Protein 3I2K (pdb70)

Sequence (574 aa):
VDDGNYSVASNVMVPMRDGVRLLAVDLYRPDDAADDGGPVPVLLVRNPYDKFDVFAWSTQQSTNWLEEFVRRDGYAVVIQDTRGLFASEGEFVPHVDDEADAEDTLSWILEQAWCDGNVGMFGVSYLGVTQWQAAVSGVGGLKAIAPSMMASADLYRAPWYGPGGALSVEALLGWSALIGTTGGLLIITTSSRRSSDDAARPEDAADFFVQLAAILNDVAGAASVVTPLAEQPLLGRLIIPWVVIDQVVDHPDNDESWQSSISLFERLLGGLATPALITAGWYDGFVGESLRRTFVAVKDNADARLVVGPWSHSNLLTGRNADRKKFGIIAATYPIQQEATTMHKAFFDRHLRRGETDDALAGVPKVRLFVMGIDEWRDETDWPLPPDDTAYTPFYLLGGSGGAAANTSTGGGTLSTSISSGTTEESSADTYLYDPADPVPSLLGGTLLFHNGDNGPADQRPIIHHDDRRDDVLCYSSTEEVLTTDDPVEVTGTVSARLFVSSSAVDTDFTAKKLVDVFPDDGRAIALLCCDGIVRMRYREETLVNPTLIEAGEEIYEVAIDMLATSNVFLPGHRIMMVVQVSSSNFPKYDRRNSNTGGVIAREQLEEMCTAVNRRIHRGPEHPSHIVLPIIKRRKK

InterPro domains:
  IPR000383 Xaa-Pro dipeptidyl-peptidase-like domain [PF02129] (18-289)
  IPR005674 CocE/Serine esterase [TIGR00976] (14-573)
  IPR008979 Galactose-binding-like domain superfamily [SSF49785] (344-573)
  IPR013736 Xaa-Pro dipeptidyl-peptidase, C-terminal [PF08530] (333-567)
  IPR013736 Xaa-Pro dipeptidyl-peptidase, C-terminal [SM00939] (315-568)
  IPR029058 Alpha/Beta hydrolase fold [G3DSA:3.40.50.1820] (12-345)
  IPR029058 Alpha/Beta hydrolase fold [SSF53474] (6-351)

B-factor: mean 17.04, std 9.03, range [6.77, 80.16]

CATH classification: 3.40.50.1820 (+2 more: 1.10.3020.10, 2.60.120.260)

Foldseek 3Di:
DQQDWDKDWFDWAQFPVRWTWGKIKTFAPDDFAFEEEEFEDQQDQVPCVVFCLLAAPCSVVRSRGYMYMYIHPDCHFSTHHNDAPQPCLLRVLLSVVVVLCPDRRHPLAYEYEGEESSQCSRLSNQLNPRPNYFAYEYELYFLQVCCPDAHRPQLFGQQLVLLLVLLVSLLSCLVRDPDHDPCSVVLNVVSVVCLVCVLVLCPAPLLLDDPNSCVSHVCSNVPRLVPSFCEPSRVSSHSQVVLLVGQHEYEFEEEQQESCQQRSLSSQVSHVVRYQYAYEYANFAPPAQQQDADPGRLDRVRRSPRHVSNQQVSLVCCCGRVVPVCSCPPPARYWYQFAPVSDIDGANDPVGPPWDFAWWFWEFPDEQFAPPGTIATHSDAFADKDKHKDKAQLVDFQEAFAGHDHRVPRHHNFGFCVVGSGGRQKGKYKYDQAQAKWKFWHWKKWKFWKAKQFQKFKKKKWKWKQALVGGTTTGWMWMHTQQCQPHSHHGDTHDHPDIDTGMTGRRTGIYINGGSIMIMMIMGGGHPPSGRGDLRHPDSSSNDDSVSRDMMIMMTIGGDVTGITMTTGTDDDD

Nearest PDB structures (foldseek):
  3i2h-assembly1_A  TM=1.002E+00  e=0.000E+00  Rhodococcus sp. MB1 'Bresler 1999'
  3i2j-assembly1_A  TM=1.001E+00  e=0.000E+00  Rhodococcus sp. MB1 'Bresler 1999'
  3i2i-assembly1_A-2  TM=1.001E+00  e=0.000E+00  Rhodococcus sp. MB1 'Bresler 1999'
  3i2g-assembly1_A  TM=1.001E+00  e=0.000E+00  Rhodococcus sp. MB1 'Bresler 1999'
  3pui-assembly1_A  TM=1.001E+00  e=0.000E+00  Rhodococcus sp. MB1 'Bresler 1999'

Radius of gyration: 24.05 Å; Cα contacts (8 Å, |Δi|>4): 1596; chains: 1; bounding box: 70×60×46 Å

Solvent-accessible surface area: 20640 Å² total; per-residue (Å²): 125,135,28,74,76,60,74,29,65,64,43,50,0,74,7,155,89,51,34,105,0,0,0,3,5,23,73,19,64,61,159,40,76,13,10,0,0,0,0,0,0,3,60,28,0,110,64,25,169,56,9,15,90,52,4,1,65,8,59,37,0,0,120,57,17,0,0,0,0,0,0,1,2,27,14,2,53,39,12,71,33,141,27,62,0,5,82,45,7,50,34,2,0,58,22,0,0,45,43,0,51,145,48,98,33,12,58,31,35,0,0,0,0,2,8,20,11,2,0,3,0,0,3,1,0,8,25,26,74,27,58,11,14,73,0,0,1,2,7,1,3,0,0,15,1,1,50,4,13,9,8,3,32,5,1,0,4,2,0,0,0,0,1,0,16,0,0,76,4,0,48,13,30,9,86,27,66,112,113,101,118,134,74,12,72,54,2,74,106,80,1,48,58,23,64,132,80,3,25,31,17,3,46,67,33,17,14,5,103,21,117,16,1,21,127,21,6,69,16,0,19,88,29,0,6,64,51,47,42,17,28,134,33,3,85,85,11,14,0,31,153,99,0,42,74,32,74,22,16,0,2,1,6,0,0,1,1,0,12,10,0,14,6,2,3,70,1,0,62,28,4,46,128,82,23,30,0,25,1,20,0,0,3,1,4,39,79,14,20,67,2,150,12,74,61,18,93,5,42,167,60,0,63,18,32,44,86,113,15,0,76,28,9,47,17,0,0,18,76,36,4,78,50,84,99,115,28,16,81,85,38,34,65,0,72,0,0,0,2,14,61,37,100,42,51,72,15,110,45,1,41,5,63,136,23,54,109,33,45,18,31,2,5,26,104,59,63,0,16,27,51,130,33,30,10,60,9,48,82,74,96,22,73,103,83,36,46,2,47,5,96,1,49,4,60,78,19,5,56,7,50,9,6,6,2,14,62,32,97,8,83,36,2,1,4,20,0,110,96,4,16,120,49,88,10,1,0,7,0,25,12,149,79,28,120,100,80,33,15,0,0,0,63,3,39,1,100,2,26,0,9,3,64,8,57,0,0,1,0,11,0,22,0,0,2,25,28,100,97,26,60,1,2,2,5,4,10,2,4,6,8,0,30,11,46,147,46,22,62,105,41,78,82,4,112,61,57,85,66,32,84,3,50,0,54,0,21,1,0,0,2,9,0,55,70,28,12,88,0,10,2,6,0,6,0,5,17,15,2,12,13,9,20,0,0,5,43,20,26,96,18,11,115,20,82,64,162,103,23,63,68,0,71,0,99,0,21,6,1,59,132,44,36,1,26,1,27,0,0,24,8,165,125,226

Secondary structure (DSSP, 8-state):
-TT-EEEEEEEEEE-TTSPEEEEEEEEE--SS-EEEEEEEESS-TT-HHHHHTTT--THHHHHTT-EEEEEEPTTSTT--S---TTTTHHHHHHHHHHHHHHSTTEEEEEEE-EETHHHHHHHHHHTT--TTEEEB-EES--S-TIIIIIS-TT----HHHHHHHHHHHHHHHHHHSSS--TTHHHHHHHHHHHHT-HHHHHT-SSTT--HHHHHH-THIIIIIIT--S--HHHHTT--HHHHTT----EEEEEEEE-TTHHHHHHHHHHHTTTS-EEEEEEEEETTB-SSEETTEE--GGGS--HHHHHHHHHHHHHHHHS--TTTTTT--SEEEEEBTTTEEEEESSSSPTT-EEEEEEEE-SS--BBTTS--EEESSPPSS-EEEEEEE-TTSPPBP-STT-SSSSTT-SS-B-GGGTT-TT-EEEEPPPPSS-EEEEEEEEEEEEEEESSSS-EEEEEEEEE-TTS-EEEEEEEEEEGGGSS-SSS-----TT--EEEEEEEEEEEEEE-TT-EEEEEEES--BTTSPPP-SSSS-GGG--GGG---EEEEEEESSSS--EEEEEEE---

Organism: Rhodococcus sp. (strain MB1 Bresler) (NCBI:txid104109)

Structure (mmCIF, N/CA/C/O backbone):
data_3I2K
#
_entry.id   3I2K
#
_cell.length_a   105.513
_cell.length_b   105.513
_cell.length_c   222.377
_cell.angle_alpha   90.00
_cell.angle_beta   90.00
_cell.angle_gamma   120.00
#
_symmetry.space_group_name_H-M   'P 65 2 2'
#
loop_
_entity.id
_entity.type
_entity.pdbx_description
1 polymer 'Cocaine esterase'
2 non-polymer 'CHLORIDE ION'
3 non-polymer (4S,5S)-4,5-BIS(MERCAPTOMETHYL)-1,3-DIOXOLAN-2-OL
4 non-polymer GLYCEROL
5 non-polymer 'SULFATE ION'
6 water water
#
loop_
_atom_site.group_PDB
_atom_site.id
_atom_site.type_symbol
_atom_site.label_atom_id
_atom_site.label_alt_id
_atom_site.label_comp_id
_atom_site.label_asym_id
_atom_site.label_entity_id
_atom_site.label_seq_id
_atom_site.pdbx_PDB_ins_code
_atom_site.Cartn_x
_atom_site.Cartn_y
_atom_site.Cartn_z
_atom_site.occupancy
_atom_site.B_iso_or_equiv
_atom_site.auth_seq_id
_atom_site.auth_comp_id
_atom_site.auth_asym_id
_atom_site.auth_atom_id
_atom_site.pdbx_PDB_model_num
ATOM 1 N N . VAL A 1 2 ? -13.213 42.153 -20.592 1.00 30.51 2 VAL A N 1
ATOM 2 C CA . VAL A 1 2 ? -12.154 42.146 -21.640 1.00 29.91 2 VAL A CA 1
ATOM 3 C C . VAL A 1 2 ? -10.801 42.530 -21.030 1.00 29.26 2 VAL A C 1
ATOM 4 O O . VAL A 1 2 ? -10.633 43.632 -20.497 1.00 28.67 2 VAL A O 1
ATOM 8 N N A ASP A 1 3 ? -9.844 41.609 -21.116 0.50 28.80 3 ASP A N 1
ATOM 9 N N B ASP A 1 3 ? -9.837 41.617 -21.093 0.50 28.74 3 ASP A N 1
ATOM 10 C CA A ASP A 1 3 ? -8.477 41.845 -20.662 0.50 28.24 3 ASP A CA 1
ATOM 11 C CA B ASP A 1 3 ? -8.517 41.883 -20.537 0.50 28.13 3 ASP A CA 1
ATOM 12 C C A ASP A 1 3 ? -7.899 43.086 -21.340 0.50 27.05 3 ASP A C 1
ATOM 13 C C B ASP A 1 3 ? -7.835 43.021 -21.305 0.50 27.00 3 ASP A C 1
ATOM 14 O O A ASP A 1 3 ? -8.044 43.249 -22.553 0.50 27.21 3 ASP A O 1
ATOM 15 O O B ASP A 1 3 ? -7.825 43.035 -22.536 0.50 27.31 3 ASP A O 1
ATOM 24 N N . GLY A 1 4 ? -7.288 43.976 -20.557 1.00 25.70 4 GLY A N 1
ATOM 25 C CA . GLY A 1 4 ? -6.650 45.162 -21.114 1.00 23.27 4 GLY A CA 1
ATOM 26 C C . GLY A 1 4 ? -7.548 46.392 -21.161 1.00 20.84 4 GLY A C 1
ATOM 27 O O . GLY A 1 4 ? -7.068 47.487 -21.430 1.00 20.13 4 GLY A O 1
ATOM 28 N N . ASN A 1 5 ? -8.845 46.212 -20.914 1.00 17.90 5 ASN A N 1
ATOM 29 C CA . ASN A 1 5 ? -9.809 47.319 -20.889 1.00 16.37 5 ASN A CA 1
ATOM 30 C C . ASN A 1 5 ? -10.111 47.766 -19.466 1.00 15.02 5 ASN A C 1
ATOM 31 O O . ASN A 1 5 ? -9.951 47.000 -18.518 1.00 14.58 5 ASN A O 1
ATOM 36 N N . TYR A 1 6 ? -10.554 49.005 -19.311 1.00 12.85 6 TYR A N 1
ATOM 37 C CA . TYR A 1 6 ? -10.829 49.536 -17.982 1.00 12.52 6 TYR A CA 1
ATOM 38 C C . TYR A 1 6 ? -11.785 50.710 -18.029 1.00 12.44 6 TYR A C 1
ATOM 39 O O . TYR A 1 6 ? -12.100 51.215 -19.102 1.00 13.00 6 TYR A O 1
ATOM 48 N N . SER A 1 7 ? -12.273 51.107 -16.861 1.00 12.48 7 SER A N 1
ATOM 49 C CA . SER A 1 7 ? -13.131 52.272 -16.716 1.00 13.08 7 SER A CA 1
ATOM 50 C C . SER A 1 7 ? -12.564 53.231 -15.689 1.00 12.48 7 SER A C 1
ATOM 51 O O . SER A 1 7 ? -11.758 52.843 -14.820 1.00 12.64 7 SER A O 1
ATOM 54 N N . VAL A 1 8 ? -12.994 54.483 -15.784 1.00 12.16 8 VAL A N 1
ATOM 55 C CA . VAL A 1 8 ? -12.571 55.528 -14.869 1.00 12.03 8 VAL A CA 1
ATOM 56 C C . VAL A 1 8 ? -13.779 56.254 -14.317 1.00 12.66 8 VAL A C 1
ATOM 57 O O . VAL A 1 8 ? -14.600 56.761 -15.078 1.00 13.52 8 VAL A O 1
ATOM 61 N N . ALA A 1 9 ? -13.893 56.244 -12.993 1.00 12.72 9 ALA A N 1
ATOM 62 C CA . ALA A 1 9 ? -14.947 56.924 -12.273 1.00 13.04 9 ALA A CA 1
ATOM 63 C C . ALA A 1 9 ? -14.315 58.060 -11.508 1.00 13.38 9 ALA A C 1
ATOM 64 O O . ALA A 1 9 ? -13.377 57.843 -10.737 1.00 14.15 9 ALA A O 1
ATOM 66 N N . SER A 1 10 ? -14.832 59.262 -11.718 1.00 13.20 10 SER A N 1
ATOM 67 C CA . SER A 1 10 ? -14.253 60.481 -11.177 1.00 13.79 10 SER A CA 1
ATOM 68 C C . SER A 1 10 ? -15.012 60.985 -9.967 1.00 13.91 10 SER A C 1
ATOM 69 O O . SER A 1 10 ? -16.249 60.925 -9.922 1.00 14.46 10 SER A O 1
ATOM 72 N N . ASN A 1 11 ? -14.274 61.523 -9.005 1.00 13.71 11 ASN A N 1
ATOM 73 C CA . ASN A 1 11 ? -14.847 62.183 -7.841 1.00 14.46 11 ASN A CA 1
ATOM 74 C C . ASN A 1 11 ? -15.790 61.305 -7.038 1.00 14.93 11 ASN A C 1
ATOM 75 O O . ASN A 1 11 ? -16.883 61.726 -6.649 1.00 16.02 11 ASN A O 1
ATOM 80 N N . VAL A 1 12 ? -15.344 60.084 -6.779 1.00 14.81 12 VAL A N 1
ATOM 81 C CA . VAL A 1 12 ? -15.991 59.222 -5.793 1.00 14.99 12 VAL A CA 1
ATOM 82 C C . VAL A 1 12 ? -15.577 59.742 -4.422 1.00 15.47 12 VAL A C 1
ATOM 83 O O . VAL A 1 12 ? -14.389 59.920 -4.147 1.00 14.55 12 VAL A O 1
ATOM 87 N N . MET A 1 13 ? -16.550 60.026 -3.565 1.00 15.91 13 MET A N 1
ATOM 88 C CA . MET A 1 13 ? -16.273 60.704 -2.307 1.00 16.55 13 MET A CA 1
ATOM 89 C C . MET A 1 13 ? -16.183 59.710 -1.157 1.00 17.36 13 MET A C 1
ATOM 90 O O . MET A 1 13 ? -17.132 58.966 -0.883 1.00 18.79 13 MET A O 1
ATOM 95 N N . VAL A 1 14 ? -15.028 59.696 -0.496 1.00 16.83 14 VAL A N 1
ATOM 96 C CA . VAL A 1 14 ? -14.696 58.688 0.508 1.00 16.63 14 VAL A CA 1
ATOM 97 C C . VAL A 1 14 ? -14.715 59.355 1.884 1.00 16.67 14 VAL A C 1
ATOM 98 O O . VAL A 1 14 ? -13.933 60.268 2.138 1.00 15.32 14 VAL A O 1
ATOM 102 N N . PRO A 1 15 ? -15.616 58.911 2.787 1.00 17.00 15 PRO A N 1
ATOM 103 C CA . PRO A 1 15 ? -15.690 59.562 4.094 1.00 16.93 15 PRO A CA 1
ATOM 104 C C . PRO A 1 15 ? -14.577 59.146 5.056 1.00 16.36 15 PRO A C 1
ATOM 105 O O . PRO A 1 15 ? -14.296 57.959 5.217 1.00 16.83 15 PRO A O 1
ATOM 109 N N . MET A 1 16 ? -13.943 60.137 5.670 1.00 15.78 16 MET A N 1
ATOM 110 C CA . MET A 1 16 ? -12.954 59.914 6.705 1.00 15.65 16 MET A CA 1
ATOM 111 C C . MET A 1 16 ? -13.668 59.766 8.040 1.00 16.10 16 MET A C 1
ATOM 112 O O . MET A 1 16 ? -14.886 59.966 8.123 1.00 16.21 16 MET A O 1
ATOM 117 N N . ARG A 1 17 ? -12.913 59.414 9.075 1.00 16.07 17 ARG A N 1
ATOM 118 C CA . ARG A 1 17 ? -13.496 59.134 10.390 1.00 16.70 17 ARG A CA 1
ATOM 119 C C . ARG A 1 17 ? -14.248 60.322 10.970 1.00 17.38 17 ARG A C 1
ATOM 120 O O . ARG A 1 17 ? -15.183 60.136 11.760 1.00 18.57 17 ARG A O 1
ATOM 128 N N . ASP A 1 18 ? -13.844 61.534 10.594 1.00 17.06 18 ASP A N 1
ATOM 129 C CA . ASP A 1 18 ? -14.502 62.755 11.066 1.00 17.70 18 ASP A CA 1
ATOM 130 C C . ASP A 1 18 ? -15.645 63.259 10.170 1.00 17.97 18 ASP A C 1
ATOM 131 O O . ASP A 1 18 ? -16.180 64.342 10.412 1.00 19.41 18 ASP A O 1
ATOM 136 N N . GLY A 1 19 ? -16.017 62.487 9.148 1.00 17.66 19 GLY A N 1
ATOM 137 C CA . GLY A 1 19 ? -17.093 62.862 8.240 1.00 17.59 19 GLY A CA 1
ATOM 138 C C . GLY A 1 19 ? -16.672 63.666 7.020 1.00 17.29 19 GLY A C 1
ATOM 139 O O . GLY A 1 19 ? -17.452 63.823 6.088 1.00 18.05 19 GLY A O 1
ATOM 140 N N . VAL A 1 20 ? -15.448 64.187 7.032 1.00 16.20 20 VAL A N 1
ATOM 141 C CA . VAL A 1 20 ? -14.916 64.926 5.888 1.00 15.90 20 VAL A CA 1
ATOM 142 C C . VAL A 1 20 ? -14.665 63.931 4.761 1.00 15.43 20 VAL A C 1
ATOM 143 O O . VAL A 1 20 ? -14.108 62.865 4.994 1.00 15.79 20 VAL A O 1
ATOM 147 N N . ARG A 1 21 ? -15.119 64.264 3.559 1.00 14.91 21 ARG A N 1
ATOM 148 C CA . ARG A 1 21 ? -14.986 63.360 2.421 1.00 14.95 21 ARG A CA 1
ATOM 149 C C . ARG A 1 21 ? -13.834 63.780 1.513 1.00 13.91 21 ARG A C 1
ATOM 150 O O . ARG A 1 21 ? -13.736 64.950 1.130 1.00 14.15 21 ARG A O 1
ATOM 158 N N A LEU A 1 22 ? -12.968 62.821 1.190 0.50 12.97 22 LEU A N 1
ATOM 159 N N B LEU A 1 22 ? -12.980 62.819 1.172 0.50 13.26 22 LEU A N 1
ATOM 160 C CA A LEU A 1 22 ? -11.898 63.019 0.216 0.50 12.26 22 LEU A CA 1
ATOM 161 C CA B LEU A 1 22 ? -11.894 63.033 0.218 0.50 12.78 22 LEU A CA 1
ATOM 162 C C A LEU A 1 22 ? -12.342 62.470 -1.132 0.50 12.30 22 LEU A C 1
ATOM 163 C C B LEU A 1 22 ? -12.249 62.421 -1.134 0.50 12.58 22 LEU A C 1
ATOM 164 O O A LEU A 1 22 ? -13.031 61.451 -1.201 0.50 12.25 22 LEU A O 1
ATOM 165 O O B LEU A 1 22 ? -12.762 61.303 -1.207 0.50 12.42 22 LEU A O 1
ATOM 174 N N . ALA A 1 23 ? -11.952 63.158 -2.200 1.00 11.97 23 ALA A N 1
ATOM 175 C CA . ALA A 1 23 ? -12.309 62.760 -3.556 1.00 11.58 23 ALA A CA 1
ATOM 176 C C . ALA A 1 23 ? -11.262 61.812 -4.121 1.00 11.43 23 ALA A C 1
ATOM 177 O O . ALA A 1 23 ? -10.061 62.064 -4.008 1.00 12.20 23 ALA A O 1
ATOM 179 N N . VAL A 1 24 ? -11.714 60.720 -4.726 1.00 11.38 24 VAL A N 1
ATOM 180 C CA . VAL A 1 24 ? -10.829 59.820 -5.443 1.00 11.38 24 VAL A CA 1
ATOM 181 C C . VAL A 1 24 ? -11.327 59.573 -6.863 1.00 11.44 24 VAL A C 1
ATOM 182 O O . VAL A 1 24 ? -12.527 59.709 -7.156 1.00 11.87 24 VAL A O 1
ATOM 186 N N . ASP A 1 25 ? -10.396 59.208 -7.739 1.00 11.06 25 ASP A N 1
ATOM 187 C CA . ASP A 1 25 ? -10.719 58.660 -9.046 1.00 11.30 25 ASP A CA 1
ATOM 188 C C . ASP A 1 25 ? -10.368 57.178 -9.047 1.00 11.34 25 ASP A C 1
ATOM 189 O O . ASP A 1 25 ? -9.308 56.779 -8.540 1.00 11.44 25 ASP A O 1
ATOM 194 N N . LEU A 1 26 ? -11.256 56.358 -9.603 1.00 11.82 26 LEU A N 1
ATOM 195 C CA . LEU A 1 26 ? -11.066 54.912 -9.651 1.00 11.58 26 LEU A CA 1
ATOM 196 C C . LEU A 1 26 ? -10.809 54.447 -11.071 1.00 11.83 26 LEU A C 1
ATOM 197 O O . LEU A 1 26 ? -11.655 54.623 -11.937 1.00 12.17 26 LEU A O 1
ATOM 202 N N . TYR A 1 27 ? -9.641 53.855 -11.291 1.00 11.93 27 TYR A N 1
ATOM 203 C CA . TYR A 1 27 ? -9.267 53.242 -12.551 1.00 12.02 27 TYR A CA 1
ATOM 204 C C . TYR A 1 27 ? -9.405 51.746 -12.336 1.00 12.43 27 TYR A C 1
ATOM 205 O O . TYR A 1 27 ? -8.582 51.141 -11.657 1.00 12.51 27 TYR A O 1
ATOM 214 N N . ARG A 1 28 ? -10.469 51.157 -12.869 1.00 12.56 28 ARG A N 1
ATOM 215 C CA . ARG A 1 28 ? -10.795 49.765 -12.555 1.00 13.15 28 ARG A CA 1
ATOM 216 C C . ARG A 1 28 ? -10.812 48.894 -13.800 1.00 13.48 28 ARG A C 1
ATOM 217 O O . ARG A 1 28 ? -11.482 49.220 -14.777 1.00 13.41 28 ARG A O 1
ATOM 225 N N . PRO A 1 29 ? -10.078 47.776 -13.767 1.00 14.23 29 PRO A N 1
ATOM 226 C CA . PRO A 1 29 ? -10.047 46.895 -14.924 1.00 15.68 29 PRO A CA 1
ATOM 227 C C . PRO A 1 29 ? -11.387 46.225 -15.155 1.00 17.52 29 PRO A C 1
ATOM 228 O O . PRO A 1 29 ? -12.134 45.987 -14.207 1.00 17.28 29 PRO A O 1
ATOM 232 N N A ASP A 1 30 ? -11.633 45.938 -16.434 0.60 18.33 30 ASP A N 1
ATOM 233 N N B ASP A 1 30 ? -11.768 45.970 -16.398 0.40 18.31 30 ASP A N 1
ATOM 234 C CA A ASP A 1 30 ? -12.561 44.903 -16.850 0.60 19.75 30 ASP A CA 1
ATOM 235 C CA B ASP A 1 30 ? -13.065 45.333 -16.636 0.40 19.54 30 ASP A CA 1
ATOM 236 C C A ASP A 1 30 ? -12.051 43.590 -16.272 0.60 19.98 30 ASP A C 1
ATOM 237 C C B ASP A 1 30 ? -13.007 43.899 -16.096 0.40 20.20 30 ASP A C 1
ATOM 238 O O A ASP A 1 30 ? -10.973 43.111 -16.613 0.60 21.42 30 ASP A O 1
ATOM 239 O O B ASP A 1 30 ? -12.524 43.000 -16.783 0.40 20.84 30 ASP A O 1
ATOM 248 N N A ALA A 1 31 ? -12.832 43.032 -15.356 0.50 20.21 31 ALA A N 1
ATOM 249 N N B ALA A 1 31 ? -13.486 43.699 -14.863 0.50 21.17 31 ALA A N 1
ATOM 250 C CA A ALA A 1 31 ? -12.485 41.783 -14.690 0.50 20.38 31 ALA A CA 1
ATOM 251 C CA B ALA A 1 31 ? -13.206 42.471 -14.135 0.50 21.57 31 ALA A CA 1
ATOM 252 C C A ALA A 1 31 ? -13.771 41.110 -14.244 0.50 20.50 31 ALA A C 1
ATOM 253 C C B ALA A 1 31 ? -14.448 41.829 -13.594 0.50 22.03 31 ALA A C 1
ATOM 254 O O A ALA A 1 31 ? -14.834 41.736 -14.247 0.50 21.31 31 ALA A O 1
ATOM 255 O O B ALA A 1 31 ? -15.254 42.459 -12.906 0.50 22.54 31 ALA A O 1
ATOM 258 N N A ASP A 1 32 ? -13.679 39.838 -13.865 0.50 20.73 32 ASP A N 1
ATOM 259 N N B ASP A 1 32 ? -14.606 40.562 -13.938 0.50 22.26 32 ASP A N 1
ATOM 260 C CA A ASP A 1 32 ? -14.861 39.074 -13.467 0.50 20.72 32 ASP A CA 1
ATOM 261 C CA B ASP A 1 32 ? -15.395 39.689 -13.128 0.50 22.12 32 ASP A CA 1
ATOM 262 C C A ASP A 1 32 ? -15.019 38.953 -11.948 0.50 20.14 32 ASP A C 1
ATOM 263 C C B ASP A 1 32 ? -14.472 39.417 -11.961 0.50 21.52 32 ASP A C 1
ATOM 264 O O A ASP A 1 32 ? -16.019 38.426 -11.462 0.50 20.35 32 ASP A O 1
ATOM 265 O O B ASP A 1 32 ? -13.308 39.045 -12.145 0.50 22.18 32 ASP A O 1
ATOM 274 N N A GLY A 1 33 ? -14.040 39.455 -11.204 0.50 18.65 33 GLY A N 1
ATOM 275 N N B GLY A 1 33 ? -14.969 39.652 -10.761 0.50 19.99 33 GLY A N 1
ATOM 276 C CA A GLY A 1 33 ? -14.105 39.429 -9.754 0.50 17.72 33 GLY A CA 1
ATOM 277 C CA B GLY A 1 33 ? -14.221 39.305 -9.580 0.50 18.63 33 GLY A CA 1
ATOM 278 C C A GLY A 1 33 ? -13.357 40.601 -9.150 0.50 16.80 33 GLY A C 1
ATOM 279 C C B GLY A 1 33 ? -13.231 40.377 -9.171 0.50 17.41 33 GLY A C 1
ATOM 280 O O A GLY A 1 33 ? -13.093 41.590 -9.834 0.50 16.20 33 GLY A O 1
ATOM 281 O O B GLY A 1 33 ? -12.643 41.058 -10.018 0.50 16.74 33 GLY A O 1
ATOM 282 N N . PRO A 1 34 ? -13.017 40.504 -7.858 1.00 16.01 34 PRO A N 1
ATOM 283 C CA . PRO A 1 34 ? -12.212 41.551 -7.261 1.00 15.06 34 PRO A CA 1
ATOM 284 C C . PRO A 1 34 ? -10.749 41.468 -7.704 1.00 13.69 34 PRO A C 1
ATOM 285 O O . PRO A 1 34 ? -10.266 40.409 -8.120 1.00 13.45 34 PRO A O 1
ATOM 289 N N . VAL A 1 35 ? -10.056 42.602 -7.589 1.00 13.11 35 VAL A N 1
ATOM 290 C CA . VAL A 1 35 ? -8.683 42.728 -8.059 1.00 12.79 35 VAL A CA 1
ATOM 291 C C . VAL A 1 35 ? -7.794 43.377 -6.999 1.00 12.21 35 VAL A C 1
ATOM 292 O O . VAL A 1 35 ? -8.300 44.010 -6.064 1.00 11.66 35 VAL A O 1
ATOM 296 N N . PRO A 1 36 ? -6.467 43.227 -7.150 1.00 11.89 36 PRO A N 1
ATOM 297 C CA . PRO A 1 36 ? -5.545 43.967 -6.298 1.00 11.67 36 PRO A CA 1
ATOM 298 C C . PRO A 1 36 ? -5.606 45.455 -6.653 1.00 11.50 36 PRO A C 1
ATOM 299 O O . PRO A 1 36 ? -5.945 45.798 -7.782 1.00 11.27 36 PRO A O 1
ATOM 303 N N . VAL A 1 37 ? -5.303 46.314 -5.682 1.00 11.10 37 VAL A N 1
ATOM 304 C CA . VAL A 1 37 ? -5.535 47.754 -5.797 1.00 11.22 37 VAL A CA 1
ATOM 305 C C . VAL A 1 37 ? -4.294 48.523 -5.391 1.00 11.01 37 VAL A C 1
ATOM 306 O O . VAL A 1 37 ? -3.622 48.164 -4.428 1.00 11.36 37 VAL A O 1
ATOM 310 N N . LEU A 1 38 ? -3.991 49.571 -6.147 1.00 10.40 38 LEU A N 1
ATOM 311 C CA . LEU A 1 38 ? -2.889 50.482 -5.837 1.00 10.61 38 LEU A CA 1
ATOM 312 C C . LEU A 1 38 ? -3.457 51.867 -5.548 1.00 10.69 38 LEU A C 1
ATOM 313 O O . LEU A 1 38 ? -4.327 52.359 -6.271 1.00 11.59 38 LEU A O 1
ATOM 318 N N . LEU A 1 39 ? -2.989 52.476 -4.469 1.00 10.54 39 LEU A N 1
ATOM 319 C CA . LEU A 1 39 ? -3.440 53.801 -4.029 1.00 10.47 39 LEU A CA 1
ATOM 320 C C . LEU A 1 39 ? -2.311 54.837 -4.134 1.00 10.36 39 LEU A C 1
ATOM 321 O O . LEU A 1 39 ? -1.172 54.568 -3.755 1.00 10.32 39 LEU A O 1
ATOM 326 N N . VAL A 1 40 ? -2.663 56.026 -4.626 1.00 9.65 40 VAL A N 1
ATOM 327 C CA . VAL A 1 40 ? -1.766 57.183 -4.734 1.00 9.97 40 VAL A CA 1
ATOM 328 C C . VAL A 1 40 ? -2.465 58.360 -4.076 1.00 9.99 40 VAL A C 1
ATOM 329 O O . VAL A 1 40 ? -3.626 58.640 -4.385 1.00 10.59 40 VAL A O 1
ATOM 333 N N . ARG A 1 41 ? -1.786 59.022 -3.139 1.00 9.90 41 ARG A N 1
ATOM 334 C CA . ARG A 1 41 ? -2.353 60.180 -2.438 1.00 9.90 41 ARG A CA 1
ATOM 335 C C . ARG A 1 41 ? -1.596 61.440 -2.855 1.00 10.32 41 ARG A C 1
ATOM 336 O O . ARG A 1 41 ? -0.393 61.540 -2.654 1.00 11.13 41 ARG A O 1
ATOM 344 N N . ASN A 1 42 ? -2.326 62.385 -3.435 1.00 10.51 42 ASN A N 1
ATOM 345 C CA . ASN A 1 42 ? -1.748 63.460 -4.257 1.00 10.66 42 ASN A CA 1
ATOM 346 C C . ASN A 1 42 ? -2.295 64.819 -3.831 1.00 10.82 42 ASN A C 1
ATOM 347 O O . ASN A 1 42 ? -3.510 65.005 -3.838 1.00 11.05 42 ASN A O 1
ATOM 352 N N . PRO A 1 43 ? -1.411 65.781 -3.471 1.00 10.22 43 PRO A N 1
ATOM 353 C CA . PRO A 1 43 ? -1.857 67.154 -3.171 1.00 10.89 43 PRO A CA 1
ATOM 354 C C . PRO A 1 43 ? -1.811 68.100 -4.376 1.00 10.83 43 PRO A C 1
ATOM 355 O O . PRO A 1 43 ? -2.007 69.312 -4.219 1.00 11.51 43 PRO A O 1
ATOM 359 N N . TYR A 1 44 ? -1.549 67.555 -5.562 1.00 10.50 44 TYR A N 1
ATOM 360 C CA . TYR A 1 44 ? -1.349 68.350 -6.783 1.00 10.58 44 TYR A CA 1
ATOM 361 C C . TYR A 1 44 ? -2.405 68.071 -7.855 1.00 10.78 44 TYR A C 1
ATOM 362 O O . TYR A 1 44 ? -2.116 68.200 -9.051 1.00 11.33 44 TYR A O 1
ATOM 371 N N . ASP A 1 45 ? -3.615 67.714 -7.413 1.00 10.64 45 ASP A N 1
ATOM 372 C CA . ASP A 1 45 ? -4.786 67.437 -8.265 1.00 11.04 45 ASP A CA 1
ATOM 373 C C . ASP A 1 45 ? -4.723 66.046 -8.867 1.00 11.27 45 ASP A C 1
ATOM 374 O O . ASP A 1 45 ? -3.962 65.776 -9.796 1.00 11.73 45 ASP A O 1
ATOM 379 N N . LYS A 1 46 ? -5.551 65.152 -8.343 1.00 10.86 46 LYS A N 1
ATOM 380 C CA . LYS A 1 46 ? -5.627 63.795 -8.856 1.00 10.89 46 LYS A CA 1
ATOM 381 C C . LYS A 1 46 ? -5.924 63.728 -10.354 1.00 10.99 46 LYS A C 1
ATOM 382 O O . LYS A 1 46 ? -5.531 62.773 -11.020 1.00 11.46 46 LYS A O 1
ATOM 388 N N . PHE A 1 47 ? -6.644 64.715 -10.888 1.00 11.10 47 PHE A N 1
ATOM 389 C CA . PHE A 1 47 ? -6.935 64.746 -12.326 1.00 11.48 47 PHE A CA 1
ATOM 390 C C . PHE A 1 47 ? -5.667 64.916 -13.162 1.00 11.84 47 PHE A C 1
ATOM 391 O O . PHE A 1 47 ? -5.613 64.455 -14.306 1.00 12.74 47 PHE A O 1
ATOM 399 N N . ASP A 1 48 ? -4.665 65.587 -12.598 1.00 11.96 48 ASP A N 1
ATOM 400 C CA . ASP A 1 48 ? -3.463 65.974 -13.340 1.00 12.25 48 ASP A CA 1
ATOM 401 C C . ASP A 1 48 ? -2.422 64.874 -13.239 1.00 12.64 48 ASP A C 1
ATOM 402 O O . ASP A 1 48 ? -1.408 65.003 -12.550 1.00 13.63 48 ASP A O 1
ATOM 407 N N . VAL A 1 49 ? -2.687 63.783 -13.943 1.00 12.49 49 VAL A N 1
ATOM 408 C CA . VAL A 1 49 ? -1.841 62.611 -13.870 1.00 12.61 49 VAL A CA 1
ATOM 409 C C . VAL A 1 49 ? -0.534 62.802 -14.613 1.00 12.91 49 VAL A C 1
ATOM 410 O O . VAL A 1 49 ? 0.483 62.229 -14.228 1.00 12.01 49 VAL A O 1
ATOM 414 N N . PHE A 1 50 ? -0.530 63.628 -15.652 1.00 13.00 50 PHE A N 1
ATOM 415 C CA . PHE A 1 50 ? 0.696 63.797 -16.428 1.00 13.13 50 PHE A CA 1
ATOM 416 C C . PHE A 1 50 ? 1.774 64.571 -15.673 1.00 14.00 50 PHE A C 1
ATOM 417 O O . PHE A 1 50 ? 2.948 64.441 -16.007 1.00 15.55 50 PHE A O 1
ATOM 425 N N . ALA A 1 51 ? 1.394 65.359 -14.672 1.00 13.83 51 ALA A N 1
ATOM 426 C CA . ALA A 1 51 ? 2.353 66.223 -13.961 1.00 14.44 51 ALA A CA 1
ATOM 427 C C . ALA A 1 51 ? 3.390 65.427 -13.179 1.00 14.65 51 ALA A C 1
ATOM 428 O O . ALA A 1 51 ? 4.551 65.825 -13.143 1.00 16.18 51 ALA A O 1
ATOM 430 N N . TRP A 1 52 ? 2.978 64.323 -12.554 1.00 12.99 52 TRP A N 1
ATOM 431 C CA . TRP A 1 52 ? 3.878 63.528 -11.701 1.00 12.33 52 TRP A CA 1
ATOM 432 C C . TRP A 1 52 ? 4.261 62.197 -12.305 1.00 11.97 52 TRP A C 1
ATOM 433 O O . TRP A 1 52 ? 5.291 61.640 -11.954 1.00 11.22 52 TRP A O 1
ATOM 444 N N . SER A 1 53 ? 3.440 61.669 -13.203 1.00 11.46 53 SER A N 1
ATOM 445 C CA . SER A 1 53 ? 3.579 60.274 -13.596 1.00 11.25 53 SER A CA 1
ATOM 446 C C . SER A 1 53 ? 4.863 60.031 -14.366 1.00 11.44 53 SER A C 1
ATOM 447 O O . SER A 1 53 ? 5.421 58.945 -14.313 1.00 10.84 53 SER A O 1
ATOM 450 N N . THR A 1 54 ? 5.344 61.050 -15.075 1.00 11.81 54 THR A N 1
ATOM 451 C CA . THR A 1 54 ? 6.595 60.930 -15.814 1.00 12.07 54 THR A CA 1
ATOM 452 C C . THR A 1 54 ? 7.815 60.788 -14.904 1.00 11.89 54 THR A C 1
ATOM 453 O O . THR A 1 54 ? 8.880 60.416 -15.375 1.00 12.46 54 THR A O 1
ATOM 457 N N A GLN A 1 55 ? 7.638 61.102 -13.616 0.60 11.50 55 GLN A N 1
ATOM 458 N N B GLN A 1 55 ? 7.670 61.074 -13.615 0.40 11.60 55 GLN A N 1
ATOM 459 C CA A GLN A 1 55 ? 8.673 60.893 -12.598 0.60 11.36 55 GLN A CA 1
ATOM 460 C CA B GLN A 1 55 ? 8.760 60.832 -12.675 0.40 11.46 55 GLN A CA 1
ATOM 461 C C A GLN A 1 55 ? 8.459 59.603 -11.818 0.60 11.28 55 GLN A C 1
ATOM 462 C C B GLN A 1 55 ? 8.602 59.503 -11.939 0.40 11.22 55 GLN A C 1
ATOM 463 O O A GLN A 1 55 ? 9.052 59.429 -10.751 0.60 11.01 55 GLN A O 1
ATOM 464 O O B GLN A 1 55 ? 9.419 59.167 -11.086 0.40 10.80 55 GLN A O 1
ATOM 475 N N . SER A 1 56 ? 7.589 58.726 -12.323 1.00 10.73 56 SER A N 1
ATOM 476 C CA . SER A 1 56 ? 7.209 57.500 -11.604 1.00 10.84 56 SER A CA 1
ATOM 477 C C . SER A 1 56 ? 7.161 56.254 -12.498 1.00 10.91 56 SER A C 1
ATOM 478 O O . SER A 1 56 ? 8.126 55.495 -12.575 1.00 10.67 56 SER A O 1
ATOM 481 N N . THR A 1 57 ? 6.038 56.034 -13.166 1.00 10.56 57 THR A N 1
ATOM 482 C CA . THR A 1 57 ? 5.767 54.773 -13.827 1.00 10.82 57 THR A CA 1
ATOM 483 C C . THR A 1 57 ? 4.722 55.012 -14.895 1.00 10.75 57 THR A C 1
ATOM 484 O O . THR A 1 57 ? 3.922 55.949 -14.795 1.00 10.85 57 THR A O 1
ATOM 488 N N . ASN A 1 58 ? 4.699 54.131 -15.889 1.00 10.56 58 ASN A N 1
ATOM 489 C CA . ASN A 1 58 ? 3.616 54.092 -16.874 1.00 10.77 58 ASN A CA 1
ATOM 490 C C . ASN A 1 58 ? 2.507 53.212 -16.294 1.00 10.73 58 ASN A C 1
ATOM 491 O O . ASN A 1 58 ? 2.230 52.107 -16.775 1.00 10.78 58 ASN A O 1
ATOM 496 N N . TRP A 1 59 ? 1.886 53.717 -15.243 1.00 10.64 59 TRP A N 1
ATOM 497 C CA . TRP A 1 59 ? 1.030 52.911 -14.380 1.00 10.66 59 TRP A CA 1
ATOM 498 C C . TRP A 1 59 ? -0.291 52.490 -15.003 1.00 10.95 59 TRP A C 1
ATOM 499 O O . TRP A 1 59 ? -0.952 51.596 -14.478 1.00 11.34 59 TRP A O 1
ATOM 510 N N . LEU A 1 60 ? -0.671 53.061 -16.139 1.00 11.26 60 LEU A N 1
ATOM 511 C CA . LEU A 1 60 ? -1.815 52.512 -16.856 1.00 11.64 60 LEU A CA 1
ATOM 512 C C . LEU A 1 60 ? -1.540 51.065 -17.282 1.00 12.02 60 LEU A C 1
ATOM 513 O O . LEU A 1 60 ? -2.490 50.292 -17.468 1.00 12.73 60 LEU A O 1
ATOM 518 N N A GLU A 1 61 ? -0.265 50.697 -17.426 0.70 11.93 61 GLU A N 1
ATOM 519 N N B GLU A 1 61 ? -0.266 50.696 -17.425 0.30 11.91 61 GLU A N 1
ATOM 520 C CA A GLU A 1 61 ? 0.098 49.303 -17.669 0.70 12.95 61 GLU A CA 1
ATOM 521 C CA B GLU A 1 61 ? 0.116 49.305 -17.667 0.30 12.26 61 GLU A CA 1
ATOM 522 C C A GLU A 1 61 ? -0.442 48.423 -16.549 0.70 12.57 61 GLU A C 1
ATOM 523 C C B GLU A 1 61 ? -0.314 48.378 -16.537 0.30 12.22 61 GLU A C 1
ATOM 524 O O A GLU A 1 61 ? -0.938 47.325 -16.800 0.70 13.00 61 GLU A O 1
ATOM 525 O O B GLU A 1 61 ? -0.556 47.190 -16.768 0.30 12.37 61 GLU A O 1
ATOM 536 N N . PHE A 1 62 ? -0.361 48.902 -15.314 1.00 12.30 62 PHE A N 1
ATOM 537 C CA . PHE A 1 62 ? -0.860 48.122 -14.174 1.00 11.95 62 PHE A CA 1
ATOM 538 C C . PHE A 1 62 ? -2.353 47.855 -14.344 1.00 11.72 62 PHE A C 1
ATOM 539 O O . PHE A 1 62 ? -2.831 46.731 -14.097 1.00 11.61 62 PHE A O 1
ATOM 547 N N . VAL A 1 63 ? -3.092 48.884 -14.756 1.00 11.40 63 VAL A N 1
ATOM 548 C CA . VAL A 1 63 ? -4.539 48.790 -14.941 1.00 11.70 63 VAL A CA 1
ATOM 549 C C . VAL A 1 63 ? -4.884 47.847 -16.094 1.00 12.31 63 VAL A C 1
ATOM 550 O O . VAL A 1 63 ? -5.797 47.019 -15.976 1.00 11.92 63 VAL A O 1
ATOM 554 N N A ARG A 1 64 ? -4.154 47.960 -17.200 0.50 12.18 64 ARG A N 1
ATOM 555 N N B ARG A 1 64 ? -4.147 47.940 -17.196 0.50 12.57 64 ARG A N 1
ATOM 556 C CA A ARG A 1 64 ? -4.330 47.041 -18.323 0.50 12.44 64 ARG A CA 1
ATOM 557 C CA B ARG A 1 64 ? -4.350 47.027 -18.325 0.50 13.16 64 ARG A CA 1
ATOM 558 C C A ARG A 1 64 ? -4.068 45.593 -17.895 0.50 13.01 64 ARG A C 1
ATOM 559 C C B ARG A 1 64 ? -3.942 45.585 -17.994 0.50 13.46 64 ARG A C 1
ATOM 560 O O A ARG A 1 64 ? -4.691 44.670 -18.420 0.50 13.34 64 ARG A O 1
ATOM 561 O O B ARG A 1 64 ? -4.285 44.654 -18.729 0.50 13.80 64 ARG A O 1
ATOM 576 N N . ASP A 1 65 ? -3.179 45.409 -16.916 1.00 13.55 65 ASP A N 1
ATOM 577 C CA . ASP A 1 65 ? -2.779 44.075 -16.453 1.00 14.64 65 ASP A CA 1
ATOM 578 C C . ASP A 1 65 ? -3.631 43.573 -15.293 1.00 14.33 65 ASP A C 1
ATOM 579 O O . ASP A 1 65 ? -3.351 42.502 -14.746 1.00 15.61 65 ASP A O 1
ATOM 584 N N . GLY A 1 66 ? -4.647 44.338 -14.909 1.00 13.53 66 GLY A N 1
ATOM 585 C CA . GLY A 1 66 ? -5.651 43.874 -13.947 1.00 13.23 66 GLY A CA 1
ATOM 586 C C . GLY A 1 66 ? -5.577 44.405 -12.532 1.00 13.17 66 GLY A C 1
ATOM 587 O O . GLY A 1 66 ? -6.242 43.864 -11.651 1.00 14.04 66 GLY A O 1
ATOM 588 N N . TYR A 1 67 ? -4.788 45.455 -12.299 1.00 12.26 67 TYR A N 1
ATOM 589 C CA . TYR A 1 67 ? -4.817 46.172 -11.036 1.00 11.82 67 TYR A CA 1
ATOM 590 C C . TYR A 1 67 ? -5.807 47.319 -11.125 1.00 11.95 67 TYR A C 1
ATOM 591 O O . TYR A 1 67 ? -5.915 47.968 -12.171 1.00 13.25 67 TYR A O 1
ATOM 600 N N . ALA A 1 68 ? -6.510 47.600 -10.039 1.00 11.45 68 ALA A N 1
ATOM 601 C CA . ALA A 1 68 ? -7.204 48.867 -9.935 1.00 11.31 68 ALA A CA 1
ATOM 602 C C . ALA A 1 68 ? -6.229 49.895 -9.365 1.00 11.67 68 ALA A C 1
ATOM 603 O O . ALA A 1 68 ? -5.328 49.556 -8.590 1.00 11.80 68 ALA A O 1
ATOM 605 N N . VAL A 1 69 ? -6.399 51.147 -9.780 1.00 10.86 69 VAL A N 1
ATOM 606 C CA . VAL A 1 69 ? -5.625 52.257 -9.245 1.00 10.88 69 VAL A CA 1
ATOM 607 C C . VAL A 1 69 ? -6.595 53.316 -8.753 1.00 10.67 69 VAL A C 1
ATOM 608 O O . VAL A 1 69 ? -7.554 53.673 -9.449 1.00 11.51 69 VAL A O 1
ATOM 612 N N . VAL A 1 70 ? -6.356 53.773 -7.524 1.00 10.43 70 VAL A N 1
ATOM 613 C CA . VAL A 1 70 ? -7.125 54.830 -6.882 1.00 10.65 70 VAL A CA 1
ATOM 614 C C . VAL A 1 70 ? -6.199 56.020 -6.688 1.00 10.92 70 VAL A C 1
ATOM 615 O O . VAL A 1 70 ? -5.143 55.873 -6.086 1.00 11.02 70 VAL A O 1
ATOM 619 N N . ILE A 1 71 ? -6.574 57.182 -7.217 1.00 10.69 71 ILE A N 1
ATOM 620 C CA . ILE A 1 71 ? -5.797 58.408 -7.002 1.00 10.82 71 ILE A CA 1
ATOM 621 C C . ILE A 1 71 ? -6.670 59.366 -6.224 1.00 10.70 71 ILE A C 1
ATOM 622 O O . ILE A 1 71 ? -7.806 59.640 -6.621 1.00 11.22 71 ILE A O 1
ATOM 627 N N . GLN A 1 72 ? -6.153 59.853 -5.100 1.00 10.50 72 GLN A N 1
ATOM 628 C CA . GLN A 1 72 ? -6.918 60.653 -4.160 1.00 10.64 72 GLN A CA 1
ATOM 629 C C . GLN A 1 72 ? -6.379 62.076 -4.038 1.00 10.56 72 GLN A C 1
ATOM 630 O O . GLN A 1 72 ? -5.163 62.274 -3.966 1.00 10.94 72 GLN A O 1
ATOM 636 N N . ASP A 1 73 ? -7.279 63.056 -3.996 1.00 10.67 73 ASP A N 1
ATOM 637 C CA . ASP A 1 73 ? -6.935 64.411 -3.591 1.00 10.78 73 ASP A CA 1
ATOM 638 C C . ASP A 1 73 ? -6.795 64.416 -2.075 1.00 11.29 73 ASP A C 1
ATOM 639 O O . ASP A 1 73 ? -7.731 64.023 -1.367 1.00 11.44 73 ASP A O 1
ATOM 644 N N . THR A 1 74 ? -5.650 64.856 -1.559 1.00 11.59 74 THR A N 1
ATOM 645 C CA . THR A 1 74 ? -5.502 64.944 -0.115 1.00 12.14 74 THR A CA 1
ATOM 646 C C . THR A 1 74 ? -6.489 65.967 0.461 1.00 11.86 74 THR A C 1
ATOM 647 O O . THR A 1 74 ? -7.051 66.810 -0.255 1.00 11.42 74 THR A O 1
ATOM 651 N N . ARG A 1 75 ? -6.711 65.862 1.764 1.00 11.50 75 ARG A N 1
ATOM 652 C CA . ARG A 1 75 ? -7.691 66.695 2.462 1.00 11.94 75 ARG A CA 1
ATOM 653 C C . ARG A 1 75 ? -7.455 68.172 2.176 1.00 11.96 75 ARG A C 1
ATOM 654 O O . ARG A 1 75 ? -6.318 68.648 2.263 1.00 11.63 75 ARG A O 1
ATOM 662 N N . GLY A 1 76 ? -8.533 68.870 1.824 1.00 12.52 76 GLY A N 1
ATOM 663 C CA . GLY A 1 76 ? -8.525 70.310 1.681 1.00 12.95 76 GLY A CA 1
ATOM 664 C C . GLY A 1 76 ? -8.027 70.830 0.354 1.00 13.73 76 GLY A C 1
ATOM 665 O O . GLY A 1 76 ? -7.874 72.043 0.193 1.00 14.97 76 GLY A O 1
ATOM 666 N N . LEU A 1 77 ? -7.766 69.936 -0.600 1.00 13.54 77 LEU A N 1
ATOM 667 C CA . LEU A 1 77 ? -7.272 70.351 -1.911 1.00 13.67 77 LEU A CA 1
ATOM 668 C C . LEU A 1 77 ? -8.143 69.817 -3.025 1.00 13.64 77 LEU A C 1
ATOM 669 O O . LEU A 1 77 ? -8.678 68.706 -2.953 1.00 12.97 77 LEU A O 1
ATOM 674 N N . PHE A 1 78 ? -8.268 70.634 -4.064 1.00 13.22 78 PHE A N 1
ATOM 675 C CA . PHE A 1 78 ? -9.029 70.315 -5.254 1.00 13.58 78 PHE A CA 1
ATOM 676 C C . PHE A 1 78 ? -10.428 69.794 -4.930 1.00 13.80 78 PHE A C 1
ATOM 677 O O . PHE A 1 78 ? -11.197 70.527 -4.314 1.00 14.75 78 PHE A O 1
ATOM 685 N N . ALA A 1 79 ? -10.764 68.556 -5.284 1.00 13.74 79 ALA A N 1
ATOM 686 C CA . ALA A 1 79 ? -12.143 68.070 -5.115 1.00 13.70 79 ALA A CA 1
ATOM 687 C C . ALA A 1 79 ? -12.443 67.577 -3.702 1.00 13.97 79 ALA A C 1
ATOM 688 O O . ALA A 1 79 ? -13.594 67.279 -3.384 1.00 14.39 79 ALA A O 1
ATOM 690 N N . SER A 1 80 ? -11.433 67.499 -2.843 1.00 14.05 80 SER A N 1
ATOM 691 C CA . SER A 1 80 ? -11.644 67.043 -1.477 1.00 13.81 80 SER A CA 1
ATOM 692 C C . SER A 1 80 ? -12.181 68.121 -0.552 1.00 14.57 80 SER A C 1
ATOM 693 O O . SER A 1 80 ? -11.879 69.307 -0.702 1.00 15.46 80 SER A O 1
ATOM 696 N N . GLU A 1 81 ? -12.951 67.682 0.437 1.00 14.85 81 GLU A N 1
ATOM 697 C CA . GLU A 1 81 ? -13.432 68.556 1.491 1.00 15.46 81 GLU A CA 1
ATOM 698 C C . GLU A 1 81 ? -12.352 68.747 2.548 1.00 15.42 81 GLU A C 1
ATOM 699 O O . GLU A 1 81 ? -11.275 68.145 2.481 1.00 15.08 81 GLU A O 1
ATOM 705 N N . GLY A 1 82 ? -12.644 69.574 3.542 1.00 15.81 82 GLY A N 1
ATOM 706 C CA . GLY A 1 82 ? -11.724 69.796 4.642 1.00 15.61 82 GLY A CA 1
ATOM 707 C C . GLY A 1 82 ? -10.738 70.931 4.427 1.00 15.76 82 GLY A C 1
ATOM 708 O O . GLY A 1 82 ? -10.860 71.721 3.487 1.00 15.93 82 GLY A O 1
ATOM 709 N N . GLU A 1 83 ? -9.771 70.995 5.331 1.00 15.86 83 GLU A N 1
ATOM 710 C CA . GLU A 1 83 ? -8.757 72.040 5.352 1.00 16.28 83 GLU A CA 1
ATOM 711 C C . GLU A 1 83 ? -7.397 71.389 5.189 1.00 15.35 83 GLU A C 1
ATOM 712 O O . GLU A 1 83 ? -7.090 70.413 5.868 1.00 14.89 83 GLU A O 1
ATOM 718 N N . PHE A 1 84 ? -6.585 71.930 4.290 1.00 14.58 84 PHE A N 1
ATOM 719 C CA . PHE A 1 84 ? -5.241 71.402 4.052 1.00 14.14 84 PHE A CA 1
ATOM 720 C C . PHE A 1 84 ? -4.216 71.978 5.012 1.00 13.96 84 PHE A C 1
ATOM 721 O O . PHE A 1 84 ? -4.081 73.203 5.137 1.00 14.65 84 PHE A O 1
ATOM 729 N N . VAL A 1 85 ? -3.488 71.082 5.669 1.00 13.36 85 VAL A N 1
ATOM 730 C CA . VAL A 1 85 ? -2.266 71.401 6.392 1.00 12.66 85 VAL A CA 1
ATOM 731 C C . VAL A 1 85 ? -1.287 70.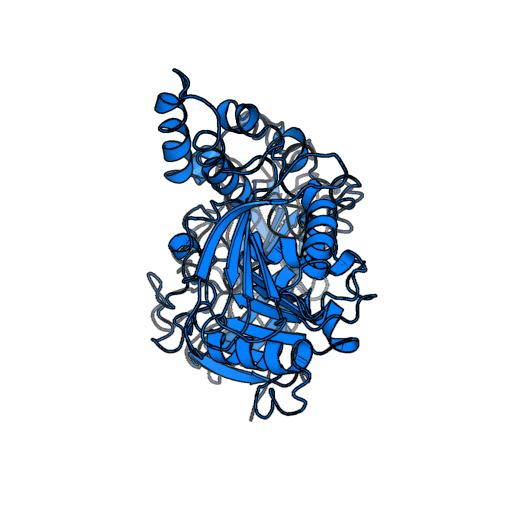277 6.053 1.00 12.16 85 VAL A C 1
ATOM 732 O O . VAL A 1 85 ? -1.636 69.102 6.188 1.00 12.54 85 VAL A O 1
ATOM 736 N N . PRO A 1 86 ? -0.064 70.610 5.612 1.00 11.72 86 PRO A N 1
ATOM 737 C CA . PRO A 1 86 ? 0.847 69.528 5.245 1.00 11.29 86 PRO A CA 1
ATOM 738 C C . PRO A 1 86 ? 1.054 68.478 6.343 1.00 11.47 86 PRO A C 1
ATOM 739 O O . PRO A 1 86 ? 1.178 68.809 7.528 1.00 11.02 86 PRO A O 1
ATOM 743 N N . HIS A 1 87 ? 1.073 67.214 5.928 1.00 11.27 87 HIS A N 1
ATOM 744 C CA . HIS A 1 87 ? 1.508 66.068 6.751 1.00 11.51 87 HIS A CA 1
ATOM 745 C C . HIS A 1 87 ? 0.592 65.602 7.890 1.00 12.05 87 HIS A C 1
ATOM 746 O O . HIS A 1 87 ? 0.520 64.404 8.162 1.00 11.85 87 HIS A O 1
ATOM 753 N N . VAL A 1 88 ? -0.053 66.534 8.577 1.00 12.27 88 VAL A N 1
ATOM 754 C CA . VAL A 1 88 ? -0.659 66.219 9.875 1.00 12.54 88 VAL A CA 1
ATOM 755 C C . VAL A 1 88 ? -1.892 65.329 9.826 1.00 12.68 88 VAL A C 1
ATOM 756 O O . VAL A 1 88 ? -2.227 64.714 10.838 1.00 13.40 88 VAL A O 1
ATOM 760 N N . ASP A 1 89 ? -2.553 65.253 8.680 1.00 12.37 89 ASP A N 1
ATOM 761 C CA . ASP A 1 89 ? -3.765 64.443 8.545 1.00 13.04 89 ASP A CA 1
ATOM 762 C C . ASP A 1 89 ? -3.551 63.173 7.743 1.00 12.50 89 ASP A C 1
ATOM 763 O O . ASP A 1 89 ? -4.468 62.359 7.597 1.00 12.44 89 ASP A O 1
ATOM 768 N N . ASP A 1 90 ? -2.351 62.979 7.213 1.00 11.76 90 ASP A N 1
ATOM 769 C CA . ASP A 1 90 ? -2.156 61.934 6.216 1.00 11.81 90 ASP A CA 1
ATOM 770 C C . ASP A 1 90 ? -2.081 60.521 6.779 1.00 11.69 90 ASP A C 1
ATOM 771 O O . ASP A 1 90 ? -2.431 59.579 6.076 1.00 11.93 90 ASP A O 1
ATOM 776 N N . GLU A 1 91 ? -1.622 60.349 8.013 1.00 11.28 91 GLU A N 1
ATOM 777 C CA . GLU A 1 91 ? -1.681 59.017 8.633 1.00 11.96 91 GLU A CA 1
ATOM 778 C C . GLU A 1 91 ? -3.133 58.546 8.762 1.00 11.93 91 GLU A C 1
ATOM 779 O O . GLU A 1 91 ? -3.478 57.445 8.302 1.00 12.56 91 GLU A O 1
ATOM 785 N N . ALA A 1 92 ? -3.976 59.377 9.368 1.00 11.98 92 ALA A N 1
ATOM 786 C CA . ALA A 1 92 ? -5.372 59.005 9.598 1.00 12.10 92 ALA A CA 1
ATOM 787 C C . ALA A 1 92 ? -6.149 58.894 8.295 1.00 11.90 92 ALA A C 1
ATOM 788 O O . ALA A 1 92 ? -6.921 57.957 8.099 1.00 12.08 92 ALA A O 1
ATOM 790 N N . ASP A 1 93 ? -5.944 59.834 7.381 1.00 12.14 93 ASP A N 1
ATOM 791 C CA . ASP A 1 93 ? -6.669 59.810 6.119 1.00 12.24 93 ASP A CA 1
ATOM 792 C C . ASP A 1 93 ? -6.259 58.612 5.258 1.00 12.16 93 ASP A C 1
ATOM 793 O O . ASP A 1 93 ? -7.108 58.030 4.575 1.00 12.09 93 ASP A O 1
ATOM 798 N N . ALA A 1 94 ? -4.983 58.231 5.292 1.00 12.33 94 ALA A N 1
ATOM 799 C CA . ALA A 1 94 ? -4.541 57.018 4.593 1.00 12.08 94 ALA A CA 1
ATOM 800 C C . ALA A 1 94 ? -5.169 55.787 5.216 1.00 12.30 94 ALA A C 1
ATOM 801 O O . ALA A 1 94 ? -5.623 54.902 4.505 1.00 12.41 94 ALA A O 1
ATOM 803 N N . GLU A 1 95 ? -5.175 55.718 6.540 1.00 12.50 95 GLU A N 1
ATOM 804 C CA . GLU A 1 95 ? -5.760 54.560 7.220 1.00 13.00 95 GLU A CA 1
ATOM 805 C C . GLU A 1 95 ? -7.223 54.414 6.819 1.00 13.07 95 GLU A C 1
ATOM 806 O O . GLU A 1 95 ? -7.668 53.324 6.460 1.00 13.28 95 GLU A O 1
ATOM 812 N N . ASP A 1 96 ? -7.967 55.509 6.863 1.00 12.84 96 ASP A N 1
ATOM 813 C CA . ASP A 1 96 ? -9.397 55.485 6.513 1.00 13.16 96 ASP A CA 1
ATOM 814 C C . ASP A 1 96 ? -9.623 55.163 5.033 1.00 13.09 96 ASP A C 1
ATOM 815 O O . ASP A 1 96 ? -10.559 54.445 4.680 1.00 13.55 96 ASP A O 1
ATOM 820 N N . THR A 1 97 ? -8.751 55.668 4.160 1.00 12.64 97 THR A N 1
ATOM 821 C CA . THR A 1 97 ? -8.872 55.397 2.738 1.00 12.31 97 THR A CA 1
ATOM 822 C C . THR A 1 97 ? -8.578 53.930 2.438 1.00 12.44 97 THR A C 1
ATOM 823 O O . THR A 1 97 ? -9.306 53.299 1.676 1.00 12.52 97 THR A O 1
ATOM 827 N N . LEU A 1 98 ? -7.526 53.385 3.036 1.00 12.72 98 LEU A N 1
ATOM 828 C CA . LEU A 1 98 ? -7.198 51.967 2.849 1.00 13.17 98 LEU A CA 1
ATOM 829 C C . LEU A 1 98 ? -8.340 51.082 3.326 1.00 13.73 98 LEU A C 1
ATOM 830 O O . LEU A 1 98 ? -8.697 50.118 2.652 1.00 13.48 98 LEU A O 1
ATOM 835 N N . SER A 1 99 ? -8.917 51.433 4.470 1.00 14.59 99 SER A N 1
ATOM 836 C CA . SER A 1 99 ? -10.048 50.686 5.019 1.00 15.00 99 SER A CA 1
ATOM 837 C C . SER A 1 99 ? -11.219 50.698 4.049 1.00 14.82 99 SER A C 1
ATOM 838 O O . SER A 1 99 ? -11.834 49.663 3.794 1.00 14.77 99 SER A O 1
ATOM 841 N N . TRP A 1 100 ? -11.527 51.865 3.494 1.00 14.01 100 TRP A N 1
ATOM 842 C CA . TRP A 1 100 ? -12.608 51.987 2.515 1.00 13.49 100 TRP A CA 1
ATOM 843 C C . TRP A 1 100 ? -12.328 51.126 1.287 1.00 13.23 100 TRP A C 1
ATOM 844 O O . TRP A 1 100 ? -13.213 50.408 0.809 1.00 12.92 100 TRP A O 1
ATOM 855 N N . ILE A 1 101 ? -11.103 51.180 0.765 1.00 12.78 101 ILE A N 1
ATOM 856 C CA . ILE A 1 101 ? -10.757 50.396 -0.422 1.00 12.72 101 ILE A CA 1
ATOM 857 C C . ILE A 1 101 ? -10.997 48.916 -0.136 1.00 12.73 101 ILE A C 1
ATOM 858 O O . ILE A 1 101 ? -11.613 48.215 -0.935 1.00 12.28 101 ILE A O 1
ATOM 863 N N . LEU A 1 102 ? -10.522 48.459 1.021 1.00 12.87 102 LEU A N 1
ATOM 864 C CA . LEU A 1 102 ? -10.613 47.047 1.388 1.00 13.50 102 LEU A CA 1
ATOM 865 C C . LEU A 1 102 ? -12.055 46.561 1.509 1.00 13.63 102 LEU A C 1
ATOM 866 O O . LEU A 1 102 ? -12.321 45.375 1.312 1.00 14.33 102 LEU A O 1
ATOM 871 N N . GLU A 1 103 ? -12.975 47.470 1.796 1.00 14.33 103 GLU A N 1
ATOM 872 C CA . GLU A 1 103 ? -14.402 47.131 1.880 1.00 15.22 103 GLU A CA 1
ATOM 873 C C . GLU A 1 103 ? -15.076 46.981 0.507 1.00 15.72 103 GLU A C 1
ATOM 874 O O . GLU A 1 103 ? -16.147 46.363 0.392 1.00 16.36 103 GLU A O 1
ATOM 880 N N . GLN A 1 104 ? -14.480 47.532 -0.545 1.00 14.93 104 GLN A N 1
ATOM 881 C CA . GLN A 1 104 ? -15.176 47.593 -1.826 1.00 14.57 104 GLN A CA 1
ATOM 882 C C . GLN A 1 104 ? -15.285 46.240 -2.532 1.00 14.06 104 GLN A C 1
ATOM 883 O O . GLN A 1 104 ? -14.408 45.380 -2.425 1.00 14.08 104 GLN A O 1
ATOM 889 N N . ALA A 1 105 ? -16.358 46.092 -3.312 1.00 14.31 105 ALA A N 1
ATOM 890 C CA . ALA A 1 105 ? -16.639 44.869 -4.063 1.00 14.22 105 ALA A CA 1
ATOM 891 C C . ALA A 1 105 ? -15.527 44.469 -5.019 1.00 14.44 105 ALA A C 1
ATOM 892 O O . ALA A 1 105 ? -15.328 43.291 -5.305 1.00 15.05 105 ALA A O 1
ATOM 894 N N . TRP A 1 106 ? -14.801 45.472 -5.515 1.00 14.04 106 TRP A N 1
ATOM 895 C CA . TRP A 1 106 ? -13.782 45.278 -6.526 1.00 13.87 106 TRP A CA 1
ATOM 896 C C . TRP A 1 106 ? -12.369 45.110 -5.964 1.00 13.54 106 TRP A C 1
ATOM 897 O O . TRP A 1 106 ? -11.427 44.889 -6.731 1.00 14.09 106 TRP A O 1
ATOM 908 N N . CYS A 1 107 ? -12.224 45.166 -4.639 1.00 13.12 107 CYS A N 1
ATOM 909 C CA . CYS A 1 107 ? -10.917 44.967 -3.993 1.00 13.37 107 CYS A CA 1
ATOM 910 C C . CYS A 1 107 ? -10.796 43.543 -3.458 1.00 13.45 107 CYS A C 1
ATOM 911 O O . CYS A 1 107 ? -11.657 43.095 -2.692 1.00 14.17 107 CYS A O 1
ATOM 914 N N . ASP A 1 108 ? -9.718 42.851 -3.827 1.00 13.20 108 ASP A N 1
ATOM 915 C CA . ASP A 1 108 ? -9.514 41.448 -3.420 1.00 13.60 108 ASP A CA 1
ATOM 916 C C . ASP A 1 108 ? -8.766 41.260 -2.084 1.00 13.46 108 ASP A C 1
ATOM 917 O O . ASP A 1 108 ? -8.399 40.140 -1.731 1.00 13.93 108 ASP A O 1
ATOM 922 N N . GLY A 1 109 ? -8.571 42.350 -1.344 1.00 13.62 109 GLY A N 1
ATOM 923 C CA . GLY A 1 109 ? -7.909 42.317 -0.045 1.00 13.62 109 GLY A CA 1
ATOM 924 C C . GLY A 1 109 ? -6.429 42.631 -0.068 1.00 13.88 109 GLY A C 1
ATOM 925 O O . GLY A 1 109 ? -5.788 42.626 0.984 1.00 15.09 109 GLY A O 1
ATOM 926 N N . ASN A 1 110 ? -5.885 42.907 -1.256 1.00 13.32 110 ASN A N 1
ATOM 927 C CA . ASN A 1 110 ? -4.472 43.229 -1.425 1.00 13.69 110 ASN A CA 1
ATOM 928 C C . ASN A 1 110 ? -4.350 44.638 -1.975 1.00 13.76 110 ASN A C 1
ATOM 929 O O . ASN A 1 110 ? -4.829 44.920 -3.075 1.00 14.11 110 ASN A O 1
ATOM 934 N N . VAL A 1 111 ? -3.704 45.504 -1.207 1.00 12.82 111 VAL A N 1
ATOM 935 C CA . VAL A 1 111 ? -3.509 46.894 -1.605 1.00 12.81 111 VAL A CA 1
ATOM 936 C C . VAL A 1 111 ? -2.026 47.245 -1.548 1.00 12.42 111 VAL A C 1
ATOM 937 O O . VAL A 1 111 ? -1.274 46.758 -0.693 1.00 12.39 111 VAL A O 1
ATOM 941 N N . GLY A 1 112 ? -1.602 48.069 -2.498 1.00 11.53 112 GLY A N 1
ATOM 942 C CA . GLY A 1 112 ? -0.257 48.611 -2.504 1.00 11.11 112 GLY A CA 1
ATOM 943 C C . GLY A 1 112 ? -0.323 50.096 -2.786 1.00 10.66 112 GLY A C 1
ATOM 944 O O . GLY A 1 112 ? -1.404 50.646 -2.974 1.00 11.00 112 GLY A O 1
ATOM 945 N N . MET A 1 113 ? 0.832 50.749 -2.758 1.00 10.29 113 MET A N 1
ATOM 946 C CA . MET A 1 113 ? 0.941 52.166 -3.104 1.00 10.23 113 MET A CA 1
ATOM 947 C C . MET A 1 113 ? 2.190 52.413 -3.934 1.00 10.15 113 MET A C 1
ATOM 948 O O . MET A 1 113 ? 3.140 51.633 -3.904 1.00 10.26 113 MET A O 1
ATOM 953 N N . PHE A 1 114 ? 2.177 53.516 -4.679 1.00 9.95 114 PHE A N 1
ATOM 954 C CA . PHE A 1 114 ? 3.353 53.966 -5.397 1.00 9.60 114 PHE A CA 1
ATOM 955 C C . PHE A 1 114 ? 3.254 55.469 -5.599 1.00 9.36 114 PHE A C 1
ATOM 956 O O . PHE A 1 114 ? 2.205 56.071 -5.359 1.00 9.61 114 PHE A O 1
ATOM 964 N N . GLY A 1 115 ? 4.361 56.057 -6.037 1.00 9.64 115 GLY A N 1
ATOM 965 C CA . GLY A 1 115 ? 4.399 57.501 -6.248 1.00 9.85 115 GLY A CA 1
ATOM 966 C C . GLY A 1 115 ? 5.633 58.168 -5.688 1.00 10.09 115 GLY A C 1
ATOM 967 O O . GLY A 1 115 ? 6.419 57.570 -4.939 1.00 10.36 115 GLY A O 1
ATOM 968 N N . VAL A 1 116 ? 5.778 59.437 -6.058 1.00 9.82 116 VAL A N 1
ATOM 969 C CA . VAL A 1 116 ? 7.002 60.198 -5.856 1.00 10.05 116 VAL A CA 1
ATOM 970 C C . VAL A 1 116 ? 6.783 61.432 -4.964 1.00 9.52 116 VAL A C 1
ATOM 971 O O . VAL A 1 116 ? 5.723 62.054 -4.999 1.00 9.92 116 VAL A O 1
ATOM 975 N N . SER A 1 117 ? 7.801 61.778 -4.179 1.00 8.87 117 SER A N 1
ATOM 976 C CA . SER A 1 117 ? 7.819 63.031 -3.423 1.00 9.41 117 SER A CA 1
ATOM 977 C C . SER A 1 117 ? 6.686 63.000 -2.379 1.00 9.87 117 SER A C 1
ATOM 978 O O . SER A 1 117 ? 6.680 62.122 -1.537 1.00 10.16 117 SER A O 1
ATOM 981 N N . TYR A 1 118 ? 5.722 63.916 -2.406 1.00 9.65 118 TYR A N 1
ATOM 982 C CA . TYR A 1 118 ? 4.666 63.906 -1.379 1.00 9.44 118 TYR A CA 1
ATOM 983 C C . TYR A 1 118 ? 3.831 62.618 -1.540 1.00 9.85 118 TYR A C 1
ATOM 984 O O . TYR A 1 118 ? 3.296 62.094 -0.566 1.00 9.78 118 TYR A O 1
ATOM 993 N N . LEU A 1 119 ? 3.749 62.130 -2.776 1.00 9.49 119 LEU A N 1
ATOM 994 C CA . LEU A 1 119 ? 3.061 60.869 -3.089 1.00 9.41 119 LEU A CA 1
ATOM 995 C C . LEU A 1 119 ? 3.870 59.664 -2.592 1.00 10.08 119 LEU A C 1
ATOM 996 O O . LEU A 1 119 ? 3.368 58.537 -2.617 1.00 10.31 119 LEU A O 1
ATOM 1001 N N . GLY A 1 120 ? 5.118 59.902 -2.185 1.00 9.91 120 GLY A N 1
ATOM 1002 C CA . GLY A 1 120 ? 5.976 58.925 -1.503 1.00 9.76 120 GLY A CA 1
ATOM 1003 C C . GLY A 1 120 ? 5.932 59.026 0.016 1.00 10.13 120 GLY A C 1
ATOM 1004 O O . GLY A 1 120 ? 5.829 58.010 0.718 1.00 10.68 120 GLY A O 1
ATOM 1005 N N . VAL A 1 121 ? 6.025 60.243 0.549 1.00 9.63 121 VAL A N 1
ATOM 1006 C CA . VAL A 1 121 ? 5.942 60.469 1.992 1.00 9.93 121 VAL A CA 1
ATOM 1007 C C . VAL A 1 121 ? 4.639 59.882 2.539 1.00 9.95 121 VAL A C 1
ATOM 1008 O O . VAL A 1 121 ? 4.629 59.231 3.590 1.00 10.06 121 VAL A O 1
ATOM 1012 N N . THR A 1 122 ? 3.547 60.092 1.814 1.00 9.60 122 THR A N 1
ATOM 1013 C CA . THR A 1 122 ? 2.227 59.602 2.238 1.00 9.70 122 THR A CA 1
ATOM 1014 C C . THR A 1 122 ? 2.138 58.084 2.303 1.00 9.98 122 THR A C 1
ATOM 1015 O O . THR A 1 122 ? 1.251 57.548 2.982 1.00 10.81 122 THR A O 1
ATOM 1019 N N . GLN A 1 123 ? 3.045 57.395 1.617 1.00 9.67 123 GLN A N 1
ATOM 1020 C CA . GLN A 1 123 ? 3.107 55.932 1.690 1.00 9.54 123 GLN A CA 1
ATOM 1021 C C . GLN A 1 123 ? 3.686 55.469 3.021 1.00 9.88 123 GLN A C 1
ATOM 1022 O O . GLN A 1 123 ? 3.213 54.493 3.588 1.00 10.55 123 GLN A O 1
ATOM 1028 N N . TRP A 1 124 ? 4.716 56.145 3.518 1.00 9.83 124 TRP A N 1
ATOM 1029 C CA . TRP A 1 124 ? 5.235 55.822 4.845 1.00 9.98 124 TRP A CA 1
ATOM 1030 C C . TRP A 1 124 ? 4.176 56.120 5.900 1.00 10.40 124 TRP A C 1
ATOM 1031 O O . TRP A 1 124 ? 4.019 55.370 6.865 1.00 10.61 124 TRP A O 1
ATOM 1042 N N . GLN A 1 125 ? 3.435 57.205 5.717 1.00 10.56 125 GLN A N 1
ATOM 1043 C CA . GLN A 1 125 ? 2.360 57.552 6.641 1.00 10.88 125 GLN A CA 1
ATOM 1044 C C . GLN A 1 125 ? 1.240 56.500 6.618 1.00 11.56 125 GLN A C 1
ATOM 1045 O O . GLN A 1 125 ? 0.640 56.209 7.653 1.00 12.47 125 GLN A O 1
ATOM 1051 N N . ALA A 1 126 ? 0.989 55.906 5.454 1.00 11.38 126 ALA A N 1
ATOM 1052 C CA . ALA A 1 126 ? 0.037 54.800 5.335 1.00 11.65 126 ALA A CA 1
ATOM 1053 C C . ALA A 1 126 ? 0.589 53.528 5.960 1.00 12.52 126 ALA A C 1
ATOM 1054 O O . ALA A 1 126 ? -0.156 52.781 6.586 1.00 13.58 126 ALA A O 1
ATOM 1056 N N . ALA A 1 127 ? 1.885 53.282 5.789 1.00 12.51 127 ALA A N 1
ATOM 1057 C CA . ALA A 1 127 ? 2.499 52.006 6.190 1.00 13.04 127 ALA A CA 1
ATOM 1058 C C . ALA A 1 127 ? 2.475 51.795 7.701 1.00 13.85 127 ALA A C 1
ATOM 1059 O O . ALA A 1 127 ? 2.479 50.649 8.163 1.00 14.25 127 ALA A O 1
ATOM 1061 N N . VAL A 1 128 ? 2.437 52.882 8.465 1.00 14.08 128 VAL A N 1
ATOM 1062 C CA . VAL A 1 128 ? 2.419 52.789 9.929 1.00 15.17 128 VAL A CA 1
ATOM 1063 C C . VAL A 1 128 ? 1.000 52.623 10.492 1.00 16.54 128 VAL A C 1
ATOM 1064 O O . VAL A 1 128 ? 0.829 52.587 11.717 1.00 17.90 128 VAL A O 1
ATOM 1068 N N . SER A 1 129 ? 0.008 52.494 9.607 1.00 17.64 129 SER A N 1
ATOM 1069 C CA . SER A 1 129 ? -1.421 52.395 9.964 1.00 19.05 129 SER A CA 1
ATOM 1070 C C . SER A 1 129 ? -1.829 51.102 10.644 1.00 19.81 129 SER A C 1
ATOM 1071 O O . SER A 1 129 ? -2.878 51.059 11.289 1.00 21.54 129 SER A O 1
ATOM 1074 N N . GLY A 1 130 ? -1.061 50.037 10.441 1.00 19.85 130 GLY A N 1
ATOM 1075 C CA . GLY A 1 130 ? -1.452 48.712 10.933 1.00 20.24 130 GLY A CA 1
ATOM 1076 C C . GLY A 1 130 ? -2.541 48.038 10.115 1.00 20.14 130 GLY A C 1
ATOM 1077 O O . GLY A 1 130 ? -3.131 47.050 10.560 1.00 21.27 130 GLY A O 1
ATOM 1078 N N . VAL A 1 131 ? -2.821 48.554 8.919 1.00 19.28 131 VAL A N 1
ATOM 1079 C CA . VAL A 1 131 ? -3.826 47.950 8.056 1.00 18.35 131 VAL A CA 1
ATOM 1080 C C . VAL A 1 131 ? -3.196 46.756 7.341 1.00 17.88 131 VAL A C 1
ATOM 1081 O O . VAL A 1 131 ? -2.310 46.906 6.495 1.00 16.88 131 VAL A O 1
ATOM 1085 N N . GLY A 1 132 ? -3.641 45.556 7.700 1.00 17.28 132 GLY A N 1
ATOM 1086 C CA . GLY A 1 132 ? -3.032 44.341 7.192 1.00 16.65 132 GLY A CA 1
ATOM 1087 C C . GLY A 1 132 ? -3.136 44.178 5.686 1.00 16.21 132 GLY A C 1
ATOM 1088 O O . GLY A 1 132 ? -2.281 43.566 5.065 1.00 16.66 132 GLY A O 1
ATOM 1089 N N . GLY A 1 133 ? -4.190 44.741 5.110 1.00 15.34 133 GLY A N 1
ATOM 1090 C CA . GLY A 1 133 ? -4.415 44.662 3.672 1.00 14.60 133 GLY A CA 1
ATOM 1091 C C . GLY A 1 133 ? -3.404 45.431 2.833 1.00 14.05 133 GLY A C 1
ATOM 1092 O O . GLY A 1 133 ? -3.294 45.194 1.632 1.00 13.63 133 GLY A O 1
ATOM 1093 N N . LEU A 1 134 ? -2.657 46.349 3.446 1.00 13.66 134 LEU A N 1
ATOM 1094 C CA . LEU A 1 134 ? -1.559 47.023 2.741 1.00 13.21 134 LEU A CA 1
ATOM 1095 C C . LEU A 1 134 ? -0.338 46.099 2.701 1.00 13.31 134 LEU A C 1
ATOM 1096 O O . LEU A 1 134 ? 0.294 45.859 3.736 1.00 14.31 134 LEU A O 1
ATOM 1101 N N . LYS A 1 135 ? -0.039 45.568 1.514 1.00 13.28 135 LYS A N 1
ATOM 1102 C CA . LYS A 1 135 ? 0.948 44.502 1.328 1.00 13.40 135 LYS A CA 1
ATOM 1103 C C . LYS A 1 135 ? 2.302 44.977 0.814 1.00 12.98 135 LYS A C 1
ATOM 1104 O O . LYS A 1 135 ? 3.264 44.243 0.885 1.00 13.62 135 LYS A O 1
ATOM 1110 N N . ALA A 1 136 ? 2.372 46.184 0.259 1.00 12.02 136 ALA A N 1
ATOM 1111 C CA . ALA A 1 136 ? 3.615 46.662 -0.325 1.00 11.60 136 ALA A CA 1
ATOM 1112 C C . ALA A 1 136 ? 3.485 48.140 -0.623 1.00 11.29 136 ALA A C 1
ATOM 1113 O O . ALA A 1 136 ? 2.392 48.614 -0.950 1.00 11.43 136 ALA A O 1
ATOM 1115 N N . ILE A 1 137 ? 4.601 48.852 -0.505 1.00 10.80 137 ILE A N 1
ATOM 1116 C CA . ILE A 1 137 ? 4.655 50.252 -0.922 1.00 10.33 137 ILE A CA 1
ATOM 1117 C C . ILE A 1 137 ? 5.850 50.477 -1.832 1.00 10.06 137 ILE A C 1
ATOM 1118 O O . ILE A 1 137 ? 6.757 49.652 -1.914 1.00 10.14 137 ILE A O 1
ATOM 1123 N N . ALA A 1 138 ? 5.841 51.611 -2.528 1.00 9.32 138 ALA A N 1
ATOM 1124 C CA . ALA A 1 138 ? 6.918 51.976 -3.437 1.00 9.01 138 ALA A CA 1
ATOM 1125 C C . ALA A 1 138 ? 7.150 53.483 -3.399 1.00 9.15 138 ALA A C 1
ATOM 1126 O O . ALA A 1 138 ? 6.739 54.211 -4.307 1.00 9.35 138 ALA A O 1
ATOM 1128 N N . PRO A 1 139 ? 7.805 53.957 -2.333 1.00 9.62 139 PRO A N 1
ATOM 1129 C CA . PRO A 1 139 ? 8.030 55.400 -2.174 1.00 9.50 139 PRO A CA 1
ATOM 1130 C C . PRO A 1 139 ? 9.277 55.872 -2.904 1.00 9.57 139 PRO A C 1
ATOM 1131 O O . PRO A 1 139 ? 10.382 55.404 -2.630 1.00 9.46 139 PRO A O 1
ATOM 1135 N N . SER A 1 140 ? 9.091 56.802 -3.835 1.00 9.52 140 SER A N 1
ATOM 1136 C CA . SER A 1 140 ? 10.186 57.345 -4.604 1.00 9.30 140 SER A CA 1
ATOM 1137 C C . SER A 1 140 ? 10.475 58.773 -4.170 1.00 9.19 140 SER A C 1
ATOM 1138 O O . SER A 1 140 ? 9.544 59.556 -3.967 1.00 9.50 140 SER A O 1
ATOM 1141 N N A MET A 1 141 ? 11.766 59.091 -4.066 0.50 9.72 141 MET A N 1
ATOM 1142 N N B MET A 1 141 ? 11.755 59.075 -3.972 0.50 9.48 141 MET A N 1
ATOM 1143 C CA A MET A 1 141 ? 12.257 60.436 -3.741 0.50 9.99 141 MET A CA 1
ATOM 1144 C CA B MET A 1 141 ? 12.219 60.424 -3.615 0.50 9.61 141 MET A CA 1
ATOM 1145 C C A MET A 1 141 ? 11.474 60.987 -2.517 0.50 10.15 141 MET A C 1
ATOM 1146 C C B MET A 1 141 ? 11.459 60.983 -2.464 0.50 9.92 141 MET A C 1
ATOM 1147 O O A MET A 1 141 ? 10.897 62.079 -2.587 0.50 10.58 141 MET A O 1
ATOM 1148 O O B MET A 1 141 ? 10.880 62.075 -2.530 0.50 10.43 141 MET A O 1
ATOM 1157 N N . ALA A 1 142 ? 11.471 60.209 -1.411 1.00 10.23 142 ALA A N 1
ATOM 1158 C CA . ALA A 1 142 ? 10.661 60.473 -0.238 1.00 10.63 142 ALA A CA 1
ATOM 1159 C C . ALA A 1 142 ? 11.473 60.346 1.037 1.00 10.88 142 ALA A C 1
ATOM 1160 O O . ALA A 1 142 ? 12.673 60.052 1.022 1.00 10.61 142 ALA A O 1
ATOM 1162 N N . SER A 1 143 ? 10.790 60.596 2.145 1.00 10.23 143 SER A N 1
ATOM 1163 C CA . SER A 1 143 ? 11.381 60.611 3.470 1.00 10.46 143 SER A CA 1
ATOM 1164 C C . SER A 1 143 ? 10.358 60.094 4.451 1.00 10.30 143 SER A C 1
ATOM 1165 O O . SER A 1 143 ? 9.155 60.249 4.218 1.00 10.56 143 SER A O 1
ATOM 1168 N N . ALA A 1 144 ? 10.839 59.515 5.553 1.00 10.57 144 ALA A N 1
ATOM 1169 C CA . ALA A 1 144 ? 9.998 59.148 6.689 1.00 10.60 144 ALA A CA 1
ATOM 1170 C C . ALA A 1 144 ? 10.271 60.040 7.897 1.00 11.40 144 ALA A C 1
ATOM 1171 O O . ALA A 1 144 ? 9.800 59.762 8.989 1.00 11.79 144 ALA A O 1
ATOM 1173 N N . ASP A 1 145 ? 11.025 61.120 7.706 1.00 11.24 145 ASP A N 1
ATOM 1174 C CA . ASP A 1 145 ? 11.327 62.053 8.783 1.00 11.38 145 ASP A CA 1
ATOM 1175 C C . ASP A 1 145 ? 11.363 63.432 8.148 1.00 10.89 145 ASP A C 1
ATOM 1176 O O . ASP A 1 145 ? 12.331 63.769 7.468 1.00 10.79 145 ASP A O 1
ATOM 1181 N N . LEU A 1 146 ? 10.296 64.203 8.338 1.00 10.66 146 LEU A N 1
ATOM 1182 C CA . LEU A 1 146 ? 10.110 65.444 7.574 1.00 10.62 146 LEU A CA 1
ATOM 1183 C C . LEU A 1 146 ? 11.056 66.560 8.019 1.00 10.33 146 LEU A C 1
ATOM 1184 O O . LEU A 1 146 ? 11.374 67.461 7.227 1.00 10.64 146 LEU A O 1
ATOM 1189 N N . TYR A 1 147 ? 11.501 66.515 9.267 1.00 9.74 147 TYR A N 1
ATOM 1190 C CA . TYR A 1 147 ? 12.564 67.412 9.710 1.00 9.28 147 TYR A CA 1
ATOM 1191 C C . TYR A 1 147 ? 13.847 67.126 8.932 1.00 9.51 147 TYR A C 1
ATOM 1192 O O . TYR A 1 147 ? 14.472 68.034 8.379 1.00 9.79 147 TYR A O 1
ATOM 1201 N N . ARG A 1 148 ? 14.254 65.864 8.893 1.00 9.41 148 ARG A N 1
ATOM 1202 C CA . ARG A 1 148 ? 15.528 65.523 8.262 1.00 9.44 148 ARG A CA 1
ATOM 1203 C C . ARG A 1 148 ? 15.498 65.691 6.738 1.00 9.05 148 ARG A C 1
ATOM 1204 O O . ARG A 1 148 ? 16.525 65.990 6.139 1.00 10.00 148 ARG A O 1
ATOM 1212 N N . ALA A 1 149 ? 14.332 65.510 6.128 1.00 9.43 149 ALA A N 1
ATOM 1213 C CA . ALA A 1 149 ? 14.116 65.891 4.735 1.00 9.01 149 ALA A CA 1
ATOM 1214 C C . ALA A 1 149 ? 12.620 66.000 4.484 1.00 9.26 149 ALA A C 1
ATOM 1215 O O . ALA A 1 149 ? 11.879 65.077 4.801 1.00 9.51 149 ALA A O 1
ATOM 1217 N N . PRO A 1 150 ? 12.155 67.086 3.854 1.00 8.92 150 PRO A N 1
ATOM 1218 C CA . PRO A 1 150 ? 12.940 68.101 3.166 1.00 9.60 150 PRO A CA 1
ATOM 1219 C C . PRO A 1 150 ? 13.112 69.416 3.907 1.00 9.66 150 PRO A C 1
ATOM 1220 O O . PRO A 1 150 ? 13.735 70.316 3.356 1.00 10.59 150 PRO A O 1
ATOM 1224 N N . TRP A 1 151 ? 12.564 69.568 5.115 1.00 9.39 151 TRP A N 1
ATOM 1225 C CA . TRP A 1 151 ? 12.426 70.921 5.655 1.00 9.24 151 TRP A CA 1
ATOM 1226 C C . TRP A 1 151 ? 13.636 71.442 6.415 1.00 9.75 151 TRP A C 1
ATOM 1227 O O . TRP A 1 151 ? 13.949 72.627 6.299 1.00 9.41 151 TRP A O 1
ATOM 1238 N N . TYR A 1 152 ? 14.291 70.596 7.206 1.00 9.21 152 TYR A N 1
ATOM 1239 C CA . TYR A 1 152 ? 15.552 70.960 7.847 1.00 9.63 152 TYR A CA 1
ATOM 1240 C C . TYR A 1 152 ? 16.611 70.024 7.297 1.00 10.24 152 TYR A C 1
ATOM 1241 O O . TYR A 1 152 ? 16.791 69.968 6.079 1.00 11.47 152 TYR A O 1
ATOM 1250 N N . GLY A 1 153 ? 17.286 69.277 8.152 1.00 9.98 153 GLY A N 1
ATOM 1251 C CA . GLY A 1 153 ? 18.281 68.314 7.720 1.00 10.02 153 GLY A CA 1
ATOM 1252 C C . GLY A 1 153 ? 19.001 67.758 8.918 1.00 10.13 153 GLY A C 1
ATOM 1253 O O . GLY A 1 153 ? 18.796 68.218 10.048 1.00 10.08 153 GLY A O 1
ATOM 1254 N N . PRO A 1 154 ? 19.870 66.770 8.689 1.00 10.19 154 PRO A N 1
ATOM 1255 C CA . PRO A 1 154 ? 20.626 66.170 9.774 1.00 11.10 154 PRO A CA 1
ATOM 1256 C C . PRO A 1 154 ? 21.584 67.121 10.483 1.00 11.30 154 PRO A C 1
ATOM 1257 O O . PRO A 1 154 ? 22.029 66.821 11.585 1.00 12.90 154 PRO A O 1
ATOM 1261 N N . GLY A 1 155 ? 21.869 68.265 9.867 1.00 10.90 155 GLY A N 1
ATOM 1262 C CA . GLY A 1 155 ? 22.747 69.271 10.453 1.00 10.79 155 GLY A CA 1
ATOM 1263 C C . GLY A 1 155 ? 22.038 70.369 11.222 1.00 10.32 155 GLY A C 1
ATOM 1264 O O . GLY A 1 155 ? 22.693 71.202 11.833 1.00 10.96 155 GLY A O 1
ATOM 1265 N N . GLY A 1 156 ? 20.712 70.400 11.153 1.00 9.81 156 GLY A N 1
ATOM 1266 C CA . GLY A 1 156 ? 19.921 71.387 11.905 1.00 10.10 156 GLY A CA 1
ATOM 1267 C C . GLY A 1 156 ? 19.860 72.764 11.289 1.00 10.49 156 GLY A C 1
ATOM 1268 O O . GLY A 1 156 ? 19.659 73.750 11.997 1.00 10.99 156 GLY A O 1
ATOM 1269 N N . ALA A 1 157 ? 20.029 72.853 9.972 1.00 10.04 157 ALA A N 1
ATOM 1270 C CA . ALA A 1 157 ? 19.782 74.112 9.251 1.00 10.05 157 ALA A CA 1
ATOM 1271 C C . ALA A 1 157 ? 18.479 74.010 8.464 1.00 9.78 157 ALA A C 1
ATOM 1272 O O . ALA A 1 157 ? 18.130 72.936 7.960 1.00 10.85 157 ALA A O 1
ATOM 1274 N N . LEU A 1 158 ? 17.755 75.122 8.363 1.00 9.46 158 LEU A N 1
ATOM 1275 C CA . LEU A 1 158 ? 16.515 75.183 7.589 1.00 8.98 158 LEU A CA 1
ATOM 1276 C C . LEU A 1 158 ? 16.812 75.106 6.102 1.00 9.09 158 LEU A C 1
ATOM 1277 O O . LEU A 1 158 ? 17.661 75.833 5.590 1.00 9.38 158 LEU A O 1
ATOM 1282 N N . SER A 1 159 ? 16.094 74.236 5.410 1.00 8.84 159 SER A N 1
ATOM 1283 C CA . SER A 1 159 ? 16.212 74.124 3.962 1.00 9.58 159 SER A CA 1
ATOM 1284 C C . SER A 1 159 ? 15.302 75.187 3.365 1.00 9.30 159 SER A C 1
ATOM 1285 O O . SER A 1 159 ? 14.207 74.911 2.872 1.00 9.84 159 SER A O 1
ATOM 1288 N N . VAL A 1 160 ? 15.756 76.441 3.419 1.00 9.38 160 VAL A N 1
ATOM 1289 C CA . VAL A 1 160 ? 14.852 77.565 3.195 1.00 9.32 160 VAL A CA 1
ATOM 1290 C C . VAL A 1 160 ? 14.334 77.651 1.755 1.00 8.86 160 VAL A C 1
ATOM 1291 O O . VAL A 1 160 ? 13.158 77.926 1.524 1.00 9.02 160 VAL A O 1
ATOM 1295 N N . GLU A 1 161 ? 15.173 77.362 0.774 1.00 9.11 161 GLU A N 1
ATOM 1296 C CA . GLU A 1 161 ? 14.685 77.405 -0.603 1.00 9.08 161 GLU A CA 1
ATOM 1297 C C . GLU A 1 161 ? 13.631 76.333 -0.865 1.00 9.26 161 GLU A C 1
ATOM 1298 O O . GLU A 1 161 ? 12.675 76.566 -1.592 1.00 9.91 161 GLU A O 1
ATOM 1304 N N . ALA A 1 162 ? 13.789 75.164 -0.245 1.00 9.76 162 ALA A N 1
ATOM 1305 C CA . ALA A 1 162 ? 12.779 74.120 -0.387 1.00 9.41 162 ALA A CA 1
ATOM 1306 C C . ALA A 1 162 ? 11.441 74.571 0.202 1.00 9.35 162 ALA A C 1
ATOM 1307 O O . ALA A 1 162 ? 10.390 74.409 -0.415 1.00 9.43 162 ALA A O 1
ATOM 1309 N N . LEU A 1 163 ? 11.488 75.125 1.408 1.00 9.36 163 LEU A N 1
ATOM 1310 C CA . LEU A 1 163 ? 10.280 75.584 2.079 1.00 9.69 163 LEU A CA 1
ATOM 1311 C C . LEU A 1 163 ? 9.544 76.667 1.303 1.00 9.82 163 LEU A C 1
ATOM 1312 O O . LEU A 1 163 ? 8.330 76.580 1.089 1.00 10.50 163 LEU A O 1
ATOM 1317 N N . LEU A 1 164 ? 10.262 77.710 0.907 1.00 10.14 164 LEU A N 1
ATOM 1318 C CA . LEU A 1 164 ? 9.610 78.842 0.257 1.00 10.31 164 LEU A CA 1
ATOM 1319 C C . LEU A 1 164 ? 9.137 78.471 -1.137 1.00 10.33 164 LEU A C 1
ATOM 1320 O O . LEU A 1 164 ? 8.050 78.866 -1.544 1.00 11.00 164 LEU A O 1
ATOM 1325 N N . GLY A 1 165 ? 9.933 77.706 -1.875 1.00 10.00 165 GLY A N 1
ATOM 1326 C CA . GLY A 1 165 ? 9.516 77.255 -3.191 1.00 9.82 165 GLY A CA 1
ATOM 1327 C C . GLY A 1 165 ? 8.275 76.379 -3.145 1.00 9.93 165 GLY A C 1
ATOM 1328 O O . GLY A 1 165 ? 7.309 76.588 -3.888 1.00 10.55 165 GLY A O 1
ATOM 1329 N N . TRP A 1 166 ? 8.283 75.396 -2.253 1.00 9.63 166 TRP A N 1
ATOM 1330 C CA . TRP A 1 166 ? 7.153 74.480 -2.194 1.00 9.71 166 TRP A CA 1
ATOM 1331 C C . TRP A 1 166 ? 5.903 75.188 -1.710 1.00 10.43 166 TRP A C 1
ATOM 1332 O O . TRP A 1 166 ? 4.825 74.974 -2.243 1.00 11.36 166 TRP A O 1
ATOM 1343 N N . SER A 1 167 ? 6.054 76.038 -0.704 1.00 11.17 167 SER A N 1
ATOM 1344 C CA . SER A 1 167 ? 4.903 76.783 -0.183 1.00 11.96 167 SER A CA 1
ATOM 1345 C C . SER A 1 167 ? 4.296 77.665 -1.268 1.00 11.93 167 SER A C 1
ATOM 1346 O O . SER A 1 167 ? 3.072 77.810 -1.344 1.00 12.51 167 SER A O 1
ATOM 1349 N N . ALA A 1 168 ? 5.124 78.242 -2.131 1.00 11.85 168 ALA A N 1
ATOM 1350 C CA . ALA A 1 168 ? 4.605 79.057 -3.234 1.00 12.38 168 ALA A CA 1
ATOM 1351 C C . ALA A 1 168 ? 3.862 78.183 -4.237 1.00 13.43 168 ALA A C 1
ATOM 1352 O O . ALA A 1 168 ? 2.820 78.565 -4.758 1.00 14.15 168 ALA A O 1
ATOM 1354 N N . LEU A 1 169 ? 4.388 76.990 -4.489 1.00 13.63 169 LEU A N 1
ATOM 1355 C CA . LEU A 1 169 ? 3.740 76.045 -5.400 1.00 14.55 169 LEU A CA 1
ATOM 1356 C C . LEU A 1 169 ? 2.382 75.604 -4.852 1.00 14.96 169 LEU A C 1
ATOM 1357 O O . LEU A 1 169 ? 1.382 75.610 -5.571 1.00 14.49 169 LEU A O 1
ATOM 1362 N N . ILE A 1 170 ? 2.344 75.249 -3.575 1.00 15.24 170 ILE A N 1
ATOM 1363 C CA . ILE A 1 170 ? 1.089 74.873 -2.921 1.00 16.20 170 ILE A CA 1
ATOM 1364 C C . ILE A 1 170 ? 0.124 76.065 -2.911 1.00 17.38 170 ILE A C 1
ATOM 1365 O O . ILE A 1 170 ? -1.060 75.911 -3.200 1.00 18.10 170 ILE A O 1
ATOM 1370 N N . GLY A 1 171 ? 0.638 77.254 -2.626 1.00 17.84 171 GLY A N 1
ATOM 1371 C CA . GLY A 1 171 ? -0.173 78.467 -2.673 1.00 18.47 171 GLY A CA 1
ATOM 1372 C C . GLY A 1 171 ? -0.870 78.659 -4.004 1.00 19.24 171 GLY A C 1
ATOM 1373 O O . GLY A 1 171 ? -2.042 79.047 -4.044 1.00 20.09 171 GLY A O 1
ATOM 1374 N N A THR A 1 172 ? -0.203 78.332 -5.099 0.60 19.56 172 THR A N 1
ATOM 1375 N N B THR A 1 172 ? -0.122 78.425 -5.090 0.40 18.89 172 THR A N 1
ATOM 1376 C CA A THR A 1 172 ? -0.882 78.316 -6.386 0.60 19.99 172 THR A CA 1
ATOM 1377 C CA B THR A 1 172 ? -0.540 78.740 -6.468 0.40 18.62 172 THR A CA 1
ATOM 1378 C C A THR A 1 172 ? -2.057 77.312 -6.329 0.60 19.82 172 THR A C 1
ATOM 1379 C C B THR A 1 172 ? -1.639 77.811 -6.968 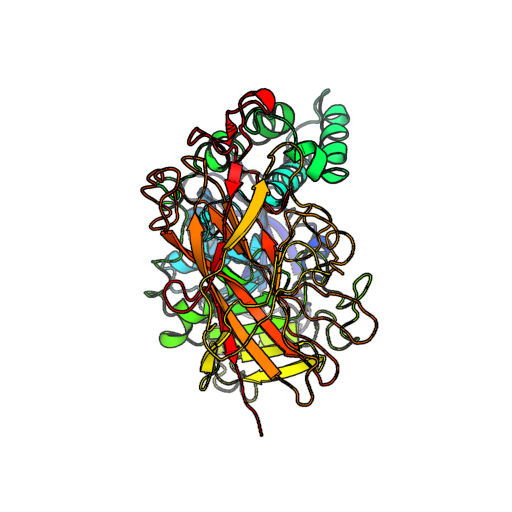0.40 18.71 172 THR A C 1
ATOM 1380 O O A THR A 1 172 ? -3.169 77.633 -6.747 0.60 19.36 172 THR A O 1
ATOM 1381 O O B THR A 1 172 ? -2.533 78.228 -7.710 0.40 18.20 172 THR A O 1
ATOM 1388 N N A GLY A 1 173 ? -1.823 76.127 -5.761 0.60 19.58 173 GLY A N 1
ATOM 1389 N N B GLY A 1 173 ? -1.563 76.545 -6.577 0.40 18.69 173 GLY A N 1
ATOM 1390 C CA A GLY A 1 173 ? -2.861 75.089 -5.646 0.60 19.45 173 GLY A CA 1
ATOM 1391 C CA B GLY A 1 173 ? -2.632 75.605 -6.872 0.40 18.81 173 GLY A CA 1
ATOM 1392 C C A GLY A 1 173 ? -4.020 75.406 -4.714 0.60 19.45 173 GLY A C 1
ATOM 1393 C C B GLY A 1 173 ? -3.926 76.022 -6.190 0.40 19.23 173 GLY A C 1
ATOM 1394 O O A GLY A 1 173 ? -5.174 75.071 -5.007 0.60 19.50 173 GLY A O 1
ATOM 1395 O O B GLY A 1 173 ? -5.011 75.810 -6.725 0.40 18.93 173 GLY A O 1
ATOM 1396 N N A LEU A 1 174 ? -3.725 76.041 -3.586 0.60 19.65 174 LEU A N 1
ATOM 1397 N N B LEU A 1 174 ? -3.815 76.612 -5.003 0.40 19.58 174 LEU A N 1
ATOM 1398 C CA A LEU A 1 174 ? -4.762 76.415 -2.620 0.60 19.93 174 LEU A CA 1
ATOM 1399 C CA B LEU A 1 174 ? -5.000 77.046 -4.271 0.40 19.96 174 LEU A CA 1
ATOM 1400 C C A LEU A 1 174 ? -5.728 77.441 -3.207 0.60 20.46 174 LEU A C 1
ATOM 1401 C C B LEU A 1 174 ? -5.723 78.143 -5.038 0.40 20.43 174 LEU A C 1
ATOM 1402 O O A LEU A 1 174 ? -6.939 77.345 -3.015 0.60 20.68 174 LEU A O 1
ATOM 1403 O O B LEU A 1 174 ? -6.952 78.207 -5.032 0.40 20.21 174 LEU A O 1
ATOM 1412 N N A ILE A 1 175 ? -5.192 78.423 -3.920 0.60 21.01 175 ILE A N 1
ATOM 1413 N N B ILE A 1 175 ? -4.955 79.003 -5.700 0.40 20.87 175 ILE A N 1
ATOM 1414 C CA A ILE A 1 175 ? -6.025 79.439 -4.562 0.60 21.53 175 ILE A CA 1
ATOM 1415 C CA B ILE A 1 175 ? -5.531 80.107 -6.458 0.40 21.45 175 ILE A CA 1
ATOM 1416 C C A ILE A 1 175 ? -6.885 78.808 -5.666 0.60 22.40 175 ILE A C 1
ATOM 1417 C C B ILE A 1 175 ? -6.163 79.629 -7.762 0.40 22.15 175 ILE A C 1
ATOM 1418 O O A ILE A 1 175 ? -8.079 79.085 -5.771 0.60 22.66 175 ILE A O 1
ATOM 1419 O O B ILE A 1 175 ? -7.319 79.934 -8.048 0.40 22.21 175 ILE A O 1
ATOM 1428 N N A THR A 1 176 ? -6.278 77.946 -6.474 0.60 23.41 176 THR A N 1
ATOM 1429 N N B THR A 1 176 ? -5.402 78.879 -8.551 0.40 22.99 176 THR A N 1
ATOM 1430 C CA A THR A 1 176 ? -7.010 77.229 -7.520 0.60 24.31 176 THR A CA 1
ATOM 1431 C CA B THR A 1 176 ? -5.882 78.409 -9.843 0.40 23.65 176 THR A CA 1
ATOM 1432 C C A THR A 1 176 ? -8.103 76.325 -6.934 0.60 25.16 176 THR A C 1
ATOM 1433 C C B THR A 1 176 ? -7.044 77.432 -9.691 0.40 24.25 176 THR A C 1
ATOM 1434 O O A THR A 1 176 ? -9.144 76.124 -7.565 0.60 25.34 176 THR A O 1
ATOM 1435 O O B THR A 1 176 ? -7.742 77.135 -10.661 0.40 24.44 176 THR A O 1
ATOM 1442 N N A SER A 1 177 ? -7.869 75.806 -5.725 0.60 26.15 177 SER A N 1
ATOM 1443 N N B SER A 1 177 ? -7.258 76.939 -8.475 0.40 24.97 177 SER A N 1
ATOM 1444 C CA A SER A 1 177 ? -8.786 74.866 -5.071 0.60 26.92 177 SER A CA 1
ATOM 1445 C CA B SER A 1 177 ? -8.268 75.910 -8.248 0.40 25.50 177 SER A CA 1
ATOM 1446 C C A SER A 1 177 ? -10.039 75.479 -4.448 0.60 28.25 177 SER A C 1
ATOM 1447 C C B SER A 1 177 ? -9.519 76.449 -7.550 0.40 26.30 177 SER A C 1
ATOM 1448 O O A SER A 1 177 ? -11.048 74.791 -4.324 0.60 28.53 177 SER A O 1
ATOM 1449 O O B SER A 1 177 ? -10.479 75.710 -7.333 0.40 26.59 177 SER A O 1
ATOM 1454 N N A ARG A 1 178 ? -9.978 76.742 -4.024 0.60 29.80 178 ARG A N 1
ATOM 1455 N N B ARG A 1 178 ? -9.515 77.730 -7.202 0.40 27.10 178 ARG A N 1
ATOM 1456 C CA A ARG A 1 178 ? -11.077 77.318 -3.229 0.60 30.86 178 ARG A CA 1
ATOM 1457 C CA B ARG A 1 178 ? -10.653 78.320 -6.504 0.40 27.90 178 ARG A CA 1
ATOM 1458 C C A ARG A 1 178 ? -12.382 77.503 -4.015 0.60 31.77 178 ARG A C 1
ATOM 1459 C C B ARG A 1 178 ? -11.924 78.219 -7.342 0.40 28.37 178 ARG A C 1
ATOM 1460 O O A ARG A 1 178 ? -12.420 77.364 -5.243 0.60 31.75 178 ARG A O 1
ATOM 1461 O O B ARG A 1 178 ? -11.916 78.504 -8.541 0.40 28.27 178 ARG A O 1
ATOM 1476 N N A SER A 1 179 ? -13.447 77.803 -3.274 0.60 32.75 179 SER A N 1
ATOM 1477 N N B SER A 1 179 ? -13.015 77.811 -6.701 0.40 29.18 179 SER A N 1
ATOM 1478 C CA A SER A 1 179 ? -14.800 77.938 -3.816 0.60 33.56 179 SER A CA 1
ATOM 1479 C CA B SER A 1 179 ? -14.310 77.737 -7.367 0.40 29.79 179 SER A CA 1
ATOM 1480 C C A SER A 1 179 ? -14.902 78.885 -5.016 0.60 33.79 179 SER A C 1
ATOM 1481 C C B SER A 1 179 ? -14.625 79.078 -8.022 0.40 30.17 179 SER A C 1
ATOM 1482 O O A SER A 1 179 ? -15.151 78.447 -6.142 0.60 34.26 179 SER A O 1
ATOM 1483 O O B SER A 1 179 ? -14.563 79.216 -9.244 0.40 30.25 179 SER A O 1
ATOM 1488 N N A ASP A 1 180 ? -14.706 80.176 -4.772 0.60 34.03 180 ASP A N 1
ATOM 1489 N N B ASP A 1 180 ? -14.962 80.067 -7.202 0.40 30.69 180 ASP A N 1
ATOM 1490 C CA A ASP A 1 180 ? -14.934 81.200 -5.789 0.60 34.02 180 ASP A CA 1
ATOM 1491 C CA B ASP A 1 180 ? -15.134 81.428 -7.689 0.40 31.05 180 ASP A CA 1
ATOM 1492 C C A ASP A 1 180 ? -13.713 82.105 -5.922 0.60 33.77 180 ASP A C 1
ATOM 1493 C C B ASP A 1 180 ? -13.992 82.293 -7.171 0.40 31.30 180 ASP A C 1
ATOM 1494 O O A ASP A 1 180 ? -12.949 82.266 -4.971 0.60 33.87 180 ASP A O 1
ATOM 1495 O O B ASP A 1 180 ? -13.690 82.293 -5.977 0.40 31.26 180 ASP A O 1
ATOM 1504 N N A ALA A 1 181 ? -13.536 82.682 -7.110 0.60 33.49 181 ALA A N 1
ATOM 1505 N N B ALA A 1 181 ? -13.355 83.021 -8.080 0.40 31.49 181 ALA A N 1
ATOM 1506 C CA A ALA A 1 181 ? -12.375 83.518 -7.416 0.60 33.22 181 ALA A CA 1
ATOM 1507 C CA B ALA A 1 181 ? -12.181 83.810 -7.739 0.40 31.74 181 ALA A CA 1
ATOM 1508 C C A ALA A 1 181 ? -12.424 84.834 -6.647 0.60 32.86 181 ALA A C 1
ATOM 1509 C C B ALA A 1 181 ? -12.449 84.754 -6.572 0.40 31.91 181 ALA A C 1
ATOM 1510 O O A ALA A 1 181 ? -13.384 85.591 -6.777 0.60 33.01 181 ALA A O 1
ATOM 1511 O O B ALA A 1 181 ? -13.595 85.104 -6.289 0.40 31.98 181 ALA A O 1
ATOM 1514 N N . ARG A 1 182 ? -11.377 85.112 -5.872 1.00 32.12 182 ARG A N 1
ATOM 1515 C CA . ARG A 1 182 ? -11.360 86.268 -4.971 1.00 31.66 182 ARG A CA 1
ATOM 1516 C C . ARG A 1 182 ? -10.657 87.422 -5.683 1.00 30.81 182 ARG A C 1
ATOM 1517 O O . ARG A 1 182 ? -9.822 87.191 -6.560 1.00 30.73 182 ARG A O 1
ATOM 1525 N N . PRO A 1 183 ? -10.996 88.676 -5.324 1.00 30.08 183 PRO A N 1
ATOM 1526 C CA . PRO A 1 183 ? -10.372 89.825 -5.982 1.00 29.38 183 PRO A CA 1
ATOM 1527 C C . PRO A 1 183 ? -8.844 89.848 -5.878 1.00 28.23 183 PRO A C 1
ATOM 1528 O O . PRO A 1 183 ? -8.182 90.301 -6.806 1.00 28.09 183 PRO A O 1
ATOM 1532 N N . GLU A 1 184 ? -8.314 89.361 -4.759 1.00 27.33 184 GLU A N 1
ATOM 1533 C CA . GLU A 1 184 ? -6.864 89.352 -4.511 1.00 26.61 184 GLU A CA 1
ATOM 1534 C C . GLU A 1 184 ? -6.117 88.199 -5.190 1.00 25.93 184 GLU A C 1
ATOM 1535 O O . GLU A 1 184 ? -4.888 88.170 -5.165 1.00 25.48 184 GLU A O 1
ATOM 1541 N N . ASP A 1 185 ? -6.840 87.255 -5.793 1.00 24.99 185 ASP A N 1
ATOM 1542 C CA . ASP A 1 185 ? -6.190 86.073 -6.382 1.00 24.38 185 ASP A CA 1
ATOM 1543 C C . ASP A 1 185 ? -5.182 86.416 -7.470 1.00 24.03 185 ASP A C 1
ATOM 1544 O O . ASP A 1 185 ? -4.085 85.860 -7.499 1.00 23.16 185 ASP A O 1
ATOM 1549 N N . ALA A 1 186 ? -5.550 87.324 -8.369 1.00 23.54 186 ALA A N 1
ATOM 1550 C CA . ALA A 1 186 ? -4.691 87.685 -9.493 1.00 23.19 186 ALA A CA 1
ATOM 1551 C C . ALA A 1 186 ? -3.342 88.213 -9.004 1.00 23.05 186 ALA A C 1
ATOM 1552 O O . ALA A 1 186 ? -2.288 87.792 -9.487 1.00 23.24 186 ALA A O 1
ATOM 1554 N N . ALA A 1 187 ? -3.391 89.126 -8.040 1.00 22.34 187 ALA A N 1
ATOM 1555 C CA . ALA A 1 187 ? -2.185 89.713 -7.472 1.00 21.86 187 ALA A CA 1
ATOM 1556 C C . ALA A 1 187 ? -1.375 88.670 -6.706 1.00 21.21 187 ALA A C 1
ATOM 1557 O O . ALA A 1 187 ? -0.148 88.664 -6.784 1.00 21.57 187 ALA A O 1
ATOM 1559 N N . ASP A 1 188 ? -2.062 87.805 -5.968 1.00 20.63 188 ASP A N 1
ATOM 1560 C CA . ASP A 1 188 ? -1.391 86.724 -5.234 1.00 20.25 188 ASP A CA 1
ATOM 1561 C C . ASP A 1 188 ? -0.635 85.807 -6.192 1.00 20.20 188 ASP A C 1
ATOM 1562 O O . ASP A 1 188 ? 0.489 85.419 -5.909 1.00 19.66 188 ASP A O 1
ATOM 1567 N N A PHE A 1 189 ? -1.282 85.467 -7.327 0.50 20.20 189 PHE A N 1
ATOM 1568 N N B PHE A 1 189 ? -1.222 85.471 -7.315 0.50 20.05 189 PHE A N 1
ATOM 1569 C CA A PHE A 1 189 ? -0.692 84.606 -8.395 0.50 20.36 189 PHE A CA 1
ATOM 1570 C CA B PHE A 1 189 ? -0.531 84.590 -8.237 0.50 20.06 189 PHE A CA 1
ATOM 1571 C C A PHE A 1 189 ? 0.618 85.222 -8.921 0.50 20.12 189 PHE A C 1
ATOM 1572 C C B PHE A 1 189 ? 0.712 85.249 -8.820 0.50 19.96 189 PHE A C 1
ATOM 1573 O O A PHE A 1 189 ? 1.614 84.518 -9.114 0.50 20.09 189 PHE A O 1
ATOM 1574 O O B PHE A 1 189 ? 1.749 84.599 -8.984 0.50 19.79 189 PHE A O 1
ATOM 1589 N N . VAL A 1 190 ? 0.611 86.537 -9.129 1.00 19.73 190 VAL A N 1
ATOM 1590 C CA . VAL A 1 190 ? 1.776 87.278 -9.596 1.00 19.43 190 VAL A CA 1
ATOM 1591 C C . VAL A 1 190 ? 2.907 87.242 -8.559 1.00 18.93 190 VAL A C 1
ATOM 1592 O O . VAL A 1 190 ? 4.080 87.053 -8.911 1.00 18.73 190 VAL A O 1
ATOM 1596 N N . GLN A 1 191 ? 2.552 87.413 -7.290 1.00 18.13 191 GLN A N 1
ATOM 1597 C CA . GLN A 1 191 ? 3.540 87.417 -6.210 1.00 17.69 191 GLN A CA 1
ATOM 1598 C C . GLN A 1 191 ? 4.147 86.026 -5.994 1.00 16.71 191 GLN A C 1
ATOM 1599 O O . GLN A 1 191 ? 5.332 85.904 -5.692 1.00 16.17 191 GLN A O 1
ATOM 1605 N N . LEU A 1 192 ? 3.331 84.991 -6.154 1.00 16.18 192 LEU A N 1
ATOM 1606 C CA . LEU A 1 192 ? 3.816 83.611 -6.015 1.00 15.72 192 LEU A CA 1
ATOM 1607 C C . LEU A 1 192 ? 4.795 83.288 -7.147 1.00 15.86 192 LEU A C 1
ATOM 1608 O O . LEU A 1 192 ? 5.833 82.647 -6.927 1.00 15.27 192 LEU A O 1
ATOM 1613 N N . ALA A 1 193 ? 4.485 83.746 -8.355 1.00 15.74 193 ALA A N 1
ATOM 1614 C CA . ALA A 1 193 ? 5.400 83.585 -9.488 1.00 15.50 193 ALA A CA 1
ATOM 1615 C C . ALA A 1 193 ? 6.730 84.294 -9.246 1.00 15.75 193 ALA A C 1
ATOM 1616 O O . ALA A 1 193 ? 7.800 83.790 -9.618 1.00 16.09 193 ALA A O 1
ATOM 1618 N N . ALA A 1 194 ? 6.673 85.454 -8.600 1.00 15.40 194 ALA A N 1
ATOM 1619 C CA . ALA A 1 194 ? 7.881 86.209 -8.297 1.00 14.96 194 ALA A CA 1
ATOM 1620 C C . ALA A 1 194 ? 8.779 85.443 -7.318 1.00 14.49 194 ALA A C 1
ATOM 1621 O O . ALA A 1 194 ? 10.011 85.512 -7.417 1.00 15.21 194 ALA A O 1
ATOM 1623 N N . ILE A 1 195 ? 8.171 84.716 -6.384 1.00 14.11 195 ILE A N 1
ATOM 1624 C CA . ILE A 1 195 ? 8.947 83.871 -5.467 1.00 13.60 195 ILE A CA 1
ATOM 1625 C C . ILE A 1 195 ? 9.610 82.737 -6.247 1.00 13.15 195 ILE A C 1
ATOM 1626 O O . ILE A 1 195 ? 10.817 82.502 -6.112 1.00 12.69 195 ILE A O 1
ATOM 1631 N N . LEU A 1 196 ? 8.824 82.056 -7.072 1.00 13.21 196 LEU A N 1
ATOM 1632 C CA . LEU A 1 196 ? 9.337 80.908 -7.825 1.00 13.15 196 LEU A CA 1
ATOM 1633 C C . LEU A 1 196 ? 10.412 81.290 -8.842 1.00 13.32 196 LEU A C 1
ATOM 1634 O O . LEU A 1 196 ? 11.290 80.486 -9.138 1.00 13.97 196 LEU A O 1
ATOM 1639 N N . ASN A 1 197 ? 10.356 82.520 -9.351 1.00 13.09 197 ASN A N 1
ATOM 1640 C CA . ASN A 1 197 ? 11.386 83.046 -10.252 1.00 13.44 197 ASN A CA 1
ATOM 1641 C C . ASN A 1 197 ? 12.645 83.531 -9.556 1.00 13.18 197 ASN A C 1
ATOM 1642 O O . ASN A 1 197 ? 13.641 83.799 -10.213 1.00 13.98 197 ASN A O 1
ATOM 1647 N N . ASP A 1 198 ? 12.598 83.666 -8.229 1.00 12.78 198 ASP A N 1
ATOM 1648 C CA . ASP A 1 198 ? 13.692 84.257 -7.489 1.00 13.03 198 ASP A CA 1
ATOM 1649 C C . ASP A 1 198 ? 13.656 83.750 -6.059 1.00 12.71 198 ASP A C 1
ATOM 1650 O O . ASP A 1 198 ? 13.361 84.480 -5.120 1.00 12.14 198 ASP A O 1
ATOM 1655 N N . VAL A 1 199 ? 13.936 82.464 -5.896 1.00 11.61 199 VAL A N 1
ATOM 1656 C CA . VAL A 1 199 ? 13.776 81.845 -4.592 1.00 11.59 199 VAL A CA 1
ATOM 1657 C C . VAL A 1 199 ? 14.863 82.342 -3.641 1.00 11.50 199 VAL A C 1
ATOM 1658 O O . VAL A 1 199 ? 14.591 82.565 -2.455 1.00 11.34 199 VAL A O 1
ATOM 1662 N N . ALA A 1 200 ? 16.076 82.561 -4.139 1.00 11.30 200 ALA A N 1
ATOM 1663 C CA . ALA A 1 200 ? 17.133 83.117 -3.290 1.00 11.76 200 ALA A CA 1
ATOM 1664 C C . ALA A 1 200 ? 16.760 84.512 -2.813 1.00 11.97 200 ALA A C 1
ATOM 1665 O O . ALA A 1 200 ? 17.019 84.852 -1.668 1.00 12.06 200 ALA A O 1
ATOM 1667 N N . GLY A 1 201 ? 16.133 85.302 -3.677 1.00 12.40 201 GLY A N 1
ATOM 1668 C CA . GLY A 1 201 ? 15.654 86.631 -3.277 1.00 12.26 201 GLY A CA 1
ATOM 1669 C C . GLY A 1 201 ? 14.606 86.557 -2.181 1.00 12.09 201 GLY A C 1
ATOM 1670 O O . GLY A 1 201 ? 14.648 87.309 -1.202 1.00 12.57 201 GLY A O 1
ATOM 1671 N N . ALA A 1 202 ? 13.660 85.637 -2.336 1.00 11.88 202 ALA A N 1
ATOM 1672 C CA . ALA A 1 202 ? 12.625 85.432 -1.338 1.00 11.89 202 ALA A CA 1
ATOM 1673 C C . ALA A 1 202 ? 13.231 85.004 -0.001 1.00 12.01 202 ALA A C 1
ATOM 1674 O O . ALA A 1 202 ? 12.796 85.437 1.067 1.00 12.45 202 ALA A O 1
ATOM 1676 N N . ALA A 1 203 ? 14.245 84.149 -0.065 1.00 11.46 203 ALA A N 1
ATOM 1677 C CA . ALA A 1 203 ? 14.896 83.630 1.134 1.00 11.15 203 ALA A CA 1
ATOM 1678 C C . ALA A 1 203 ? 15.824 84.644 1.800 1.00 11.11 203 ALA A C 1
ATOM 1679 O O . ALA A 1 203 ? 16.258 84.422 2.923 1.00 11.42 203 ALA A O 1
ATOM 1681 N N . SER A 1 204 ? 16.146 85.728 1.098 1.00 11.51 204 SER A N 1
ATOM 1682 C CA . SER A 1 204 ? 17.078 86.744 1.590 1.00 12.33 204 SER A CA 1
ATOM 1683 C C . SER A 1 204 ? 16.425 87.797 2.473 1.00 12.63 204 SER A C 1
ATOM 1684 O O . SER A 1 204 ? 17.128 88.555 3.150 1.00 13.13 204 SER A O 1
ATOM 1687 N N A VAL A 1 205 ? 15.091 87.834 2.474 0.40 12.81 205 VAL A N 1
ATOM 1688 N N B VAL A 1 205 ? 15.098 87.868 2.468 0.60 13.29 205 VAL A N 1
ATOM 1689 C CA A VAL A 1 205 ? 14.359 88.766 3.324 0.40 13.14 205 VAL A CA 1
ATOM 1690 C CA B VAL A 1 205 ? 14.403 88.903 3.239 0.60 14.12 205 VAL A CA 1
ATOM 1691 C C A VAL A 1 205 ? 14.702 88.496 4.776 0.40 13.49 205 VAL A C 1
ATOM 1692 C C B VAL A 1 205 ? 14.475 88.556 4.728 0.60 14.23 205 VAL A C 1
ATOM 1693 O O A VAL A 1 205 ? 14.954 87.356 5.180 0.40 13.19 205 VAL A O 1
ATOM 1694 O O B VAL A 1 205 ? 14.277 87.398 5.105 0.60 15.24 205 VAL A O 1
ATOM 1701 N N . THR A 1 206 ? 14.778 89.555 5.561 1.00 13.81 206 THR A N 1
ATOM 1702 C CA . THR A 1 206 ? 14.925 89.385 6.998 1.00 14.45 206 THR A CA 1
ATOM 1703 C C . THR A 1 206 ? 13.967 90.332 7.708 1.00 14.90 206 THR A C 1
ATOM 1704 O O . THR A 1 206 ? 13.752 91.450 7.253 1.00 15.72 206 THR A O 1
ATOM 1708 N N . PRO A 1 207 ? 13.376 89.882 8.818 1.00 15.32 207 PRO A N 1
ATOM 1709 C CA . PRO A 1 207 ? 13.483 88.540 9.383 1.00 15.52 207 PRO A CA 1
ATOM 1710 C C . PRO A 1 207 ? 12.835 87.506 8.477 1.00 15.97 207 PRO A C 1
ATOM 1711 O O . PRO A 1 207 ? 11.823 87.775 7.835 1.00 16.17 207 PRO A O 1
ATOM 1715 N N . LEU A 1 208 ? 13.425 86.325 8.430 1.00 16.75 208 LEU A N 1
ATOM 1716 C CA . LEU A 1 208 ? 12.946 85.279 7.545 1.00 17.91 208 LEU A CA 1
ATOM 1717 C C . LEU A 1 208 ? 11.508 84.895 7.869 1.00 18.58 208 LEU A C 1
ATOM 1718 O O . LEU A 1 208 ? 10.731 84.609 6.960 1.00 19.39 208 LEU A O 1
ATOM 1723 N N . ALA A 1 209 ? 11.149 84.960 9.154 1.00 18.63 209 ALA A N 1
ATOM 1724 C CA . ALA A 1 209 ? 9.849 84.535 9.660 1.00 19.68 209 ALA A CA 1
ATOM 1725 C C . ALA A 1 209 ? 8.687 85.444 9.264 1.00 20.20 209 ALA A C 1
ATOM 1726 O O . ALA A 1 209 ? 7.521 85.072 9.438 1.00 21.34 209 ALA A O 1
ATOM 1728 N N . GLU A 1 210 ? 8.990 86.634 8.764 1.00 20.02 210 GLU A N 1
ATOM 1729 C CA . GLU A 1 210 ? 7.947 87.533 8.285 1.00 20.35 210 GLU A CA 1
ATOM 1730 C C . GLU A 1 210 ? 7.721 87.261 6.795 1.00 19.88 210 GLU A C 1
ATOM 1731 O O . GLU A 1 210 ? 8.505 87.653 5.937 1.00 20.80 210 GLU A O 1
ATOM 1737 N N . GLN A 1 211 ? 6.630 86.550 6.522 1.00 19.37 211 GLN A N 1
ATOM 1738 C CA . GLN A 1 211 ? 6.267 86.092 5.185 1.00 18.83 211 GLN A CA 1
ATOM 1739 C C . GLN A 1 211 ? 4.811 86.474 4.968 1.00 18.57 211 GLN A C 1
ATOM 1740 O O . GLN A 1 211 ? 3.916 85.672 5.187 1.00 18.47 211 GLN A O 1
ATOM 1746 N N . PRO A 1 212 ? 4.561 87.731 4.571 1.00 18.03 212 PRO A N 1
ATOM 1747 C CA . PRO A 1 212 ? 3.172 88.193 4.491 1.00 17.69 212 PRO A CA 1
ATOM 1748 C C . PRO A 1 212 ? 2.290 87.359 3.572 1.00 17.41 212 PRO A C 1
ATOM 1749 O O . PRO A 1 212 ? 1.175 87.006 3.947 1.00 18.87 212 PRO A O 1
ATOM 1753 N N . LEU A 1 213 ? 2.790 87.038 2.386 1.00 16.27 213 LEU A N 1
ATOM 1754 C CA . LEU A 1 213 ? 2.018 86.285 1.405 1.00 15.93 213 LEU A CA 1
ATOM 1755 C C . LEU A 1 213 ? 1.910 84.825 1.813 1.00 15.50 213 LEU A C 1
ATOM 1756 O O . LEU A 1 213 ? 0.814 84.308 1.973 1.00 15.55 213 LEU A O 1
ATOM 1761 N N . LEU A 1 214 ? 3.048 84.156 1.968 1.00 15.14 214 LEU A N 1
ATOM 1762 C CA . LEU A 1 214 ? 3.023 82.716 2.248 1.00 14.73 214 LEU A CA 1
ATOM 1763 C C . LEU A 1 214 ? 2.393 82.405 3.601 1.00 15.29 214 LEU A C 1
ATOM 1764 O O . LEU A 1 214 ? 1.663 81.426 3.733 1.00 14.78 214 LEU A O 1
ATOM 1769 N N . GLY A 1 215 ? 2.656 83.242 4.601 1.00 15.51 215 GLY A N 1
ATOM 1770 C CA . GLY A 1 215 ? 2.069 83.072 5.932 1.00 16.26 215 GLY A CA 1
ATOM 1771 C C . GLY A 1 215 ? 0.563 83.243 5.949 1.00 16.78 215 GLY A C 1
ATOM 1772 O O . GLY A 1 215 ? -0.107 82.684 6.818 1.00 17.98 215 GLY A O 1
ATOM 1773 N N . ARG A 1 216 ? 0.034 84.025 5.009 1.00 16.72 216 ARG A N 1
ATOM 1774 C CA . ARG A 1 216 ? -1.416 84.177 4.861 1.00 17.05 216 ARG A CA 1
ATOM 1775 C C . ARG A 1 216 ? -2.023 82.976 4.136 1.00 16.94 216 ARG A C 1
ATOM 1776 O O . ARG A 1 216 ? -3.033 82.418 4.579 1.00 17.43 216 ARG A O 1
ATOM 1784 N N . LEU A 1 217 ? -1.428 82.579 3.017 1.00 16.36 217 LEU A N 1
ATOM 1785 C CA . LEU A 1 217 ? -1.977 81.479 2.222 1.00 15.92 217 LEU A CA 1
ATOM 1786 C C . LEU A 1 217 ? -1.798 80.126 2.901 1.00 15.90 217 LEU A C 1
ATOM 1787 O O . LEU A 1 217 ? -2.683 79.268 2.809 1.00 16.20 217 LEU A O 1
ATOM 1792 N N A ILE A 1 218 ? -0.665 79.940 3.571 0.60 15.00 218 ILE A N 1
ATOM 1793 N N B ILE A 1 218 ? -0.652 79.936 3.554 0.40 15.28 218 ILE A N 1
ATOM 1794 C CA A ILE A 1 218 ? -0.339 78.664 4.212 0.60 14.61 218 ILE A CA 1
ATOM 1795 C CA B ILE A 1 218 ? -0.311 78.677 4.224 0.40 14.99 218 ILE A CA 1
ATOM 1796 C C A ILE A 1 218 ? 0.374 78.953 5.543 0.60 14.64 218 ILE A C 1
ATOM 1797 C C B ILE A 1 218 ? 0.379 78.989 5.545 0.40 14.90 218 ILE A C 1
ATOM 1798 O O A ILE A 1 218 ? 1.602 78.900 5.632 0.60 14.26 218 ILE A O 1
ATOM 1799 O O B ILE A 1 218 ? 1.609 78.962 5.626 0.40 14.60 218 ILE A O 1
ATOM 1808 N N . PRO A 1 219 ? -0.404 79.294 6.591 1.00 14.86 219 PRO A N 1
ATOM 1809 C CA . PRO A 1 219 ? 0.156 79.646 7.901 1.00 14.74 219 PRO A CA 1
ATOM 1810 C C . PRO A 1 219 ? 1.211 78.681 8.454 1.00 14.20 219 PRO A C 1
ATOM 1811 O O . PRO A 1 219 ? 2.153 79.105 9.105 1.00 14.43 219 PRO A O 1
ATOM 1815 N N . TRP A 1 220 ? 1.042 77.394 8.158 1.00 13.21 220 TRP A N 1
ATOM 1816 C CA . TRP A 1 220 ? 2.000 76.333 8.483 1.00 12.66 220 TRP A CA 1
ATOM 1817 C C . TRP A 1 220 ? 3.463 76.674 8.172 1.00 12.20 220 TRP A C 1
ATOM 1818 O O . TRP A 1 220 ? 4.365 76.258 8.898 1.00 11.88 220 TRP A O 1
ATOM 1829 N N A VAL A 1 221 ? 3.696 77.420 7.098 0.60 12.13 221 VAL A N 1
ATOM 1830 N N B VAL A 1 221 ? 3.687 77.408 7.086 0.40 12.37 221 VAL A N 1
ATOM 1831 C CA A VAL A 1 221 ? 5.066 77.752 6.713 0.60 12.07 221 VAL A CA 1
ATOM 1832 C CA B VAL A 1 221 ? 5.035 77.814 6.704 0.40 12.50 221 VAL A CA 1
ATOM 1833 C C A VAL A 1 221 ? 5.812 78.411 7.879 0.60 12.33 221 VAL A C 1
ATOM 1834 C C B VAL A 1 221 ? 5.793 78.394 7.889 0.40 12.60 221 VAL A C 1
ATOM 1835 O O A VAL A 1 221 ? 6.992 78.143 8.099 0.60 11.80 221 VAL A O 1
ATOM 1836 O O B VAL A 1 221 ? 6.956 78.070 8.120 0.40 12.27 221 VAL A O 1
ATOM 1843 N N . ILE A 1 222 ? 5.120 79.255 8.647 1.00 12.81 222 ILE A N 1
ATOM 1844 C CA . ILE A 1 222 ? 5.724 79.864 9.831 1.00 13.58 222 ILE A CA 1
ATOM 1845 C C . ILE A 1 222 ? 5.383 79.066 11.082 1.00 13.39 222 ILE A C 1
ATOM 1846 O O . ILE A 1 222 ? 6.264 78.745 11.872 1.00 13.09 222 ILE A O 1
ATOM 1851 N N . ASP A 1 223 ? 4.099 78.766 11.262 1.00 14.33 223 ASP A N 1
ATOM 1852 C CA . ASP A 1 223 ? 3.610 78.198 12.512 1.00 14.74 223 ASP A CA 1
ATOM 1853 C C . ASP A 1 223 ? 4.246 76.855 12.830 1.00 14.25 223 ASP A C 1
ATOM 1854 O O . ASP A 1 223 ? 4.549 76.567 13.992 1.00 14.56 223 ASP A O 1
ATOM 1859 N N . GLN A 1 224 ? 4.440 76.026 11.805 1.00 13.86 224 GLN A N 1
ATOM 1860 C CA . GLN A 1 224 ? 5.187 74.797 11.977 1.00 13.36 224 GLN A CA 1
ATOM 1861 C C . GLN A 1 224 ? 6.660 74.952 11.601 1.00 12.55 224 GLN A C 1
ATOM 1862 O O . GLN A 1 224 ? 7.535 74.752 12.423 1.00 13.18 224 GLN A O 1
ATOM 1868 N N . VAL A 1 225 ? 6.943 75.292 10.350 1.00 11.93 225 VAL A N 1
ATOM 1869 C CA . VAL A 1 225 ? 8.308 75.084 9.881 1.00 11.67 225 VAL A CA 1
ATOM 1870 C C . VAL A 1 225 ? 9.291 76.118 10.427 1.00 11.36 225 VAL A C 1
ATOM 1871 O O . VAL A 1 225 ? 10.211 75.763 11.147 1.00 11.96 225 VAL A O 1
ATOM 1875 N N . VAL A 1 226 ? 9.095 77.393 10.115 1.00 11.72 226 VAL A N 1
ATOM 1876 C CA . VAL A 1 226 ? 10.065 78.405 10.545 1.00 11.88 226 VAL A CA 1
ATOM 1877 C C . VAL A 1 226 ? 10.136 78.525 12.063 1.00 12.18 226 VAL A C 1
ATOM 1878 O O . VAL A 1 226 ? 11.220 78.676 12.616 1.00 12.11 226 VAL A O 1
ATOM 1882 N N . ASP A 1 227 ? 8.993 78.418 12.739 1.00 12.44 227 ASP A N 1
ATOM 1883 C CA . ASP A 1 227 ? 8.962 78.580 14.199 1.00 12.79 227 ASP A CA 1
ATOM 1884 C C . ASP A 1 227 ? 9.518 77.400 15.000 1.00 12.43 227 ASP A C 1
ATOM 1885 O O . ASP A 1 227 ? 9.714 77.523 16.214 1.00 13.23 227 ASP A O 1
ATOM 1890 N N . HIS A 1 228 ? 9.766 76.252 14.359 1.00 12.04 228 HIS A N 1
ATOM 1891 C CA . HIS A 1 228 ? 10.291 75.086 15.069 1.00 12.17 228 HIS A CA 1
ATOM 1892 C C . HIS A 1 228 ? 11.637 74.617 14.497 1.00 11.85 228 HIS A C 1
ATOM 1893 O O . HIS A 1 228 ? 11.709 73.600 13.796 1.00 11.79 228 HIS A O 1
ATOM 1900 N N . PRO A 1 229 ? 12.711 75.351 14.802 1.00 10.97 229 PRO A N 1
ATOM 1901 C CA . PRO A 1 229 ? 14.030 75.002 14.314 1.00 10.71 229 PRO A CA 1
ATOM 1902 C C . PRO A 1 229 ? 14.655 73.780 14.975 1.00 10.87 229 PRO A C 1
ATOM 1903 O O . PRO A 1 229 ? 15.550 73.177 14.388 1.00 11.18 229 PRO A O 1
ATOM 1907 N N . ASP A 1 230 ? 14.228 73.441 16.191 1.00 10.83 230 ASP A N 1
ATOM 1908 C CA . ASP A 1 230 ? 14.700 72.245 16.870 1.00 11.57 230 ASP A CA 1
ATOM 1909 C C . ASP A 1 230 ? 13.824 71.078 16.431 1.00 11.20 230 ASP A C 1
ATOM 1910 O O . ASP A 1 230 ? 12.643 71.257 16.135 1.00 11.29 230 ASP A O 1
ATOM 1915 N N . ASN A 1 231 ? 14.399 69.884 16.407 1.00 11.68 231 ASN A N 1
ATOM 1916 C CA . ASN A 1 231 ? 13.663 68.662 16.063 1.00 12.10 231 ASN A CA 1
ATOM 1917 C C . ASN A 1 231 ? 12.822 68.220 17.268 1.00 13.04 231 ASN A C 1
ATOM 1918 O O . ASN A 1 231 ? 13.113 67.217 17.929 1.00 14.16 231 ASN A O 1
ATOM 1923 N N . ASP A 1 232 ? 11.778 69.000 17.522 1.00 13.48 232 ASP A N 1
ATOM 1924 C CA . ASP A 1 232 ? 11.010 68.933 18.760 1.00 14.64 232 ASP A CA 1
ATOM 1925 C C . ASP A 1 232 ? 9.758 68.074 18.607 1.00 15.53 232 ASP A C 1
ATOM 1926 O O . ASP A 1 232 ? 9.607 67.335 17.638 1.00 15.66 232 ASP A O 1
ATOM 1931 N N . GLU A 1 233 ? 8.851 68.157 19.572 1.00 16.67 233 GLU A N 1
ATOM 1932 C CA . GLU A 1 233 ? 7.721 67.265 19.606 1.00 17.72 233 GLU A CA 1
ATOM 1933 C C . GLU A 1 233 ? 6.788 67.477 18.400 1.00 17.00 233 GLU A C 1
ATOM 1934 O O . GLU A 1 233 ? 6.163 66.526 17.923 1.00 17.78 233 GLU A O 1
ATOM 1940 N N . SER A 1 234 ? 6.734 68.697 17.855 1.00 16.48 234 SER A N 1
ATOM 1941 C CA . SER A 1 234 ? 5.904 68.957 16.674 1.00 15.89 234 SER A CA 1
ATOM 1942 C C . SER A 1 234 ? 6.383 68.155 15.463 1.00 15.76 234 SER A C 1
ATOM 1943 O O . SER A 1 234 ? 5.574 67.690 14.660 1.00 16.55 234 SER A O 1
ATOM 1946 N N . TRP A 1 235 ? 7.695 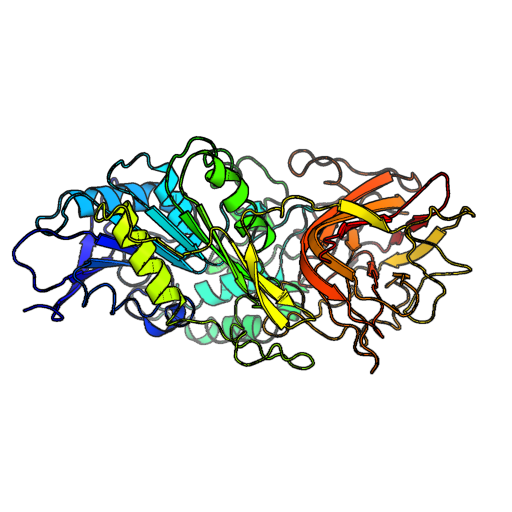68.001 15.345 1.00 14.86 235 TRP A N 1
ATOM 1947 C CA . TRP A 1 235 ? 8.285 67.242 14.255 1.00 14.59 235 TRP A CA 1
ATOM 1948 C C . TRP A 1 235 ? 8.184 65.754 14.540 1.00 15.20 235 TRP A C 1
ATOM 1949 O O . TRP A 1 235 ? 7.906 64.953 13.653 1.00 15.09 235 TRP A O 1
ATOM 1960 N N . GLN A 1 236 ? 8.419 65.391 15.789 1.00 15.99 236 GLN A N 1
ATOM 1961 C CA . GLN A 1 236 ? 8.322 63.990 16.188 1.00 17.41 236 GLN A CA 1
ATOM 1962 C C . GLN A 1 236 ? 6.946 63.408 15.892 1.00 17.12 236 GLN A C 1
ATOM 1963 O O . GLN A 1 236 ? 6.834 62.242 15.486 1.00 17.42 236 GLN A O 1
ATOM 1969 N N A SER A 1 237 ? 5.910 64.230 16.073 0.40 17.19 237 SER A N 1
ATOM 1970 N N B SER A 1 237 ? 5.910 64.209 16.104 0.60 17.38 237 SER A N 1
ATOM 1971 C CA A SER A 1 237 ? 4.507 63.836 15.884 0.40 17.11 237 SER A CA 1
ATOM 1972 C CA B SER A 1 237 ? 4.542 63.764 15.889 0.60 17.40 237 SER A CA 1
ATOM 1973 C C A SER A 1 237 ? 4.120 63.484 14.444 0.40 16.85 237 SER A C 1
ATOM 1974 C C B SER A 1 237 ? 4.312 63.263 14.463 0.60 17.07 237 SER A C 1
ATOM 1975 O O A SER A 1 237 ? 3.070 62.868 14.212 0.40 16.87 237 SER A O 1
ATOM 1976 O O B SER A 1 237 ? 3.624 62.254 14.264 0.60 17.09 237 SER A O 1
ATOM 1981 N N . ILE A 1 238 ? 4.926 63.924 13.480 1.00 16.31 238 ILE A N 1
ATOM 1982 C CA . ILE A 1 238 ? 4.740 63.535 12.083 1.00 15.75 238 ILE A CA 1
ATOM 1983 C C . ILE A 1 238 ? 5.844 62.619 11.543 1.00 14.96 238 ILE A C 1
ATOM 1984 O O . ILE A 1 238 ? 5.723 62.108 10.440 1.00 15.32 238 ILE A O 1
ATOM 1989 N N . SER A 1 239 ? 6.914 62.409 12.300 1.00 15.09 239 SER A N 1
ATOM 1990 C CA . SER A 1 239 ? 7.955 61.478 11.889 1.00 15.06 239 SER A CA 1
ATOM 1991 C C . SER A 1 239 ? 7.443 60.040 11.931 1.00 15.16 239 SER A C 1
ATOM 1992 O O . SER A 1 239 ? 6.752 59.644 12.876 1.00 16.20 239 SER A O 1
ATOM 1995 N N . LEU A 1 240 ? 7.797 59.271 10.911 1.00 14.58 240 LEU A N 1
ATOM 1996 C CA . LEU A 1 240 ? 7.464 57.850 10.847 1.00 14.39 240 LEU A CA 1
ATOM 1997 C C . LEU A 1 240 ? 8.677 56.993 11.150 1.00 14.50 240 LEU A C 1
ATOM 1998 O O . LEU A 1 240 ? 8.551 55.793 11.356 1.00 13.51 240 LEU A O 1
ATOM 2003 N N . PHE A 1 241 ? 9.866 57.585 11.155 1.00 14.36 241 PHE A N 1
ATOM 2004 C CA . PHE A 1 241 ? 11.073 56.791 11.041 1.00 14.61 241 PHE A CA 1
ATOM 2005 C C . PHE A 1 241 ? 11.268 55.735 12.122 1.00 15.63 241 PHE A C 1
ATOM 2006 O O . PHE A 1 241 ? 11.647 54.601 11.815 1.00 15.73 241 PHE A O 1
ATOM 2014 N N . GLU A 1 242 ? 11.019 56.095 13.371 1.00 16.74 242 GLU A N 1
ATOM 2015 C CA . GLU A 1 242 ? 11.279 55.155 14.460 1.00 17.93 242 GLU A CA 1
ATOM 2016 C C . GLU A 1 242 ? 10.299 53.987 14.444 1.00 17.18 242 GLU A C 1
ATOM 2017 O O . GLU A 1 242 ? 10.609 52.916 14.970 1.00 18.36 242 GLU A O 1
ATOM 2023 N N . ARG A 1 243 ? 9.137 54.176 13.820 1.00 15.95 243 ARG A N 1
ATOM 2024 C CA . ARG A 1 243 ? 8.183 53.083 13.623 1.00 15.60 243 ARG A CA 1
ATOM 2025 C C . ARG A 1 243 ? 8.546 52.125 12.476 1.00 15.44 243 ARG A C 1
ATOM 2026 O O . ARG A 1 243 ? 8.016 51.019 12.414 1.00 15.91 243 ARG A O 1
ATOM 2034 N N A LEU A 1 244 ? 9.430 52.539 11.573 0.50 15.25 244 LEU A N 1
ATOM 2035 N N B LEU A 1 244 ? 9.440 52.534 11.581 0.50 15.37 244 LEU A N 1
ATOM 2036 C CA A LEU A 1 244 ? 9.760 51.713 10.403 0.50 15.25 244 LEU A CA 1
ATOM 2037 C CA B LEU A 1 244 ? 9.769 51.711 10.411 0.50 15.47 244 LEU A CA 1
ATOM 2038 C C A LEU A 1 244 ? 10.388 50.368 10.761 0.50 15.93 244 LEU A C 1
ATOM 2039 C C B LEU A 1 244 ? 10.376 50.363 10.772 0.50 16.05 244 LEU A C 1
ATOM 2040 O O A LEU A 1 244 ? 10.121 49.370 10.093 0.50 16.00 244 LEU A O 1
ATOM 2041 O O B LEU A 1 244 ? 10.085 49.363 10.119 0.50 16.10 244 LEU A O 1
ATOM 2050 N N . GLY A 1 245 ? 11.209 50.342 11.809 1.00 16.63 245 GLY A N 1
ATOM 2051 C CA . GLY A 1 245 ? 11.873 49.108 12.246 1.00 17.62 245 GLY A CA 1
ATOM 2052 C C . GLY A 1 245 ? 10.923 48.004 12.678 1.00 18.45 245 GLY A C 1
ATOM 2053 O O . GLY A 1 245 ? 11.257 46.817 12.576 1.00 19.95 245 GLY A O 1
ATOM 2054 N N . GLY A 1 246 ? 9.746 48.393 13.160 1.00 18.62 246 GLY A N 1
ATOM 2055 C CA . GLY A 1 246 ? 8.717 47.440 13.575 1.00 18.87 246 GLY A CA 1
ATOM 2056 C C . GLY A 1 246 ? 7.815 46.929 12.469 1.00 19.02 246 GLY A C 1
ATOM 2057 O O . GLY A 1 246 ? 7.017 46.021 12.693 1.00 19.86 246 GLY A O 1
ATOM 2058 N N . LEU A 1 247 ? 7.911 47.515 11.282 1.00 18.73 247 LEU A N 1
ATOM 2059 C CA . LEU A 1 247 ? 7.101 47.084 10.159 1.00 18.74 247 LEU A CA 1
ATOM 2060 C C . LEU A 1 247 ? 7.699 45.842 9.506 1.00 18.64 247 LEU A C 1
ATOM 2061 O O . LEU A 1 247 ? 8.880 45.523 9.690 1.00 18.91 247 LEU A O 1
ATOM 2066 N N . ALA A 1 248 ? 6.868 45.139 8.745 1.00 18.40 248 ALA A N 1
ATOM 2067 C CA . ALA A 1 248 ? 7.319 44.064 7.881 1.00 18.18 248 ALA A CA 1
ATOM 2068 C C . ALA A 1 248 ? 6.624 44.225 6.536 1.00 17.98 248 ALA A C 1
ATOM 2069 O O . ALA A 1 248 ? 5.994 43.301 6.024 1.00 18.56 248 ALA A O 1
ATOM 2071 N N . THR A 1 249 ? 6.744 45.424 5.976 1.00 16.80 249 THR A N 1
ATOM 2072 C CA . THR A 1 249 ? 6.110 45.767 4.702 1.00 16.19 249 THR A CA 1
ATOM 2073 C C . THR A 1 249 ? 7.169 45.937 3.607 1.00 15.03 249 THR A C 1
ATOM 2074 O O . THR A 1 249 ? 8.081 46.750 3.741 1.00 15.04 249 THR A O 1
ATOM 2078 N N . PRO A 1 250 ? 7.067 45.151 2.528 1.00 13.84 250 PRO A N 1
ATOM 2079 C CA . PRO A 1 250 ? 7.965 45.308 1.395 1.00 13.46 250 PRO A CA 1
ATOM 2080 C C . PRO A 1 250 ? 7.899 46.725 0.860 1.00 12.62 250 PRO A C 1
ATOM 2081 O O . PRO A 1 250 ? 6.811 47.300 0.791 1.00 13.01 250 PRO A O 1
ATOM 2085 N N . ALA A 1 251 ? 9.058 47.268 0.499 1.00 12.20 251 ALA A N 1
ATOM 2086 C CA . ALA A 1 251 ? 9.136 48.638 -0.006 1.00 11.18 251 ALA A CA 1
ATOM 2087 C C . ALA A 1 251 ? 10.100 48.711 -1.166 1.00 10.79 251 ALA A C 1
ATOM 2088 O O . ALA A 1 251 ? 11.247 48.306 -1.044 1.00 11.33 251 ALA A O 1
ATOM 2090 N N . LEU A 1 252 ? 9.636 49.255 -2.288 1.00 10.26 252 LEU A N 1
ATOM 2091 C CA . LEU A 1 252 ? 10.479 49.493 -3.454 1.00 9.88 252 LEU A CA 1
ATOM 2092 C C . LEU A 1 252 ? 10.827 50.987 -3.422 1.00 9.40 252 LEU A C 1
ATOM 2093 O O . LEU A 1 252 ? 9.991 51.844 -3.711 1.00 10.13 252 LEU A O 1
ATOM 2098 N N . ILE A 1 253 ? 12.053 51.275 -3.025 1.00 9.40 253 ILE A N 1
ATOM 2099 C CA . ILE A 1 253 ? 12.484 52.634 -2.709 1.00 9.05 253 ILE A CA 1
ATOM 2100 C C . ILE A 1 253 ? 13.357 53.164 -3.839 1.00 9.70 253 ILE A C 1
ATOM 2101 O O . ILE A 1 253 ? 14.333 52.522 -4.236 1.00 9.70 253 ILE A O 1
ATOM 2106 N N . THR A 1 254 ? 12.996 54.334 -4.359 1.00 9.69 254 THR A N 1
ATOM 2107 C CA . THR A 1 254 ? 13.781 55.010 -5.377 1.00 9.40 254 THR A CA 1
ATOM 2108 C C . THR A 1 254 ? 14.337 56.315 -4.809 1.00 9.14 254 THR A C 1
ATOM 2109 O O . THR A 1 254 ? 13.679 56.997 -4.019 1.00 9.15 254 THR A O 1
ATOM 2113 N N . ALA A 1 255 ? 15.557 56.640 -5.208 1.00 9.20 255 ALA A N 1
ATOM 2114 C CA . ALA A 1 255 ? 16.229 57.862 -4.782 1.00 8.74 255 ALA A CA 1
ATOM 2115 C C . ALA A 1 255 ? 17.042 58.436 -5.933 1.00 8.70 255 ALA A C 1
ATOM 2116 O O . ALA A 1 255 ? 17.210 57.799 -6.970 1.00 9.01 255 ALA A O 1
ATOM 2118 N N . GLY A 1 256 ? 17.545 59.650 -5.749 1.00 8.65 256 GLY A N 1
ATOM 2119 C CA . GLY A 1 256 ? 18.437 60.274 -6.718 1.00 8.79 256 GLY A CA 1
ATOM 2120 C C . GLY A 1 256 ? 19.606 60.924 -6.018 1.00 8.44 256 GLY A C 1
ATOM 2121 O O . GLY A 1 256 ? 19.433 61.519 -4.957 1.00 8.46 256 GLY A O 1
ATOM 2122 N N . TRP A 1 257 ? 20.798 60.834 -6.597 1.00 8.64 257 TRP A N 1
ATOM 2123 C CA . TRP A 1 257 ? 22.007 61.337 -5.919 1.00 8.53 257 TRP A CA 1
ATOM 2124 C C . TRP A 1 257 ? 21.983 62.839 -5.689 1.00 8.33 257 TRP A C 1
ATOM 2125 O O . TRP A 1 257 ? 22.664 63.329 -4.791 1.00 10.34 257 TRP A O 1
ATOM 2136 N N . TYR A 1 258 ? 21.226 63.573 -6.505 1.00 8.28 258 TYR A N 1
ATOM 2137 C CA . TYR A 1 258 ? 21.118 65.014 -6.366 1.00 8.25 258 TYR A CA 1
ATOM 2138 C C . TYR A 1 258 ? 19.732 65.427 -5.888 1.00 8.71 258 TYR A C 1
ATOM 2139 O O . TYR A 1 258 ? 19.341 66.582 -6.026 1.00 8.41 258 TYR A O 1
ATOM 2148 N N . ASP A 1 259 ? 19.004 64.479 -5.302 1.00 8.71 259 ASP A N 1
ATOM 2149 C CA . ASP A 1 259 ? 17.650 64.706 -4.816 1.00 9.25 259 ASP A CA 1
ATOM 2150 C C . ASP A 1 259 ? 17.690 65.163 -3.371 1.00 9.74 259 ASP A C 1
ATOM 2151 O O . ASP A 1 259 ? 18.419 64.606 -2.569 1.00 9.85 259 ASP A O 1
ATOM 2156 N N . GLY A 1 260 ? 16.882 66.167 -3.045 1.00 10.18 260 GLY A N 1
ATOM 2157 C CA . GLY A 1 260 ? 16.792 66.660 -1.678 1.00 10.77 260 GLY A CA 1
ATOM 2158 C C . GLY A 1 260 ? 16.535 65.583 -0.640 1.00 10.16 260 GLY A C 1
ATOM 2159 O O . GLY A 1 260 ? 16.990 65.688 0.498 1.00 11.01 260 GLY A O 1
ATOM 2160 N N . PHE A 1 261 ? 15.840 64.529 -1.043 1.00 10.04 261 PHE A N 1
ATOM 2161 C CA . PHE A 1 261 ? 15.492 63.440 -0.130 1.00 9.57 261 PHE A CA 1
ATOM 2162 C C . PHE A 1 261 ? 16.495 62.296 -0.032 1.00 10.06 261 PHE A C 1
ATOM 2163 O O . PHE A 1 261 ? 16.233 61.344 0.698 1.00 10.34 261 PHE A O 1
ATOM 2171 N N . VAL A 1 262 ? 17.632 62.374 -0.719 1.00 9.72 262 VAL A N 1
ATOM 2172 C CA . VAL A 1 262 ? 18.467 61.185 -0.908 1.00 9.86 262 VAL A CA 1
ATOM 2173 C C . VAL A 1 262 ? 18.914 60.541 0.400 1.00 9.83 262 VAL A C 1
ATOM 2174 O O . VAL A 1 262 ? 18.847 59.322 0.543 1.00 10.00 262 VAL A O 1
ATOM 2178 N N . GLY A 1 263 ? 19.347 61.343 1.365 1.00 9.25 263 GLY A N 1
ATOM 2179 C CA . GLY A 1 263 ? 19.795 60.781 2.632 1.00 9.16 263 GLY A CA 1
ATOM 2180 C C . GLY A 1 263 ? 18.673 60.058 3.338 1.00 9.49 263 GLY A C 1
ATOM 2181 O O . GLY A 1 263 ? 18.848 58.943 3.834 1.00 9.78 263 GLY A O 1
ATOM 2182 N N . GLU A 1 264 ? 17.497 60.671 3.365 1.00 9.10 264 GLU A N 1
ATOM 2183 C CA . GLU A 1 264 ? 16.360 60.054 4.042 1.00 9.02 264 GLU A CA 1
ATOM 2184 C C . GLU A 1 264 ? 15.761 58.880 3.276 1.00 9.31 264 GLU A C 1
ATOM 2185 O O . GLU A 1 264 ? 15.324 57.900 3.885 1.00 9.63 264 GLU A O 1
ATOM 2191 N N . SER A 1 265 ? 15.775 58.934 1.946 1.00 8.95 265 SER A N 1
ATOM 2192 C CA . SER A 1 265 ? 15.324 57.805 1.150 1.00 9.23 265 SER A CA 1
ATOM 2193 C C . SER A 1 265 ? 16.173 56.583 1.456 1.00 9.38 265 SER A C 1
ATOM 2194 O O . SER A 1 265 ? 15.656 55.488 1.700 1.00 9.30 265 SER A O 1
ATOM 2197 N N . LEU A 1 266 ? 17.481 56.760 1.429 1.00 9.31 266 LEU A N 1
ATOM 2198 C CA . LEU A 1 266 ? 18.396 55.647 1.701 1.00 9.70 266 LEU A CA 1
ATOM 2199 C C . LEU A 1 266 ? 18.230 55.122 3.123 1.00 10.10 266 LEU A C 1
ATOM 2200 O O . LEU A 1 266 ? 18.269 53.920 3.344 1.00 10.18 266 LEU A O 1
ATOM 2205 N N A ARG A 1 267 ? 18.036 56.013 4.085 0.70 10.00 267 ARG A N 1
ATOM 2206 N N B ARG A 1 267 ? 18.025 56.018 4.080 0.30 9.58 267 ARG A N 1
ATOM 2207 C CA A ARG A 1 267 ? 17.848 55.574 5.470 0.70 10.74 267 ARG A CA 1
ATOM 2208 C CA B ARG A 1 267 ? 17.842 55.611 5.472 0.30 9.58 267 ARG A CA 1
ATOM 2209 C C A ARG A 1 267 ? 16.616 54.685 5.593 0.70 10.36 267 ARG A C 1
ATOM 2210 C C B ARG A 1 267 ? 16.577 54.776 5.675 0.30 9.74 267 ARG A C 1
ATOM 2211 O O A ARG A 1 267 ? 16.619 53.707 6.353 0.70 10.50 267 ARG A O 1
ATOM 2212 O O B ARG A 1 267 ? 16.521 53.943 6.585 0.30 9.91 267 ARG A O 1
ATOM 2227 N N . THR A 1 268 ? 15.560 54.991 4.840 1.00 9.77 268 THR A N 1
ATOM 2228 C CA . THR A 1 268 ? 14.349 54.148 4.899 1.00 9.72 268 THR A CA 1
ATOM 2229 C C . THR A 1 268 ? 14.644 52.733 4.425 1.00 10.40 268 THR A C 1
ATOM 2230 O O . THR A 1 268 ? 14.121 51.781 4.990 1.00 10.68 268 THR A O 1
ATOM 2234 N N . PHE A 1 269 ? 15.473 52.591 3.399 1.00 9.86 269 PHE A N 1
ATOM 2235 C CA . PHE A 1 269 ? 15.860 51.277 2.919 1.00 10.13 269 PHE A CA 1
ATOM 2236 C C . PHE A 1 269 ? 16.561 50.501 4.024 1.00 10.72 269 PHE A C 1
ATOM 2237 O O . PHE A 1 269 ? 16.233 49.345 4.293 1.00 10.61 269 PHE A O 1
ATOM 2245 N N . VAL A 1 270 ? 17.513 51.138 4.680 1.00 10.64 270 VAL A N 1
ATOM 2246 C CA . VAL A 1 270 ? 18.260 50.482 5.749 1.00 11.29 270 VAL A CA 1
ATOM 2247 C C . VAL A 1 270 ? 17.332 50.096 6.902 1.00 11.94 270 VAL A C 1
ATOM 2248 O O . VAL A 1 270 ? 17.515 49.039 7.522 1.00 12.47 270 VAL A O 1
ATOM 2252 N N . ALA A 1 271 ? 16.312 50.915 7.160 1.00 12.18 271 ALA A N 1
ATOM 2253 C CA . ALA A 1 271 ? 15.397 50.683 8.283 1.00 12.33 271 ALA A CA 1
ATOM 2254 C C . ALA A 1 271 ? 14.461 49.509 8.060 1.00 13.40 271 ALA A C 1
ATOM 2255 O O . ALA A 1 271 ? 14.056 48.874 9.036 1.00 14.88 271 ALA A O 1
ATOM 2257 N N . VAL A 1 272 ? 14.118 49.214 6.806 1.00 13.22 272 VAL A N 1
ATOM 2258 C CA . VAL A 1 272 ? 13.125 48.176 6.518 1.00 14.02 272 VAL A CA 1
ATOM 2259 C C . VAL A 1 272 ? 13.691 46.883 5.913 1.00 14.31 272 VAL A C 1
ATOM 2260 O O . VAL A 1 272 ? 12.991 45.870 5.875 1.00 15.31 272 VAL A O 1
ATOM 2264 N N . LYS A 1 273 ? 14.949 46.888 5.479 1.00 14.04 273 LYS A N 1
ATOM 2265 C CA . LYS A 1 273 ? 15.492 45.752 4.719 1.00 14.59 273 LYS A CA 1
ATOM 2266 C C . LYS A 1 273 ? 15.573 44.436 5.500 1.00 15.74 273 LYS A C 1
ATOM 2267 O O . LYS A 1 273 ? 15.502 43.369 4.898 1.00 16.14 273 LYS A O 1
ATOM 2273 N N . ASP A 1 274 ? 15.717 44.505 6.813 1.00 16.74 274 ASP A N 1
ATOM 2274 C CA . ASP A 1 274 ? 15.884 43.272 7.592 1.00 18.24 274 ASP A CA 1
ATOM 2275 C C . ASP A 1 274 ? 14.583 42.523 7.824 1.00 19.19 274 ASP A C 1
ATOM 2276 O O . ASP A 1 274 ? 14.620 41.313 8.046 1.00 20.32 274 ASP A O 1
ATOM 2281 N N . ASN A 1 275 ? 13.448 43.219 7.786 1.00 19.19 275 ASN A N 1
ATOM 2282 C CA . ASN A 1 275 ? 12.160 42.603 8.135 1.00 19.95 275 ASN A CA 1
ATOM 2283 C C . ASN A 1 275 ? 11.243 42.306 6.965 1.00 19.30 275 ASN A C 1
ATOM 2284 O O . ASN A 1 275 ? 10.229 41.633 7.130 1.00 19.68 275 ASN A O 1
ATOM 2289 N N . ALA A 1 276 ? 11.582 42.807 5.786 1.00 18.79 276 ALA A N 1
ATOM 2290 C CA . ALA A 1 276 ? 10.764 42.561 4.613 1.00 18.73 276 ALA A CA 1
ATOM 2291 C C . ALA A 1 276 ? 11.592 42.753 3.366 1.00 18.19 276 ALA A C 1
ATOM 2292 O O . ALA A 1 276 ? 12.750 43.186 3.428 1.00 17.89 276 ALA A O 1
ATOM 2294 N N . ASP A 1 277 ? 10.998 42.406 2.236 1.00 18.00 277 ASP A N 1
ATOM 2295 C CA . ASP A 1 277 ? 11.656 42.522 0.947 1.00 18.15 277 ASP A CA 1
ATOM 2296 C C . ASP A 1 277 ? 11.737 43.991 0.536 1.00 17.46 277 ASP A C 1
ATOM 2297 O O . ASP A 1 277 ? 10.765 44.558 0.026 1.00 19.16 277 ASP A O 1
ATOM 2302 N N . ALA A 1 278 ? 12.884 44.604 0.797 1.00 15.80 278 ALA A N 1
ATOM 2303 C CA . ALA A 1 278 ? 13.136 45.965 0.338 1.00 14.53 278 ALA A CA 1
ATOM 2304 C C . ALA A 1 278 ? 13.968 45.936 -0.941 1.00 13.67 278 ALA A C 1
ATOM 2305 O O . ALA A 1 278 ? 14.825 45.065 -1.134 1.00 13.82 278 ALA A O 1
ATOM 2307 N N . ARG A 1 279 ? 13.703 46.898 -1.833 1.00 12.47 279 ARG A N 1
ATOM 2308 C CA . ARG A 1 279 ? 14.472 47.069 -3.055 1.00 11.99 279 ARG A CA 1
ATOM 2309 C C . ARG A 1 279 ? 14.884 48.526 -3.129 1.00 11.22 279 ARG A C 1
ATOM 2310 O O . ARG A 1 279 ? 14.180 49.398 -2.600 1.00 11.07 279 ARG A O 1
ATOM 2318 N N . LEU A 1 280 ? 16.006 48.781 -3.786 1.00 10.69 280 LEU A N 1
ATOM 2319 C CA . LEU A 1 280 ? 16.548 50.134 -3.893 1.00 10.13 280 LEU A CA 1
ATOM 2320 C C . LEU A 1 280 ? 16.995 50.398 -5.319 1.00 10.34 280 LEU A C 1
ATOM 2321 O O . LEU A 1 280 ? 17.654 49.566 -5.942 1.00 10.44 280 LEU A O 1
ATOM 2326 N N . VAL A 1 281 ? 16.594 51.557 -5.839 1.00 9.51 281 VAL A N 1
ATOM 2327 C CA . VAL A 1 281 ? 17.047 52.048 -7.132 1.00 9.61 281 VAL A CA 1
ATOM 2328 C C . VAL A 1 281 ? 17.506 53.492 -6.920 1.00 9.19 281 VAL A C 1
ATOM 2329 O O . VAL A 1 281 ? 16.744 54.299 -6.387 1.00 10.09 281 VAL A O 1
ATOM 2333 N N . VAL A 1 282 ? 18.740 53.809 -7.289 1.00 9.16 282 VAL A N 1
ATOM 2334 C CA . VAL A 1 282 ? 19.250 55.183 -7.164 1.00 8.79 282 VAL A CA 1
ATOM 2335 C C . VAL A 1 282 ? 19.852 55.646 -8.485 1.00 9.26 282 VAL A C 1
ATOM 2336 O O . VAL A 1 282 ? 20.826 55.081 -8.955 1.00 9.60 282 VAL A O 1
ATOM 2340 N N . GLY A 1 283 ? 19.273 56.686 -9.071 1.00 9.12 283 GLY A N 1
ATOM 2341 C CA . GLY A 1 283 ? 19.808 57.324 -10.270 1.00 9.42 283 GLY A CA 1
ATOM 2342 C C . GLY A 1 283 ? 20.456 58.656 -9.938 1.00 10.26 283 GLY A C 1
ATOM 2343 O O . GLY A 1 283 ? 20.390 59.098 -8.791 1.00 11.11 283 GLY A O 1
ATOM 2344 N N . PRO A 1 284 ? 21.055 59.325 -10.935 1.00 10.57 284 PRO A N 1
ATOM 2345 C CA . PRO A 1 284 ? 21.821 60.560 -10.743 1.00 11.40 284 PRO A CA 1
ATOM 2346 C C . PRO A 1 284 ? 20.984 61.826 -10.886 1.00 11.88 284 PRO A C 1
ATOM 2347 O O . PRO A 1 284 ? 21.468 62.832 -11.389 1.00 13.87 284 PRO A O 1
ATOM 2351 N N . TRP A 1 285 ? 19.757 61.760 -10.412 1.00 11.22 285 TRP A N 1
ATOM 2352 C CA . TRP A 1 285 ? 18.739 62.773 -10.664 1.00 10.13 285 TRP A CA 1
ATOM 2353 C C . TRP A 1 285 ? 18.653 63.808 -9.546 1.00 9.44 285 TRP A C 1
ATOM 2354 O O . TRP A 1 285 ? 18.995 63.522 -8.390 1.00 9.50 285 TRP A O 1
ATOM 2365 N N . SER A 1 286 ? 18.138 64.991 -9.883 1.00 9.36 286 SER A N 1
ATOM 2366 C CA . SER A 1 286 ? 17.631 65.922 -8.866 1.00 9.40 286 SER A CA 1
ATOM 2367 C C . SER A 1 286 ? 16.115 65.885 -8.902 1.00 9.72 286 SER A C 1
ATOM 2368 O O . SER A 1 286 ? 15.530 65.218 -9.744 1.00 10.57 286 SER A O 1
ATOM 2371 N N . HIS A 1 287 ? 15.460 66.569 -7.974 1.00 9.48 287 HIS A N 1
ATOM 2372 C CA . HIS A 1 287 ? 14.018 66.386 -7.811 1.00 10.05 287 HIS A CA 1
ATOM 2373 C C . HIS A 1 287 ? 13.226 66.773 -9.053 1.00 10.69 287 HIS A C 1
ATOM 2374 O O . HIS A 1 287 ? 12.205 66.153 -9.363 1.00 11.81 287 HIS A O 1
ATOM 2381 N N . SER A 1 288 ? 13.705 67.791 -9.762 1.00 10.93 288 SER A N 1
ATOM 2382 C CA . SER A 1 288 ? 13.030 68.305 -10.948 1.00 11.75 288 SER A CA 1
ATOM 2383 C C . SER A 1 288 ? 13.766 68.024 -12.250 1.00 11.74 288 SER A C 1
ATOM 2384 O O . SER A 1 288 ? 13.314 68.458 -13.306 1.00 13.89 288 SER A O 1
ATOM 2387 N N . ASN A 1 289 ? 14.894 67.326 -12.187 1.00 10.01 289 ASN A N 1
ATOM 2388 C CA . ASN A 1 289 ? 15.639 66.978 -13.390 1.00 9.49 289 ASN A CA 1
ATOM 2389 C C . ASN A 1 289 ? 15.985 65.504 -13.347 1.00 9.25 289 ASN A C 1
ATOM 2390 O O . ASN A 1 289 ? 16.958 65.099 -12.705 1.00 9.51 289 ASN A O 1
ATOM 2395 N N A LEU A 1 290 ? 15.174 64.732 -14.060 0.50 9.66 290 LEU A N 1
ATOM 2396 N N B LEU A 1 290 ? 15.174 64.686 -14.006 0.50 9.88 290 LEU A N 1
ATOM 2397 C CA A LEU A 1 290 ? 15.320 63.286 -14.173 0.50 10.14 290 LEU A CA 1
ATOM 2398 C CA B LEU A 1 290 ? 15.467 63.252 -14.115 0.50 10.46 290 LEU A CA 1
ATOM 2399 C C A LEU A 1 290 ? 15.988 62.880 -15.494 0.50 10.47 290 LEU A C 1
ATOM 2400 C C B LEU A 1 290 ? 15.898 62.892 -15.545 0.50 10.71 290 LEU A C 1
ATOM 2401 O O A LEU A 1 290 ? 16.097 61.686 -15.801 0.50 10.48 290 LEU A O 1
ATOM 2402 O O B LEU A 1 290 ? 15.731 61.751 -15.998 0.50 10.77 290 LEU A O 1
ATOM 2411 N N . THR A 1 291 ? 16.456 63.867 -16.259 1.00 10.15 291 THR A N 1
ATOM 2412 C CA . THR A 1 291 ? 16.904 63.648 -17.646 1.00 10.28 291 THR A CA 1
ATOM 2413 C C . THR A 1 291 ? 18.281 63.015 -17.788 1.00 10.54 291 THR A C 1
ATOM 2414 O O . THR A 1 291 ? 18.601 62.471 -18.855 1.00 11.40 291 THR A O 1
ATOM 2418 N N . GLY A 1 292 ? 19.125 63.131 -16.767 1.00 10.03 292 GLY A N 1
ATOM 2419 C CA . GLY A 1 292 ? 20.528 62.734 -16.891 1.00 10.22 292 GLY A CA 1
ATOM 2420 C C . GLY A 1 292 ? 21.418 63.773 -17.560 1.00 9.80 292 GLY A C 1
ATOM 2421 O O . GLY A 1 292 ? 22.621 63.577 -17.681 1.00 10.19 292 GLY A O 1
ATOM 2422 N N . ARG A 1 293 ? 20.833 64.885 -17.984 1.00 9.18 293 ARG A N 1
ATOM 2423 C CA . ARG A 1 293 ? 21.544 65.967 -18.644 1.00 8.91 293 ARG A CA 1
ATOM 2424 C C . ARG A 1 293 ? 21.569 67.190 -17.748 1.00 8.60 293 ARG A C 1
ATOM 2425 O O . ARG A 1 293 ? 20.535 67.613 -17.246 1.00 9.22 293 ARG A O 1
ATOM 2433 N N . ASN A 1 294 ? 22.750 67.760 -17.575 1.00 8.51 294 ASN A N 1
ATOM 2434 C CA . ASN A 1 294 ? 22.936 68.981 -16.806 1.00 8.95 294 ASN A CA 1
ATOM 2435 C C . ASN A 1 294 ? 23.862 69.941 -17.540 1.00 9.38 294 ASN A C 1
ATOM 2436 O O . ASN A 1 294 ? 24.521 69.563 -18.499 1.00 10.26 294 ASN A O 1
ATOM 2441 N N . ALA A 1 295 ? 23.923 71.184 -17.083 1.00 9.62 295 ALA A N 1
ATOM 2442 C CA . ALA A 1 295 ? 24.656 72.230 -17.801 1.00 10.33 295 ALA A CA 1
ATOM 2443 C C . ALA A 1 295 ? 26.088 71.855 -18.152 1.00 10.91 295 ALA A C 1
ATOM 2444 O O . ALA A 1 295 ? 26.538 72.117 -19.273 1.00 11.71 295 ALA A O 1
ATOM 2446 N N . ASP A 1 296 ? 26.803 71.264 -17.201 1.00 10.96 296 ASP A N 1
ATOM 2447 C CA . ASP A 1 296 ? 28.227 70.944 -17.383 1.00 11.30 296 ASP A CA 1
ATOM 2448 C C . ASP A 1 296 ? 28.529 69.469 -17.128 1.00 10.77 296 ASP A C 1
ATOM 2449 O O . ASP A 1 296 ? 29.685 69.095 -16.932 1.00 11.01 296 ASP A O 1
ATOM 2454 N N . ARG A 1 297 ? 27.500 68.637 -17.155 1.00 10.51 297 ARG A N 1
ATOM 2455 C CA . ARG A 1 297 ? 27.669 67.218 -16.870 1.00 10.44 297 ARG A CA 1
ATOM 2456 C C . ARG A 1 297 ? 26.525 66.426 -17.475 1.00 10.93 297 ARG A C 1
ATOM 2457 O O . ARG A 1 297 ? 25.360 66.663 -17.154 1.00 11.04 297 ARG A O 1
ATOM 2465 N N A LYS A 1 298 ? 26.867 65.505 -18.374 0.50 11.40 298 LYS A N 1
ATOM 2466 N N B LYS A 1 298 ? 26.864 65.479 -18.343 0.50 11.30 298 LYS A N 1
ATOM 2467 C CA A LYS A 1 298 ? 25.919 64.602 -19.010 0.50 11.85 298 LYS A CA 1
ATOM 2468 C CA B LYS A 1 298 ? 25.889 64.612 -18.975 0.50 11.66 298 LYS A CA 1
ATOM 2469 C C A LYS A 1 298 ? 26.240 63.192 -18.537 0.50 11.21 298 LYS A C 1
ATOM 2470 C C B LYS A 1 298 ? 26.215 63.165 -18.623 0.50 11.10 298 LYS A C 1
ATOM 2471 O O A LYS A 1 298 ? 27.406 62.798 -18.543 0.50 11.60 298 LYS A O 1
ATOM 2472 O O B LYS A 1 298 ? 27.343 62.714 -18.817 0.50 11.44 298 LYS A O 1
ATOM 2483 N N . PHE A 1 299 ? 25.225 62.440 -18.119 1.00 10.53 299 PHE A N 1
ATOM 2484 C CA . PHE A 1 299 ? 25.432 61.073 -17.623 1.00 10.68 299 PHE A CA 1
ATOM 2485 C C . PHE A 1 299 ? 25.132 59.979 -18.649 1.00 11.15 299 PHE A C 1
ATOM 2486 O O . PHE A 1 299 ? 25.343 58.792 -18.374 1.00 11.73 299 PHE A O 1
ATOM 2494 N N . GLY A 1 300 ? 24.668 60.376 -19.831 1.00 11.18 300 GLY A N 1
ATOM 2495 C CA . GLY A 1 300 ? 24.311 59.442 -20.902 1.00 11.22 300 GLY A CA 1
ATOM 2496 C C . GLY A 1 300 ? 22.833 59.111 -20.919 1.00 11.74 300 GLY A C 1
ATOM 2497 O O . GLY A 1 300 ? 22.134 59.275 -19.915 1.00 11.63 300 GLY A O 1
ATOM 2498 N N A ILE A 1 301 ? 22.324 58.635 -22.057 0.70 12.25 301 ILE A N 1
ATOM 2499 N N B ILE A 1 301 ? 22.360 58.624 -22.062 0.30 11.86 301 ILE A N 1
ATOM 2500 C CA A ILE A 1 301 ? 20.895 58.341 -22.158 0.70 13.05 301 ILE A CA 1
ATOM 2501 C CA B ILE A 1 301 ? 20.955 58.292 -22.241 0.30 12.17 301 ILE A CA 1
ATOM 2502 C C A ILE A 1 301 ? 20.448 57.238 -21.192 0.70 12.47 301 ILE A C 1
ATOM 2503 C C B ILE A 1 301 ? 20.460 57.222 -21.255 0.30 12.13 301 ILE A C 1
ATOM 2504 O O A ILE A 1 301 ? 19.301 57.220 -20.769 0.70 12.78 301 ILE A O 1
ATOM 2505 O O B ILE A 1 301 ? 19.287 57.213 -20.891 0.30 12.35 301 ILE A O 1
ATOM 2514 N N . ALA A 1 302 ? 21.358 56.342 -20.812 1.00 12.39 302 ALA A N 1
ATOM 2515 C CA . ALA A 1 302 ? 21.004 55.307 -19.842 1.00 12.03 302 ALA A CA 1
ATOM 2516 C C . ALA A 1 302 ? 20.601 55.889 -18.495 1.00 12.05 302 ALA A C 1
ATOM 2517 O O . ALA A 1 302 ? 19.866 55.246 -17.746 1.00 12.69 302 ALA A O 1
ATOM 2519 N N . ALA A 1 303 ? 21.088 57.097 -18.210 1.00 11.60 303 ALA A N 1
ATOM 2520 C CA . ALA A 1 303 ? 20.811 57.783 -16.942 1.00 11.40 303 ALA A CA 1
ATOM 2521 C C . ALA A 1 303 ? 19.429 58.406 -16.913 1.00 11.49 303 ALA A C 1
ATOM 2522 O O . ALA A 1 303 ? 18.905 58.662 -15.837 1.00 12.41 303 ALA A O 1
ATOM 2524 N N . THR A 1 304 ? 18.841 58.672 -18.078 1.00 11.40 304 THR A N 1
ATOM 2525 C CA . THR A 1 304 ? 17.484 59.212 -18.135 1.00 11.56 304 THR A CA 1
ATOM 2526 C C . THR A 1 304 ? 16.543 58.310 -17.352 1.00 11.52 304 THR A C 1
ATOM 2527 O O . THR A 1 304 ? 16.614 57.086 -17.483 1.00 11.07 304 THR A O 1
ATOM 2531 N N . TYR A 1 305 ? 15.678 58.895 -16.533 1.00 10.61 305 TYR A N 1
ATOM 2532 C CA . TYR A 1 305 ? 14.813 58.095 -15.676 1.00 10.59 305 TYR A CA 1
ATOM 2533 C C . TYR A 1 305 ? 14.171 56.986 -16.507 1.00 10.79 305 TYR A C 1
ATOM 2534 O O . TYR A 1 305 ? 13.438 57.269 -17.462 1.00 10.60 305 TYR A O 1
ATOM 2543 N N . PRO A 1 306 ? 14.452 55.719 -16.159 1.00 11.01 306 PRO A N 1
ATOM 2544 C CA . PRO A 1 306 ? 14.084 54.616 -17.041 1.00 11.14 306 PRO A CA 1
ATOM 2545 C C . PRO A 1 306 ? 12.665 54.165 -16.755 1.00 10.95 306 PRO A C 1
ATOM 2546 O O . PRO A 1 306 ? 12.415 53.148 -16.104 1.00 11.04 306 PRO A O 1
ATOM 2550 N N . ILE A 1 307 ? 11.714 54.948 -17.233 1.00 10.90 307 ILE A N 1
ATOM 2551 C CA . ILE A 1 307 ? 10.330 54.774 -16.818 1.00 11.00 307 ILE A CA 1
ATOM 2552 C C . ILE A 1 307 ? 9.739 53.426 -17.210 1.00 11.58 307 ILE A C 1
ATOM 2553 O O . ILE A 1 307 ? 8.967 52.860 -16.434 1.00 11.66 307 ILE A O 1
ATOM 2558 N N A GLN A 1 308 ? 10.074 52.884 -18.373 0.70 12.17 308 GLN A N 1
ATOM 2559 N N B GLN A 1 308 ? 10.113 52.932 -18.392 0.30 11.70 308 GLN A N 1
ATOM 2560 C CA A GLN A 1 308 ? 9.481 51.580 -18.696 0.70 12.63 308 GLN A CA 1
ATOM 2561 C CA B GLN A 1 308 ? 9.688 51.612 -18.872 0.30 11.96 308 GLN A CA 1
ATOM 2562 C C A GLN A 1 308 ? 10.126 50.461 -17.855 0.70 12.50 308 GLN A C 1
ATOM 2563 C C B GLN A 1 308 ? 10.141 50.523 -17.899 0.30 12.05 308 GLN A C 1
ATOM 2564 O O A GLN A 1 308 ? 9.415 49.578 -17.378 0.70 12.28 308 GLN A O 1
ATOM 2565 O O B GLN A 1 308 ? 9.332 49.735 -17.406 0.30 11.96 308 GLN A O 1
ATOM 2576 N N . GLU A 1 309 ? 11.437 50.512 -17.614 1.00 12.34 309 GLU A N 1
ATOM 2577 C CA . GLU A 1 309 ? 12.051 49.528 -16.713 1.00 12.23 309 GLU A CA 1
ATOM 2578 C C . GLU A 1 309 ? 11.499 49.658 -15.295 1.00 12.25 309 GLU A C 1
ATOM 2579 O O . GLU A 1 309 ? 11.262 48.653 -14.610 1.00 12.91 309 GLU A O 1
ATOM 2585 N N . ALA A 1 310 ? 11.288 50.891 -14.845 1.00 11.23 310 ALA A N 1
ATOM 2586 C CA . ALA A 1 310 ? 10.663 51.107 -13.544 1.00 11.06 310 ALA A CA 1
ATOM 2587 C C . ALA A 1 310 ? 9.260 50.502 -13.494 1.00 10.88 310 ALA A C 1
ATOM 2588 O O . ALA A 1 310 ? 8.855 49.920 -12.484 1.00 10.43 310 ALA A O 1
ATOM 2590 N N . THR A 1 311 ? 8.504 50.654 -14.579 1.00 10.88 311 THR A N 1
ATOM 2591 C CA . THR A 1 311 ? 7.159 50.107 -14.654 1.00 10.75 311 THR A CA 1
ATOM 2592 C C . THR A 1 311 ? 7.188 48.585 -14.555 1.00 10.86 311 THR A C 1
ATOM 2593 O O . THR A 1 311 ? 6.456 48.004 -13.771 1.00 10.45 311 THR A O 1
ATOM 2597 N N . THR A 1 312 ? 8.087 47.975 -15.313 1.00 11.23 312 THR A N 1
ATOM 2598 C CA . THR A 1 312 ? 8.280 46.529 -15.263 1.00 11.50 312 THR A CA 1
ATOM 2599 C C . THR A 1 312 ? 8.665 46.063 -13.867 1.00 11.57 312 THR A C 1
ATOM 2600 O O . THR A 1 312 ? 8.112 45.083 -13.364 1.00 11.75 312 THR A O 1
ATOM 2604 N N . MET A 1 313 ? 9.582 46.776 -13.220 1.00 11.14 313 MET A N 1
ATOM 2605 C CA . MET A 1 313 ? 10.019 46.377 -11.886 1.00 11.30 313 MET A CA 1
ATOM 2606 C C . MET A 1 313 ? 8.899 46.509 -10.861 1.00 11.41 313 MET A C 1
ATOM 2607 O O . MET A 1 313 ? 8.712 45.630 -10.010 1.00 10.73 313 MET A O 1
ATOM 2612 N N . HIS A 1 314 ? 8.157 47.617 -10.920 1.00 11.02 314 HIS A N 1
ATOM 2613 C CA . HIS A 1 314 ? 7.044 47.829 -10.003 1.00 11.33 314 HIS A CA 1
ATOM 2614 C C . HIS A 1 314 ? 6.000 46.731 -10.188 1.00 11.87 314 HIS A C 1
ATOM 2615 O O . HIS A 1 314 ? 5.473 46.217 -9.205 1.00 11.95 314 HIS A O 1
ATOM 2622 N N . LYS A 1 315 ? 5.691 46.387 -11.439 1.00 12.48 315 LYS A N 1
ATOM 2623 C CA . LYS A 1 315 ? 4.679 45.355 -11.680 1.00 13.00 315 LYS A CA 1
ATOM 2624 C C . LYS A 1 315 ? 5.139 44.015 -11.117 1.00 12.71 315 LYS A C 1
ATOM 2625 O O . LYS A 1 315 ? 4.340 43.290 -10.539 1.00 13.19 315 LYS A O 1
ATOM 2631 N N . ALA A 1 316 ? 6.418 43.699 -11.283 1.00 11.66 316 ALA A N 1
ATOM 2632 C CA . ALA A 1 316 ? 6.976 42.446 -10.742 1.00 11.47 316 ALA A CA 1
ATOM 2633 C C . ALA A 1 316 ? 6.883 42.442 -9.218 1.00 11.78 316 ALA A C 1
ATOM 2634 O O . ALA A 1 316 ? 6.513 41.445 -8.594 1.00 11.85 316 ALA A O 1
ATOM 2636 N N . PHE A 1 317 ? 7.211 43.579 -8.618 1.00 11.46 317 PHE A N 1
ATOM 2637 C CA . PHE A 1 317 ? 7.167 43.748 -7.175 1.00 11.78 317 PHE A CA 1
ATOM 2638 C C . PHE A 1 317 ? 5.744 43.562 -6.649 1.00 11.64 317 PHE A C 1
ATOM 2639 O O . PHE A 1 317 ? 5.517 42.845 -5.676 1.00 11.70 317 PHE A O 1
ATOM 2647 N N . PHE A 1 318 ? 4.774 44.211 -7.279 1.00 11.31 318 PHE A N 1
ATOM 2648 C CA . PHE A 1 318 ? 3.386 44.069 -6.869 1.00 11.46 318 PHE A CA 1
ATOM 2649 C C . PHE A 1 318 ? 2.838 42.671 -7.187 1.00 11.81 318 PHE A C 1
ATOM 2650 O O . PHE A 1 318 ? 2.047 42.130 -6.408 1.00 12.17 318 PHE A O 1
ATOM 2658 N N . ASP A 1 319 ? 3.268 42.083 -8.299 1.00 12.28 319 ASP A N 1
ATOM 2659 C CA . ASP A 1 319 ? 2.879 40.695 -8.593 1.00 12.96 319 ASP A CA 1
ATOM 2660 C C . ASP A 1 319 ? 3.356 39.768 -7.467 1.00 13.73 319 ASP A C 1
ATOM 2661 O O . ASP A 1 319 ? 2.620 38.877 -7.047 1.00 14.19 319 ASP A O 1
ATOM 2666 N N . ARG A 1 320 ? 4.570 39.972 -6.975 1.00 13.88 320 ARG A N 1
ATOM 2667 C CA . ARG A 1 320 ? 5.078 39.142 -5.886 1.00 14.38 320 ARG A CA 1
ATOM 2668 C C . ARG A 1 320 ? 4.259 39.324 -4.610 1.00 14.63 320 ARG A C 1
ATOM 2669 O O . ARG A 1 320 ? 3.863 38.348 -3.971 1.00 15.54 320 ARG A O 1
ATOM 2677 N N . HIS A 1 321 ? 4.002 40.571 -4.228 1.00 13.94 321 HIS A N 1
ATOM 2678 C CA . HIS A 1 321 ? 3.504 40.865 -2.883 1.00 13.92 321 HIS A CA 1
ATOM 2679 C C . HIS A 1 321 ? 1.996 41.050 -2.784 1.00 14.13 321 HIS A C 1
ATOM 2680 O O . HIS A 1 321 ? 1.413 40.811 -1.721 1.00 14.94 321 HIS A O 1
ATOM 2687 N N . LEU A 1 322 ? 1.360 41.466 -3.878 1.00 14.31 322 LEU A N 1
ATOM 2688 C CA . LEU A 1 322 ? -0.100 41.596 -3.915 1.00 15.25 322 LEU A CA 1
ATOM 2689 C C . LEU A 1 322 ? -0.808 40.408 -4.573 1.00 16.12 322 LEU A C 1
ATOM 2690 O O . LEU A 1 322 ? -1.959 40.132 -4.239 1.00 16.42 322 LEU A O 1
ATOM 2695 N N A ARG A 1 323 ? -0.136 39.733 -5.503 0.50 16.39 323 ARG A N 1
ATOM 2696 N N B ARG A 1 323 ? -0.149 39.739 -5.516 0.50 16.59 323 ARG A N 1
ATOM 2697 C CA A ARG A 1 323 ? -0.714 38.574 -6.194 0.50 17.07 323 ARG A CA 1
ATOM 2698 C CA B ARG A 1 323 ? -0.733 38.562 -6.172 0.50 17.42 323 ARG A CA 1
ATOM 2699 C C A ARG A 1 323 ? -0.056 37.246 -5.803 0.50 17.81 323 ARG A C 1
ATOM 2700 C C B ARG A 1 323 ? -0.228 37.247 -5.576 0.50 18.06 323 ARG A C 1
ATOM 2701 O O A ARG A 1 323 ? -0.384 36.203 -6.384 0.50 18.23 323 ARG A O 1
ATOM 2702 O O B ARG A 1 323 ? -0.874 36.213 -5.730 0.50 18.60 323 ARG A O 1
ATOM 2717 N N . GLY A 1 324 ? 0.898 37.287 -4.873 1.00 18.42 324 GLY A N 1
ATOM 2718 C CA . GLY A 1 324 ? 1.511 36.066 -4.326 1.00 19.49 324 GLY A CA 1
ATOM 2719 C C . GLY A 1 324 ? 2.258 35.220 -5.342 1.00 20.70 324 GLY A C 1
ATOM 2720 O O . GLY A 1 324 ? 2.422 34.003 -5.154 1.00 21.68 324 GLY A O 1
ATOM 2721 N N . GLU A 1 325 ? 2.725 35.847 -6.419 1.00 21.13 325 GLU A N 1
ATOM 2722 C CA . GLU A 1 325 ? 3.477 35.140 -7.446 1.00 21.58 325 GLU A CA 1
ATOM 2723 C C . GLU A 1 325 ? 4.916 35.026 -6.992 1.00 21.87 325 GLU A C 1
ATOM 2724 O O . GLU A 1 325 ? 5.706 35.954 -7.126 1.00 20.90 325 GLU A O 1
ATOM 2730 N N . THR A 1 326 ? 5.253 33.865 -6.440 1.00 22.04 326 THR A N 1
ATOM 2731 C CA . THR A 1 326 ? 6.479 33.707 -5.666 1.00 22.66 326 THR A CA 1
ATOM 2732 C C . THR A 1 326 ? 7.777 33.936 -6.443 1.00 21.87 326 THR A C 1
ATOM 2733 O O . THR A 1 326 ? 8.775 34.338 -5.851 1.00 22.84 326 THR A O 1
ATOM 2737 N N A ASP A 1 327 ? 7.749 33.704 -7.753 0.50 21.86 327 ASP A N 1
ATOM 2738 N N B ASP A 1 327 ? 7.760 33.698 -7.753 0.50 22.00 327 ASP A N 1
ATOM 2739 C CA A ASP A 1 327 ? 8.926 33.877 -8.601 0.50 21.66 327 ASP A CA 1
ATOM 2740 C CA B ASP A 1 327 ? 8.951 33.890 -8.584 0.50 21.91 327 ASP A CA 1
ATOM 2741 C C A ASP A 1 327 ? 8.916 35.178 -9.407 0.50 20.88 327 ASP A C 1
ATOM 2742 C C B ASP A 1 327 ? 8.920 35.182 -9.405 0.50 21.02 327 ASP A C 1
ATOM 2743 O O A ASP A 1 327 ? 9.752 35.359 -10.292 0.50 20.69 327 ASP A O 1
ATOM 2744 O O B ASP A 1 327 ? 9.745 35.359 -10.301 0.50 20.82 327 ASP A O 1
ATOM 2753 N N . ALA A 1 328 ? 7.989 36.084 -9.097 1.00 19.96 328 ALA A N 1
ATOM 2754 C CA . ALA A 1 328 ? 7.826 37.315 -9.891 1.00 19.25 328 ALA A CA 1
ATOM 2755 C C . ALA A 1 328 ? 9.056 38.224 -9.897 1.00 18.62 328 ALA A C 1
ATOM 2756 O O . ALA A 1 328 ? 9.278 38.946 -10.871 1.00 17.72 328 ALA A O 1
ATOM 2758 N N . LEU A 1 329 ? 9.853 38.190 -8.831 1.00 18.54 329 LEU A N 1
ATOM 2759 C CA . LEU A 1 329 ? 11.068 39.009 -8.760 1.00 18.47 329 LEU A CA 1
ATOM 2760 C C . LEU A 1 329 ? 12.344 38.239 -9.110 1.00 19.04 329 LEU A C 1
ATOM 2761 O O . LEU A 1 329 ? 13.445 38.690 -8.827 1.00 18.68 329 LEU A O 1
ATOM 2766 N N . ALA A 1 330 ? 12.197 37.088 -9.768 1.00 19.82 330 ALA A N 1
ATOM 2767 C CA . ALA A 1 330 ? 13.364 36.354 -10.257 1.00 20.67 330 ALA A CA 1
ATOM 2768 C C . ALA A 1 330 ? 14.228 37.244 -11.140 1.00 20.81 330 ALA A C 1
ATOM 2769 O O . ALA A 1 330 ? 13.726 37.897 -12.056 1.00 21.96 330 ALA A O 1
ATOM 2771 N N . GLY A 1 331 ? 15.524 37.284 -10.847 1.00 21.55 331 GLY A N 1
ATOM 2772 C CA . GLY A 1 331 ? 16.468 38.060 -11.640 1.00 21.64 331 GLY A CA 1
ATOM 2773 C C . GLY A 1 331 ? 16.505 39.554 -11.350 1.00 21.39 331 GLY A C 1
ATOM 2774 O O . GLY A 1 331 ? 17.323 40.271 -11.943 1.00 22.69 331 GLY A O 1
ATOM 2775 N N . VAL A 1 332 ? 15.629 40.030 -10.461 1.00 20.75 332 VAL A N 1
ATOM 2776 C CA . VAL A 1 332 ? 15.602 41.454 -10.085 1.00 19.88 332 VAL A CA 1
ATOM 2777 C C . VAL A 1 332 ? 16.592 41.657 -8.937 1.00 19.39 332 VAL A C 1
ATOM 2778 O O . VAL A 1 332 ? 16.534 40.958 -7.930 1.00 18.97 332 VAL A O 1
ATOM 2782 N N . PRO A 1 333 ? 17.531 42.606 -9.089 1.00 18.69 333 PRO A N 1
ATOM 2783 C CA . PRO A 1 333 ? 18.493 42.813 -8.020 1.00 18.28 333 PRO A CA 1
ATOM 2784 C C . PRO A 1 333 ? 17.865 43.463 -6.797 1.00 17.58 333 PRO A C 1
ATOM 2785 O O . PRO A 1 333 ? 16.812 44.094 -6.891 1.00 17.60 333 PRO A O 1
ATOM 2789 N N . LYS A 1 334 ? 18.503 43.281 -5.652 1.00 16.96 334 LYS A N 1
ATOM 2790 C CA . LYS A 1 334 ? 18.089 43.941 -4.435 1.00 16.36 334 LYS A CA 1
ATOM 2791 C C . LYS A 1 334 ? 18.329 45.446 -4.549 1.00 14.51 334 LYS A C 1
ATOM 2792 O O . LYS A 1 334 ? 17.485 46.247 -4.160 1.00 13.85 334 LYS A O 1
ATOM 2798 N N . VAL A 1 335 ? 19.497 45.808 -5.065 1.00 12.99 335 VAL A N 1
ATOM 2799 C CA . VAL A 1 335 ? 19.922 47.201 -5.155 1.00 12.19 335 VAL A CA 1
ATOM 2800 C C . VAL A 1 335 ? 20.442 47.457 -6.562 1.00 12.36 335 VAL A C 1
ATOM 2801 O O . VAL A 1 335 ? 21.157 46.631 -7.137 1.00 12.43 335 VAL A O 1
ATOM 2805 N N . ARG A 1 336 ? 20.064 48.596 -7.139 1.00 11.65 336 ARG A N 1
ATOM 2806 C CA . ARG A 1 336 ? 20.524 48.968 -8.467 1.00 12.01 336 ARG A CA 1
ATOM 2807 C C . ARG A 1 336 ? 20.900 50.436 -8.436 1.00 11.14 336 ARG A C 1
ATOM 2808 O O . ARG A 1 336 ? 20.054 51.290 -8.178 1.00 11.69 336 ARG A O 1
ATOM 2816 N N . LEU A 1 337 ? 22.181 50.708 -8.643 1.00 10.56 337 LEU A N 1
ATOM 2817 C CA . LEU A 1 337 ? 22.742 52.055 -8.520 1.00 10.00 337 LEU A CA 1
ATOM 2818 C C . LEU A 1 337 ? 23.277 52.555 -9.836 1.00 10.38 337 LEU A C 1
ATOM 2819 O O . LEU A 1 337 ? 23.941 51.813 -10.568 1.00 10.27 337 LEU A O 1
ATOM 2824 N N . PHE A 1 338 ? 23.061 53.835 -10.112 1.00 9.65 338 PHE A N 1
ATOM 2825 C CA . PHE A 1 338 ? 23.782 54.482 -11.191 1.00 9.50 338 PHE A CA 1
ATOM 2826 C C . PHE A 1 338 ? 25.096 55.002 -10.631 1.00 9.73 338 PHE A C 1
ATOM 2827 O O . PHE A 1 338 ? 25.121 55.942 -9.832 1.00 9.74 338 PHE A O 1
ATOM 2835 N N . VAL A 1 339 ? 26.190 54.356 -11.025 1.00 8.82 339 VAL A N 1
ATOM 2836 C CA . VAL A 1 339 ? 27.513 54.701 -10.558 1.00 9.16 339 VAL A CA 1
ATOM 2837 C C . VAL A 1 339 ? 28.074 55.783 -11.454 1.00 9.44 339 VAL A C 1
ATOM 2838 O O . VAL A 1 339 ? 28.343 55.565 -12.635 1.00 9.63 339 VAL A O 1
ATOM 2842 N N . MET A 1 340 ? 28.223 56.978 -10.905 1.00 9.16 340 MET A N 1
ATOM 2843 C CA . MET A 1 340 ? 28.704 58.100 -11.692 1.00 9.10 340 MET A CA 1
ATOM 2844 C C . MET A 1 340 ? 30.196 57.975 -11.963 1.00 9.67 340 MET A C 1
ATOM 2845 O O . MET A 1 340 ? 30.904 57.200 -11.308 1.00 9.89 340 MET A O 1
ATOM 2850 N N . GLY A 1 341 ? 30.671 58.702 -12.968 1.00 9.84 341 GLY A N 1
ATOM 2851 C CA . GLY A 1 341 ? 32.074 58.623 -13.379 1.00 10.50 341 GLY A CA 1
ATOM 2852 C C . GLY A 1 341 ? 32.203 57.589 -14.478 1.00 11.34 341 GLY A C 1
ATOM 2853 O O . GLY A 1 341 ? 32.365 57.936 -15.640 1.00 12.57 341 GLY A O 1
ATOM 2854 N N . ILE A 1 342 ? 32.081 56.316 -14.126 1.00 11.88 342 ILE A N 1
ATOM 2855 C CA . ILE A 1 342 ? 31.887 55.282 -15.150 1.00 12.05 342 ILE A CA 1
ATOM 2856 C C . ILE A 1 342 ? 30.528 55.467 -15.847 1.00 12.24 342 ILE A C 1
ATOM 2857 O O . ILE A 1 342 ? 30.355 55.045 -16.994 1.00 12.38 342 ILE A O 1
ATOM 2862 N N . ASP A 1 343 ? 29.580 56.110 -15.158 1.00 11.68 343 ASP A N 1
ATOM 2863 C CA . ASP A 1 343 ? 28.256 56.435 -15.710 1.00 11.60 343 ASP A CA 1
ATOM 2864 C C . ASP A 1 343 ? 27.538 55.194 -16.237 1.00 11.86 343 ASP A C 1
ATOM 2865 O O . ASP A 1 343 ? 27.136 55.121 -17.404 1.00 12.15 343 ASP A O 1
ATOM 2870 N N . GLU A 1 344 ? 27.400 54.220 -15.352 1.00 11.88 344 GLU A N 1
ATOM 2871 C CA . GLU A 1 344 ? 26.768 52.944 -15.663 1.00 12.89 344 GLU A CA 1
ATOM 2872 C C . GLU A 1 344 ? 25.907 52.501 -14.504 1.00 12.18 344 GLU A C 1
ATOM 2873 O O . GLU A 1 344 ? 26.263 52.716 -13.346 1.00 12.01 344 GLU A O 1
ATOM 2879 N N . TRP A 1 345 ? 24.801 51.838 -14.824 1.00 11.61 345 TRP A N 1
ATOM 2880 C CA . TRP A 1 345 ? 24.014 51.121 -13.835 1.00 11.82 345 TRP A CA 1
ATOM 2881 C C . TRP A 1 345 ? 24.746 49.860 -13.392 1.00 12.29 345 TRP A C 1
ATOM 2882 O O . TRP A 1 345 ? 25.371 49.159 -14.202 1.00 13.45 345 TRP A O 1
ATOM 2893 N N . ARG A 1 346 ? 24.636 49.563 -12.108 1.00 12.62 346 ARG A N 1
ATOM 2894 C CA . ARG A 1 346 ? 25.279 48.391 -11.544 1.00 12.98 346 ARG A CA 1
ATOM 2895 C C . ARG A 1 346 ? 24.425 47.812 -10.441 1.00 13.89 346 ARG A C 1
ATOM 2896 O O . ARG A 1 346 ? 23.895 48.539 -9.604 1.00 13.76 346 ARG A O 1
ATOM 2904 N N . ASP A 1 347 ? 24.288 46.489 -10.444 1.00 14.49 347 ASP A N 1
ATOM 2905 C CA . ASP A 1 347 ? 23.514 45.797 -9.433 1.00 15.17 347 ASP A CA 1
ATOM 2906 C C . ASP A 1 347 ? 24.393 45.489 -8.218 1.00 14.95 347 ASP A C 1
ATOM 2907 O O . ASP A 1 347 ? 25.600 45.225 -8.348 1.00 15.24 347 ASP A O 1
ATOM 2912 N N . GLU A 1 348 ? 23.777 45.540 -7.041 1.00 14.43 348 GLU A N 1
ATOM 2913 C CA . GLU A 1 348 ? 24.435 45.239 -5.773 1.00 14.99 348 GLU A CA 1
ATOM 2914 C C . GLU A 1 348 ? 23.503 44.390 -4.926 1.00 14.64 348 GLU A C 1
ATOM 2915 O O . GLU A 1 348 ? 22.307 44.313 -5.183 1.00 14.49 348 GLU A O 1
ATOM 2921 N N . THR A 1 349 ? 24.048 43.764 -3.891 1.00 14.81 349 THR A N 1
ATOM 2922 C CA . THR A 1 349 ? 23.243 42.902 -3.040 1.00 15.24 349 THR A CA 1
ATOM 2923 C C . THR A 1 349 ? 22.729 43.604 -1.788 1.00 14.66 349 THR A C 1
ATOM 2924 O O . THR A 1 349 ? 21.845 43.086 -1.116 1.00 15.39 349 THR A O 1
ATOM 2928 N N . ASP A 1 350 ? 23.255 44.791 -1.488 1.00 14.12 350 ASP A N 1
ATOM 2929 C CA . ASP A 1 350 ? 22.877 45.498 -0.270 1.00 13.74 350 ASP A CA 1
ATOM 2930 C C . ASP A 1 350 ? 23.297 46.962 -0.355 1.00 12.50 350 ASP A C 1
ATOM 2931 O O . ASP A 1 350 ? 24.131 47.340 -1.175 1.00 12.16 350 ASP A O 1
ATOM 2936 N N . TRP A 1 351 ? 22.686 47.768 0.508 1.00 11.51 351 TRP A N 1
ATOM 2937 C CA . TRP A 1 351 ? 23.068 49.157 0.739 1.00 11.30 351 TRP A CA 1
ATOM 2938 C C . TRP A 1 351 ? 23.053 49.367 2.245 1.00 11.30 351 TRP A C 1
ATOM 2939 O O . TRP A 1 351 ? 22.033 49.090 2.882 1.00 11.51 351 TRP A O 1
ATOM 2950 N N . PRO A 1 352 ? 24.168 49.831 2.826 1.00 11.57 352 PRO A N 1
ATOM 2951 C CA . PRO A 1 352 ? 25.478 50.076 2.243 1.00 11.94 352 PRO A CA 1
ATOM 2952 C C . PRO A 1 352 ? 26.047 48.847 1.563 1.00 12.36 352 PRO A C 1
ATOM 2953 O O . PRO A 1 352 ? 25.635 47.715 1.860 1.00 12.89 352 PRO A O 1
ATOM 2957 N N . LEU A 1 353 ? 26.970 49.073 0.644 1.00 12.69 353 LEU A N 1
ATOM 2958 C CA . LEU A 1 353 ? 27.585 47.966 -0.054 1.00 13.24 353 LEU A CA 1
ATOM 2959 C C . LEU A 1 353 ? 28.359 47.140 0.979 1.00 13.25 353 LEU A C 1
ATOM 2960 O O . LEU A 1 353 ? 28.987 47.700 1.878 1.00 13.26 353 LEU A O 1
ATOM 2965 N N A PRO A 1 354 ? 28.267 45.809 0.889 0.50 14.47 354 PRO A N 1
ATOM 2966 N N B PRO A 1 354 ? 28.357 45.803 0.822 0.50 13.34 354 PRO A N 1
ATOM 2967 C CA A PRO A 1 354 ? 29.170 45.066 1.746 0.50 15.19 354 PRO A CA 1
ATOM 2968 C CA B PRO A 1 354 ? 28.996 44.885 1.784 0.50 13.46 354 PRO A CA 1
ATOM 2969 C C A PRO A 1 354 ? 30.584 45.353 1.264 0.50 15.44 354 PRO A C 1
ATOM 2970 C C B PRO A 1 354 ? 30.456 45.214 2.142 0.50 13.19 354 PRO A C 1
ATOM 2971 O O A PRO A 1 354 ? 30.781 45.695 0.101 0.50 16.27 354 PRO A O 1
ATOM 2972 O O B PRO A 1 354 ? 30.846 45.152 3.310 0.50 12.92 354 PRO A O 1
ATOM 2979 N N A ASP A 1 355 ? 31.551 45.268 2.157 0.50 15.84 355 ASP A N 1
ATOM 2980 N N B ASP A 1 355 ? 31.248 45.565 1.136 0.50 13.25 355 ASP A N 1
ATOM 2981 C CA A ASP A 1 355 ? 32.929 45.539 1.784 0.50 15.53 355 ASP A CA 1
ATOM 2982 C CA B ASP A 1 355 ? 32.695 45.633 1.295 0.50 13.83 355 ASP A CA 1
ATOM 2983 C C A ASP A 1 355 ? 33.187 47.029 1.453 0.50 14.71 355 ASP A C 1
ATOM 2984 C C B ASP A 1 355 ? 33.218 47.048 1.499 0.50 13.59 355 ASP A C 1
ATOM 2985 O O A ASP A 1 355 ? 34.119 47.353 0.720 0.50 14.68 355 ASP A O 1
ATOM 2986 O O B ASP A 1 355 ? 34.391 47.332 1.271 0.50 13.07 355 ASP A O 1
ATOM 2995 N N . THR A 1 356 ? 32.355 47.932 1.981 1.00 13.32 356 THR A N 1
ATOM 2996 C CA . THR A 1 356 ? 32.696 49.350 2.052 1.00 12.31 356 THR A CA 1
ATOM 2997 C C . THR A 1 356 ? 33.792 49.580 3.081 1.00 12.09 356 THR A C 1
ATOM 2998 O O . THR A 1 356 ? 33.636 49.182 4.234 1.00 12.41 356 THR A O 1
ATOM 3002 N N . ALA A 1 357 ? 34.890 50.209 2.660 1.00 10.93 357 ALA A N 1
ATOM 3003 C CA . ALA A 1 357 ? 35.978 50.606 3.553 1.00 11.17 357 ALA A CA 1
ATOM 3004 C C . ALA A 1 357 ? 35.838 52.089 3.858 1.00 11.29 357 ALA A C 1
ATOM 3005 O O . ALA A 1 357 ? 36.119 52.935 3.005 1.00 11.07 357 ALA A O 1
ATOM 3007 N N . TYR A 1 358 ? 35.376 52.403 5.066 1.00 11.54 358 TYR A N 1
ATOM 3008 C CA . TYR A 1 358 ? 35.151 53.791 5.463 1.00 11.15 358 TYR A CA 1
ATOM 3009 C C . TYR A 1 358 ? 36.494 54.413 5.808 1.00 11.29 358 TYR A C 1
ATOM 3010 O O . TYR A 1 358 ? 37.058 54.160 6.873 1.00 11.81 358 TYR A O 1
ATOM 3019 N N . THR A 1 359 ? 37.011 55.214 4.887 1.00 10.78 359 THR A N 1
ATOM 3020 C CA . THR A 1 359 ? 38.422 55.586 4.871 1.00 10.81 359 THR A CA 1
ATOM 3021 C C . THR A 1 359 ? 38.618 57.076 5.109 1.00 11.34 359 THR A C 1
ATOM 3022 O O . THR A 1 359 ? 38.113 57.889 4.331 1.00 11.44 359 THR A O 1
ATOM 3026 N N . PRO A 1 360 ? 39.367 57.458 6.160 1.00 11.68 360 PRO A N 1
ATOM 3027 C CA . PRO A 1 360 ? 39.630 58.882 6.328 1.00 11.72 360 PRO A CA 1
ATOM 3028 C C . PRO A 1 360 ? 40.577 59.456 5.279 1.00 11.56 360 PRO A C 1
ATOM 3029 O O . PRO A 1 360 ? 41.634 58.871 4.984 1.00 12.55 360 PRO A O 1
ATOM 3033 N N . PHE A 1 361 ? 40.196 60.605 4.731 1.00 11.18 361 PHE A N 1
ATOM 3034 C CA . PHE A 1 361 ? 41.077 61.421 3.923 1.00 11.24 361 PHE A CA 1
ATOM 3035 C C . PHE A 1 361 ? 41.289 62.727 4.683 1.00 11.23 361 PHE A C 1
ATOM 3036 O O . PHE A 1 361 ? 40.352 63.521 4.842 1.00 11.41 361 PHE A O 1
ATOM 3044 N N . TYR A 1 362 ? 42.511 62.939 5.145 1.00 11.80 362 TYR A N 1
ATOM 3045 C CA . TYR A 1 362 ? 42.842 64.024 6.050 1.00 12.03 362 TYR A CA 1
ATOM 3046 C C . TYR A 1 362 ? 43.131 65.328 5.332 1.00 12.01 362 TYR A C 1
ATOM 3047 O O . TYR A 1 362 ? 43.745 65.333 4.267 1.00 12.18 362 TYR A O 1
ATOM 3056 N N A LEU A 1 363 ? 42.674 66.430 5.924 0.50 11.95 363 LEU A N 1
ATOM 3057 N N B LEU A 1 363 ? 42.674 66.431 5.924 0.50 11.72 363 LEU A N 1
ATOM 3058 C CA A LEU A 1 363 ? 42.9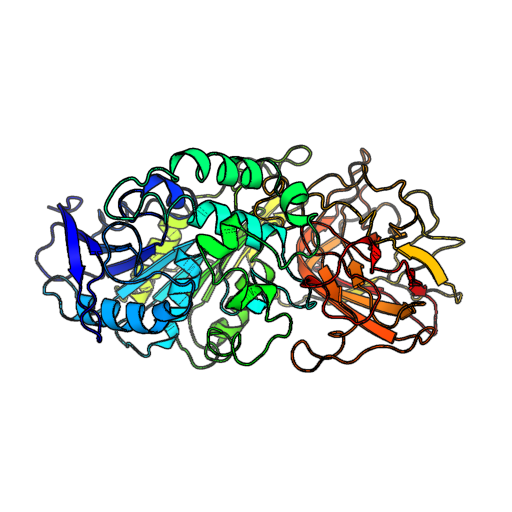76 67.766 5.439 0.50 12.19 363 LEU A CA 1
ATOM 3059 C CA B LEU A 1 363 ? 42.982 67.762 5.434 0.50 11.77 363 LEU A CA 1
ATOM 3060 C C A LEU A 1 363 ? 44.405 68.136 5.793 0.50 12.60 363 LEU A C 1
ATOM 3061 C C B LEU A 1 363 ? 44.418 68.104 5.782 0.50 12.39 363 LEU A C 1
ATOM 3062 O O A LEU A 1 363 ? 44.827 67.971 6.939 0.50 12.88 363 LEU A O 1
ATOM 3063 O O B LEU A 1 363 ? 44.861 67.874 6.909 0.50 12.78 363 LEU A O 1
ATOM 3072 N N . GLY A 1 364 ? 45.138 68.660 4.819 1.00 13.06 364 GLY A N 1
ATOM 3073 C CA . GLY A 1 364 ? 46.522 69.034 5.030 1.00 13.74 364 GLY A CA 1
ATOM 3074 C C . GLY A 1 364 ? 46.935 70.143 4.105 1.00 15.10 364 GLY A C 1
ATOM 3075 O O . GLY A 1 364 ? 46.096 70.777 3.468 1.00 14.28 364 GLY A O 1
ATOM 3076 N N . GLY A 1 365 ? 48.241 70.385 4.058 1.00 16.63 365 GLY A N 1
ATOM 3077 C CA . GLY A 1 365 ? 48.828 71.282 3.081 1.00 18.26 365 GLY A CA 1
ATOM 3078 C C . GLY A 1 365 ? 49.705 72.343 3.705 1.00 19.57 365 GLY A C 1
ATOM 3079 O O . GLY A 1 365 ? 49.532 72.713 4.876 1.00 20.03 365 GLY A O 1
ATOM 3080 N N . SER A 1 366 ? 50.649 72.835 2.909 1.00 21.23 366 SER A N 1
ATOM 3081 C CA . SER A 1 366 ? 51.458 73.993 3.273 1.00 22.61 366 SER A CA 1
ATOM 3082 C C . SER A 1 366 ? 50.683 75.272 2.998 1.00 22.41 366 SER A C 1
ATOM 3083 O O . SER A 1 366 ? 50.010 75.393 1.978 1.00 24.08 366 SER A O 1
ATOM 3086 N N A GLY A 1 367 ? 50.753 76.217 3.924 0.50 22.47 367 GLY A N 1
ATOM 3087 N N B GLY A 1 367 ? 50.797 76.227 3.912 0.50 22.48 367 GLY A N 1
ATOM 3088 C CA A GLY A 1 367 ? 50.087 77.498 3.749 0.50 21.89 367 GLY A CA 1
ATOM 3089 C CA B GLY A 1 367 ? 50.218 77.550 3.726 0.50 21.88 367 GLY A CA 1
ATOM 3090 C C A GLY A 1 367 ? 48.577 77.379 3.781 0.50 21.25 367 GLY A C 1
ATOM 3091 C C B GLY A 1 367 ? 48.751 77.591 4.091 0.50 21.22 367 GLY A C 1
ATOM 3092 O O A GLY A 1 367 ? 48.028 76.303 4.033 0.50 21.39 367 GLY A O 1
ATOM 3093 O O B GLY A 1 367 ? 48.324 76.980 5.069 0.50 21.51 367 GLY A O 1
ATOM 3094 N N A ALA A 1 368 ? 47.910 78.493 3.509 0.50 20.43 368 ALA A N 1
ATOM 3095 N N B ALA A 1 368 ? 47.975 78.310 3.294 0.50 20.30 368 ALA A N 1
ATOM 3096 C CA A ALA A 1 368 ? 46.463 78.576 3.631 0.50 19.49 368 ALA A CA 1
ATOM 3097 C CA B ALA A 1 368 ? 46.560 78.483 3.574 0.50 19.42 368 ALA A CA 1
ATOM 3098 C C A ALA A 1 368 ? 45.753 77.768 2.548 0.50 18.74 368 ALA A C 1
ATOM 3099 C C B ALA A 1 368 ? 45.746 77.760 2.516 0.50 18.68 368 ALA A C 1
ATOM 3100 O O A ALA A 1 368 ? 46.167 77.763 1.386 0.50 18.36 368 ALA A O 1
ATOM 3101 O O B ALA A 1 368 ? 46.078 77.809 1.328 0.50 18.28 368 ALA A O 1
ATOM 3104 N N . ALA A 1 369 ? 44.669 77.105 2.946 1.00 17.69 369 ALA A N 1
ATOM 3105 C CA . ALA A 1 369 ? 43.813 76.344 2.034 1.00 16.62 369 ALA A CA 1
ATOM 3106 C C . ALA A 1 369 ? 42.695 77.198 1.429 1.00 16.08 369 ALA A C 1
ATOM 3107 O O . ALA A 1 369 ? 41.869 76.693 0.663 1.00 15.16 369 ALA A O 1
ATOM 3109 N N . ASN A 1 370 ? 42.663 78.488 1.755 1.00 15.03 370 ASN A N 1
ATOM 3110 C CA . ASN A 1 370 ? 41.645 79.383 1.201 1.00 14.93 370 ASN A CA 1
ATOM 3111 C C . ASN A 1 370 ? 41.739 79.467 -0.310 1.00 15.40 370 ASN A C 1
ATOM 3112 O O . ASN A 1 370 ? 42.827 79.686 -0.854 1.00 15.83 370 ASN A O 1
ATOM 3117 N N . THR A 1 371 ? 40.594 79.306 -0.980 1.00 15.12 371 THR A N 1
ATOM 3118 C CA . THR A 1 371 ? 40.486 79.313 -2.448 1.00 15.60 371 THR A CA 1
ATOM 3119 C C . THR A 1 371 ? 41.078 78.067 -3.099 1.00 15.73 371 THR A C 1
ATOM 3120 O O . THR A 1 371 ? 41.875 77.341 -2.493 1.00 15.64 371 THR A O 1
ATOM 3124 N N . SER A 1 372 ? 40.701 77.842 -4.357 1.00 15.97 372 SER A N 1
ATOM 3125 C CA . SER A 1 372 ? 41.168 76.673 -5.102 1.00 16.75 372 SER A CA 1
ATOM 3126 C C . SER A 1 372 ? 42.645 76.737 -5.473 1.00 17.19 372 SER A C 1
ATOM 3127 O O . SER A 1 372 ? 43.219 75.715 -5.861 1.00 18.12 372 SER A O 1
ATOM 3130 N N . THR A 1 373 ? 43.252 77.921 -5.358 1.00 17.87 373 THR A N 1
ATOM 3131 C CA . THR A 1 373 ? 44.690 78.085 -5.636 1.00 18.37 373 THR A CA 1
ATOM 3132 C C . THR A 1 373 ? 45.525 78.123 -4.349 1.00 17.99 373 THR A C 1
ATOM 3133 O O . THR A 1 373 ? 46.725 78.410 -4.382 1.00 18.54 373 THR A O 1
ATOM 3137 N N . GLY A 1 374 ? 44.894 77.816 -3.217 1.00 17.04 374 GLY A N 1
ATOM 3138 C CA . GLY A 1 374 ? 45.603 77.618 -1.960 1.00 16.75 374 GLY A CA 1
ATOM 3139 C C . GLY A 1 374 ? 46.336 76.289 -1.936 1.00 16.51 374 GLY A C 1
ATOM 3140 O O . GLY A 1 374 ? 46.429 75.595 -2.948 1.00 17.38 374 GLY A O 1
ATOM 3141 N N . GLY A 1 375 ? 46.842 75.921 -0.765 1.00 16.00 375 GLY A N 1
ATOM 3142 C CA . GLY A 1 375 ? 47.679 74.738 -0.645 1.00 15.68 375 GLY A CA 1
ATOM 3143 C C . GLY A 1 375 ? 47.000 73.512 -0.074 1.00 15.43 375 GLY A C 1
ATOM 3144 O O . GLY A 1 375 ? 47.673 72.546 0.247 1.00 16.08 375 GLY A O 1
ATOM 3145 N N . GLY A 1 376 ? 45.673 73.541 0.060 1.00 14.41 376 GLY A N 1
ATOM 3146 C CA . GLY A 1 376 ? 44.963 72.456 0.721 1.00 13.29 376 GLY A CA 1
ATOM 3147 C C . GLY A 1 376 ? 45.092 71.110 0.025 1.00 12.62 376 GLY A C 1
ATOM 3148 O O . GLY A 1 376 ? 44.881 71.007 -1.185 1.00 12.55 376 GLY A O 1
ATOM 3149 N N . THR A 1 377 ? 45.420 70.080 0.801 1.00 12.33 377 THR A N 1
ATOM 3150 C CA . THR A 1 377 ? 45.549 68.720 0.305 1.00 12.67 377 THR A CA 1
ATOM 3151 C C . THR A 1 377 ? 44.627 67.739 1.028 1.00 12.29 377 THR A C 1
ATOM 3152 O O . THR A 1 377 ? 44.176 67.998 2.147 1.00 11.87 377 THR A O 1
ATOM 3156 N N . LEU A 1 378 ? 44.358 66.621 0.364 1.00 12.62 378 LEU A N 1
ATOM 3157 C CA . LEU A 1 378 ? 43.699 65.468 0.963 1.00 12.78 378 LEU A CA 1
ATOM 3158 C C . LEU A 1 378 ? 44.626 64.277 0.823 1.00 13.34 378 LEU A C 1
ATOM 3159 O O . LEU A 1 378 ? 45.228 64.074 -0.234 1.00 13.59 378 LEU A O 1
ATOM 3164 N N . SER A 1 379 ? 44.724 63.482 1.879 1.00 13.31 379 SER A N 1
ATOM 3165 C CA . SER A 1 379 ? 45.625 62.325 1.904 1.00 13.91 379 SER A CA 1
ATOM 3166 C C . SER A 1 379 ? 45.091 61.287 2.862 1.00 13.51 379 SER A C 1
ATOM 3167 O O . SER A 1 379 ? 44.500 61.629 3.884 1.00 12.77 379 SER A O 1
ATOM 3170 N N . THR A 1 380 ? 45.330 60.014 2.572 1.00 14.29 380 THR A N 1
ATOM 3171 C CA . THR A 1 380 ? 44.977 58.970 3.520 1.00 14.92 380 THR A CA 1
ATOM 3172 C C . THR A 1 380 ? 45.928 58.932 4.715 1.00 15.39 380 THR A C 1
ATOM 3173 O O . THR A 1 380 ? 45.652 58.245 5.689 1.00 15.15 380 THR A O 1
ATOM 3177 N N . SER A 1 381 ? 47.023 59.686 4.644 1.00 16.45 381 SER A N 1
ATOM 3178 C CA . SER A 1 381 ? 47.937 59.841 5.773 1.00 17.52 381 SER A CA 1
ATOM 3179 C C . SER A 1 381 ? 47.612 61.072 6.599 1.00 17.87 381 SER A C 1
ATOM 3180 O O . SER A 1 381 ? 47.314 62.147 6.065 1.00 17.03 381 SER A O 1
ATOM 3183 N N . ILE A 1 382 ? 47.729 60.923 7.909 1.00 18.86 382 ILE A N 1
ATOM 3184 C CA . ILE A 1 382 ? 47.514 62.022 8.833 1.00 19.82 382 ILE A CA 1
ATOM 3185 C C . ILE A 1 382 ? 48.537 63.111 8.543 1.00 20.45 382 ILE A C 1
ATOM 3186 O O . ILE A 1 382 ? 49.687 62.819 8.201 1.00 20.09 382 ILE A O 1
ATOM 3191 N N A SER A 1 383 ? 48.112 64.366 8.662 0.60 20.61 383 SER A N 1
ATOM 3192 N N B SER A 1 383 ? 48.108 64.365 8.659 0.40 20.90 383 SER A N 1
ATOM 3193 C CA A SER A 1 383 ? 48.986 65.501 8.406 0.60 21.29 383 SER A CA 1
ATOM 3194 C CA B SER A 1 383 ? 48.980 65.503 8.413 0.40 21.69 383 SER A CA 1
ATOM 3195 C C A SER A 1 383 ? 50.050 65.622 9.497 0.60 22.09 383 SER A C 1
ATOM 3196 C C B SER A 1 383 ? 50.056 65.592 9.494 0.40 22.26 383 SER A C 1
ATOM 3197 O O A SER A 1 383 ? 49.762 65.440 10.680 0.60 22.59 383 SER A O 1
ATOM 3198 O O B SER A 1 383 ? 49.785 65.349 10.671 0.40 22.61 383 SER A O 1
ATOM 3203 N N . GLY A 1 384 ? 51.274 65.932 9.086 1.00 22.87 384 GLY A N 1
ATOM 3204 C CA . GLY A 1 384 ? 52.418 65.974 10.000 1.00 23.49 384 GLY A CA 1
ATOM 3205 C C . GLY A 1 384 ? 52.565 67.220 10.855 1.00 24.13 384 GLY A C 1
ATOM 3206 O O . GLY A 1 384 ? 53.112 67.152 11.954 1.00 25.10 384 GLY A O 1
ATOM 3207 N N A THR A 1 385 ? 52.081 68.348 10.333 0.50 23.97 385 THR A N 1
ATOM 3208 N N B THR A 1 385 ? 52.082 68.357 10.370 0.50 24.34 385 THR A N 1
ATOM 3209 C CA A THR A 1 385 ? 52.208 69.650 10.983 0.50 23.73 385 THR A CA 1
ATOM 3210 C CA B THR A 1 385 ? 52.267 69.616 11.084 0.50 24.40 385 THR A CA 1
ATOM 3211 C C A THR A 1 385 ? 50.857 70.152 11.481 0.50 23.21 385 THR A C 1
ATOM 3212 C C B THR A 1 385 ? 50.941 70.288 11.404 0.50 23.90 385 THR A C 1
ATOM 3213 O O A THR A 1 385 ? 49.816 69.887 10.875 0.50 23.07 385 THR A O 1
ATOM 3214 O O B THR A 1 385 ? 50.076 70.436 10.535 0.50 23.76 385 THR A O 1
ATOM 3221 N N A GLU A 1 386 ? 50.892 70.899 12.579 0.50 22.60 386 GLU A N 1
ATOM 3222 N N B GLU A 1 386 ? 50.793 70.689 12.663 0.50 23.35 386 GLU A N 1
ATOM 3223 C CA A GLU A 1 386 ? 49.692 71.445 13.192 0.50 22.08 386 GLU A CA 1
ATOM 3224 C CA B GLU A 1 386 ? 49.608 71.404 13.098 0.50 22.88 386 GLU A CA 1
ATOM 3225 C C A GLU A 1 386 ? 49.395 72.813 12.590 0.50 21.59 386 GLU A C 1
ATOM 3226 C C B GLU A 1 386 ? 49.491 72.698 12.323 0.50 22.15 386 GLU A C 1
ATOM 3227 O O A GLU A 1 386 ? 50.096 73.785 12.875 0.50 21.38 386 GLU A O 1
ATOM 3228 O O B GLU A 1 386 ? 50.458 73.448 12.168 0.50 21.64 386 GLU A O 1
ATOM 3239 N N A SER A 1 387 ? 48.359 72.886 11.754 0.50 20.55 387 SER A N 1
ATOM 3240 N N B SER A 1 387 ? 48.290 72.956 11.829 0.50 21.04 387 SER A N 1
ATOM 3241 C CA A SER A 1 387 ? 48.011 74.119 11.048 0.50 19.97 387 SER A CA 1
ATOM 3242 C CA B SER A 1 387 ? 48.017 74.191 11.140 0.50 20.50 387 SER A CA 1
ATOM 3243 C C A SER A 1 387 ? 46.542 74.483 11.265 0.50 19.35 387 SER A C 1
ATOM 3244 C C B SER A 1 387 ? 46.539 74.493 11.270 0.50 19.65 387 SER A C 1
ATOM 3245 O O A SER A 1 387 ? 45.785 73.715 11.861 0.50 18.77 387 SER A O 1
ATOM 3246 O O B SER A 1 387 ? 45.774 73.695 11.812 0.50 19.09 387 SER A O 1
ATOM 3251 N N . ALA A 1 388 ? 46.150 75.665 10.794 1.00 18.87 388 ALA A N 1
ATOM 3252 C CA . ALA A 1 388 ? 44.756 76.068 10.807 1.00 18.26 388 ALA A CA 1
ATOM 3253 C C . ALA A 1 388 ? 44.489 76.999 9.639 1.00 17.61 388 ALA A C 1
ATOM 3254 O O . ALA A 1 388 ? 45.324 77.839 9.302 1.00 18.17 388 ALA A O 1
ATOM 3256 N N . ASP A 1 389 ? 43.328 76.838 9.017 1.00 15.85 389 ASP A N 1
ATOM 3257 C CA . ASP A 1 389 ? 42.873 77.746 7.983 1.00 15.32 389 ASP A CA 1
ATOM 3258 C C . ASP A 1 389 ? 41.778 78.602 8.564 1.00 15.06 389 ASP A C 1
ATOM 3259 O O . ASP A 1 389 ? 40.889 78.094 9.238 1.00 15.46 389 ASP A O 1
ATOM 3264 N N . THR A 1 390 ? 41.832 79.894 8.279 1.00 14.69 390 THR A N 1
ATOM 3265 C CA . THR A 1 390 ? 40.922 80.864 8.876 1.00 14.56 390 THR A CA 1
ATOM 3266 C C . THR A 1 390 ? 40.227 81.683 7.796 1.00 13.70 390 THR A C 1
ATOM 3267 O O . THR A 1 390 ? 40.825 82.034 6.777 1.00 14.31 390 THR A O 1
ATOM 3271 N N . TYR A 1 391 ? 38.960 81.993 8.024 1.00 12.90 391 TYR A N 1
ATOM 3272 C CA . TYR A 1 391 ? 38.216 82.872 7.125 1.00 12.30 391 TYR A CA 1
ATOM 3273 C C . TYR A 1 391 ? 37.136 83.636 7.858 1.00 12.87 391 TYR A C 1
ATOM 3274 O O . TYR A 1 391 ? 36.749 83.291 8.984 1.00 12.76 391 TYR A O 1
ATOM 3283 N N . LEU A 1 392 ? 36.656 84.689 7.211 1.00 13.14 392 LEU A N 1
ATOM 3284 C CA . LEU A 1 392 ? 35.544 85.473 7.717 1.00 13.73 392 LEU A CA 1
ATOM 3285 C C . LEU A 1 392 ? 34.268 84.993 7.033 1.00 13.68 392 LEU A C 1
ATOM 3286 O O . LEU A 1 392 ? 34.176 84.992 5.796 1.00 14.15 392 LEU A O 1
ATOM 3291 N N . TYR A 1 393 ? 33.299 84.563 7.831 1.00 12.29 393 TYR A N 1
ATOM 3292 C CA . TYR A 1 393 ? 31.961 84.270 7.342 1.00 12.26 393 TYR A CA 1
ATOM 3293 C C . TYR A 1 393 ? 31.059 85.466 7.684 1.00 12.43 393 TYR A C 1
ATOM 3294 O O . TYR A 1 393 ? 30.820 85.783 8.859 1.00 12.05 393 TYR A O 1
ATOM 3303 N N . ASP A 1 394 ? 30.575 86.127 6.639 1.00 12.15 394 ASP A N 1
ATOM 3304 C CA . ASP A 1 394 ? 29.695 87.285 6.760 1.00 12.59 394 ASP A CA 1
ATOM 3305 C C . ASP A 1 394 ? 28.320 86.871 6.255 1.00 12.41 394 ASP A C 1
ATOM 3306 O O . ASP A 1 394 ? 28.164 86.580 5.075 1.00 12.05 394 ASP A O 1
ATOM 3311 N N . PRO A 1 395 ? 27.305 86.825 7.144 1.00 12.40 395 PRO A N 1
ATOM 3312 C CA . PRO A 1 395 ? 25.961 86.446 6.712 1.00 12.56 395 PRO A CA 1
ATOM 3313 C C . PRO A 1 395 ? 25.401 87.305 5.563 1.00 12.77 395 PRO A C 1
ATOM 3314 O O . PRO A 1 395 ? 24.562 86.838 4.807 1.00 12.84 395 PRO A O 1
ATOM 3318 N N . ALA A 1 396 ? 25.869 88.543 5.403 1.00 12.53 396 ALA A N 1
ATOM 3319 C CA . ALA A 1 396 ? 25.419 89.366 4.282 1.00 13.28 396 ALA A CA 1
ATOM 3320 C C . ALA A 1 396 ? 25.953 88.881 2.937 1.00 13.34 396 ALA A C 1
ATOM 3321 O O . ALA A 1 396 ? 25.430 89.279 1.887 1.00 14.52 396 ALA A O 1
ATOM 3323 N N . ASP A 1 397 ? 26.970 88.018 2.964 1.00 13.02 397 ASP A N 1
ATOM 3324 C CA . ASP A 1 397 ? 27.608 87.491 1.750 1.00 12.73 397 ASP A CA 1
ATOM 3325 C C . ASP A 1 397 ? 27.892 86.008 1.934 1.00 12.27 397 ASP A C 1
ATOM 3326 O O . ASP A 1 397 ? 29.046 85.605 2.056 1.00 11.96 397 ASP A O 1
ATOM 3331 N N . PRO A 1 398 ? 26.831 85.189 1.950 1.00 11.74 398 PRO A N 1
ATOM 3332 C CA . PRO A 1 398 ? 27.016 83.757 2.098 1.00 11.96 398 PRO A CA 1
ATOM 3333 C C . PRO A 1 398 ? 27.553 83.151 0.801 1.00 11.58 398 PRO A C 1
ATOM 3334 O O . PRO A 1 398 ? 27.441 83.767 -0.274 1.00 12.55 398 PRO A O 1
ATOM 3338 N N . VAL A 1 399 ? 28.117 81.955 0.898 1.00 10.56 399 VAL A N 1
ATOM 3339 C CA . VAL A 1 399 ? 28.511 81.215 -0.309 1.00 10.13 399 VAL A CA 1
ATOM 3340 C C . VAL A 1 399 ? 27.232 80.792 -1.043 1.00 10.64 399 VAL A C 1
ATOM 3341 O O . VAL A 1 399 ? 26.340 80.174 -0.437 1.00 10.81 399 VAL A O 1
ATOM 3345 N N . PRO A 1 400 ? 27.107 81.128 -2.341 1.00 10.17 400 PRO A N 1
ATOM 3346 C CA . PRO A 1 400 ? 25.910 80.728 -3.061 1.00 10.39 400 PRO A CA 1
ATOM 3347 C C . PRO A 1 400 ? 25.830 79.224 -3.286 1.00 10.22 400 PRO A C 1
ATOM 3348 O O . PRO A 1 400 ? 26.848 78.569 -3.537 1.00 10.96 400 PRO A O 1
ATOM 3352 N N . SER A 1 401 ? 24.620 78.698 -3.206 1.00 9.97 401 SER A N 1
ATOM 3353 C CA . SER A 1 401 ? 24.378 77.305 -3.531 1.00 9.54 401 SER A CA 1
ATOM 3354 C C . SER A 1 401 ? 24.543 77.102 -5.028 1.00 9.67 401 SER A C 1
ATOM 3355 O O . SER A 1 401 ? 24.049 77.898 -5.828 1.00 10.47 401 SER A O 1
ATOM 3358 N N A LEU A 1 402 ? 25.272 76.050 -5.393 0.60 9.59 402 LEU A N 1
ATOM 3359 N N B LEU A 1 402 ? 25.171 75.992 -5.393 0.40 9.41 402 LEU A N 1
ATOM 3360 C CA A LEU A 1 402 ? 25.469 75.665 -6.793 0.60 9.39 402 LEU A CA 1
ATOM 3361 C CA B LEU A 1 402 ? 25.458 75.686 -6.783 0.40 9.11 402 LEU A CA 1
ATOM 3362 C C A LEU A 1 402 ? 25.307 74.155 -6.897 0.60 9.28 402 LEU A C 1
ATOM 3363 C C B LEU A 1 402 ? 25.339 74.174 -6.956 0.40 9.09 402 LEU A C 1
ATOM 3364 O O A LEU A 1 402 ? 26.169 73.391 -6.458 0.60 9.08 402 LEU A O 1
ATOM 3365 O O B LEU A 1 402 ? 26.261 73.431 -6.624 0.40 8.93 402 LEU A O 1
ATOM 3374 N N . GLY A 1 403 ? 24.189 73.729 -7.456 1.00 8.80 403 GLY A N 1
ATOM 3375 C CA . GLY A 1 403 ? 23.901 72.306 -7.602 1.00 8.89 403 GLY A CA 1
ATOM 3376 C C . GLY A 1 403 ? 23.646 71.631 -6.272 1.00 9.37 403 GLY A C 1
ATOM 3377 O O . GLY A 1 403 ? 22.992 72.191 -5.384 1.00 9.62 403 GLY A O 1
ATOM 3378 N N . GLY A 1 404 ? 24.162 70.424 -6.117 1.00 9.11 404 GLY A N 1
ATOM 3379 C CA . GLY A 1 404 ? 23.863 69.638 -4.930 1.00 8.92 404 GLY A CA 1
ATOM 3380 C C . GLY A 1 404 ? 22.411 69.209 -4.932 1.00 8.86 404 GLY A C 1
ATOM 3381 O O . GLY A 1 404 ? 21.871 68.817 -5.974 1.00 9.13 404 GLY A O 1
ATOM 3382 N N . THR A 1 405 ? 21.780 69.291 -3.759 1.00 8.84 405 THR A N 1
ATOM 3383 C CA . THR A 1 405 ? 20.424 68.794 -3.592 1.00 9.36 405 THR A CA 1
ATOM 3384 C C . THR A 1 405 ? 19.385 69.910 -3.492 1.00 9.28 405 THR A C 1
ATOM 3385 O O . THR A 1 405 ? 18.331 69.751 -2.866 1.00 10.03 405 THR A O 1
ATOM 3389 N N . LEU A 1 406 ? 19.656 71.034 -4.144 1.00 9.31 406 LEU A N 1
ATOM 3390 C CA . LEU A 1 406 ? 18.649 72.080 -4.305 1.00 9.12 406 LEU A CA 1
ATOM 3391 C C . LEU A 1 406 ? 17.353 71.524 -4.881 1.00 9.59 406 LEU A C 1
ATOM 3392 O O . LEU A 1 406 ? 17.356 70.684 -5.787 1.00 9.01 406 LEU A O 1
ATOM 3397 N N . LEU A 1 407 ? 16.235 72.038 -4.386 1.00 10.12 407 LEU A N 1
ATOM 3398 C CA . LEU A 1 407 ? 14.913 71.576 -4.813 1.00 10.79 407 LEU A CA 1
ATOM 3399 C C . LEU A 1 407 ? 14.231 72.545 -5.779 1.00 11.58 407 LEU A C 1
ATOM 3400 O O . LEU A 1 407 ? 13.827 72.143 -6.871 1.00 12.44 407 LEU A O 1
ATOM 3405 N N . PHE A 1 408 ? 14.128 73.814 -5.381 1.00 11.72 408 PHE A N 1
ATOM 3406 C CA . PHE A 1 408 ? 13.382 74.837 -6.122 1.00 11.56 408 PHE A CA 1
ATOM 3407 C C . PHE A 1 408 ? 14.221 75.974 -6.687 1.00 11.53 408 PHE A C 1
ATOM 3408 O O . PHE A 1 408 ? 13.906 76.489 -7.753 1.00 12.74 408 PHE A O 1
ATOM 3416 N N . HIS A 1 409 ? 15.259 76.382 -5.968 1.00 10.16 409 HIS A N 1
ATOM 3417 C CA . HIS A 1 409 ? 16.198 77.374 -6.465 1.00 9.88 409 HIS A CA 1
ATOM 3418 C C . HIS A 1 409 ? 17.227 76.668 -7.328 1.00 9.67 409 HIS A C 1
ATOM 3419 O O . HIS A 1 409 ? 18.053 75.917 -6.810 1.00 9.81 409 HIS A O 1
ATOM 3426 N N . ASN A 1 410 ? 17.186 76.902 -8.639 1.00 9.62 410 ASN A N 1
ATOM 3427 C CA . ASN A 1 410 ? 18.144 76.262 -9.550 1.00 9.12 410 ASN A CA 1
ATOM 3428 C C . ASN A 1 410 ? 18.385 74.792 -9.191 1.00 9.17 410 ASN A C 1
ATOM 3429 O O . ASN A 1 410 ? 19.522 74.330 -9.003 1.00 9.50 410 ASN A O 1
ATOM 3434 N N . GLY A 1 411 ? 17.273 74.069 -9.140 1.00 8.40 411 GLY A N 1
ATOM 3435 C CA . GLY A 1 411 ? 17.248 72.678 -8.702 1.00 8.83 411 GLY A CA 1
ATOM 3436 C C . GLY A 1 411 ? 17.445 71.647 -9.790 1.00 8.63 411 GLY A C 1
ATOM 3437 O O . GLY A 1 411 ? 17.247 70.454 -9.541 1.00 9.24 411 GLY A O 1
ATOM 3438 N N . ASP A 1 412 ? 17.859 72.096 -10.973 1.00 8.37 412 ASP A N 1
ATOM 3439 C CA . ASP A 1 412 ? 17.971 71.252 -12.163 1.00 8.67 412 ASP A CA 1
ATOM 3440 C C . ASP A 1 412 ? 19.410 71.094 -12.650 1.00 8.51 412 ASP A C 1
ATOM 3441 O O . ASP A 1 412 ? 19.631 70.787 -13.812 1.00 8.49 412 ASP A O 1
ATOM 3446 N N . ASN A 1 413 ? 20.375 71.283 -11.759 1.00 8.44 413 ASN A N 1
ATOM 3447 C CA . ASN A 1 413 ? 21.784 71.210 -12.130 1.00 8.22 413 ASN A CA 1
ATOM 3448 C C . ASN A 1 413 ? 22.614 70.652 -10.978 1.00 7.82 413 ASN A C 1
ATOM 3449 O O . ASN A 1 413 ? 23.608 71.254 -10.575 1.00 8.30 413 ASN A O 1
ATOM 3454 N N . GLY A 1 414 ? 22.219 69.490 -10.469 1.00 8.06 414 GLY A N 1
ATOM 3455 C CA . GLY A 1 414 ? 22.895 68.879 -9.323 1.00 7.93 414 GLY A CA 1
ATOM 3456 C C . GLY A 1 414 ? 24.409 68.836 -9.423 1.00 7.95 414 GLY A C 1
ATOM 3457 O O . GLY A 1 414 ? 25.113 69.317 -8.535 1.00 8.51 414 GLY A O 1
ATOM 3458 N N . PRO A 1 415 ? 24.940 68.229 -10.498 1.00 7.59 415 PRO A N 1
ATOM 3459 C CA . PRO A 1 415 ? 26.393 68.141 -10.661 1.00 7.88 415 PRO A CA 1
ATOM 3460 C C . PRO A 1 415 ? 26.963 69.438 -11.227 1.00 8.36 415 PRO A C 1
ATOM 3461 O O . PRO A 1 415 ? 27.545 69.461 -12.316 1.00 9.13 415 PRO A O 1
ATOM 3465 N N . ALA A 1 416 ? 26.803 70.518 -10.473 1.00 8.46 416 ALA A N 1
ATOM 3466 C CA . ALA A 1 416 ? 27.186 71.845 -10.941 1.00 8.34 416 ALA A CA 1
ATOM 3467 C C . ALA A 1 416 ? 28.681 72.064 -10.816 1.00 8.87 416 ALA A C 1
ATOM 3468 O O . ALA A 1 416 ? 29.312 71.622 -9.855 1.00 8.98 416 ALA A O 1
ATOM 3470 N N . ASP A 1 417 ? 29.239 72.762 -11.800 1.00 9.14 417 ASP A N 1
ATOM 3471 C CA . ASP A 1 417 ? 30.631 73.198 -11.760 1.00 10.07 417 ASP A CA 1
ATOM 3472 C C . ASP A 1 417 ? 30.784 74.242 -10.662 1.00 10.53 417 ASP A C 1
ATOM 3473 O O . ASP A 1 417 ? 30.051 75.240 -10.636 1.00 11.34 417 ASP A O 1
ATOM 3478 N N . GLN A 1 418 ? 31.735 74.010 -9.760 1.00 10.35 418 GLN A N 1
ATOM 3479 C CA . GLN A 1 418 ? 31.953 74.865 -8.602 1.00 10.49 418 GLN A CA 1
ATOM 3480 C C . GLN A 1 418 ? 32.932 76.002 -8.846 1.00 10.93 418 GLN A C 1
ATOM 3481 O O . GLN A 1 418 ? 33.132 76.847 -7.969 1.00 11.15 418 GLN A O 1
ATOM 3487 N N . ARG A 1 419 ? 33.544 76.044 -10.025 1.00 11.05 419 ARG A N 1
ATOM 3488 C CA . ARG A 1 419 ? 34.544 77.084 -10.288 1.00 11.58 419 ARG A CA 1
ATOM 3489 C C . ARG A 1 419 ? 34.072 78.516 -9.998 1.00 12.04 419 ARG A C 1
ATOM 3490 O O . ARG A 1 419 ? 34.881 79.335 -9.566 1.00 12.93 419 ARG A O 1
ATOM 3498 N N . PRO A 1 420 ? 32.779 78.824 -10.205 1.00 12.56 420 PRO A N 1
ATOM 3499 C CA . PRO A 1 420 ? 32.380 80.204 -9.911 1.00 13.07 420 PRO A CA 1
ATOM 3500 C C . PRO A 1 420 ? 32.571 80.693 -8.470 1.00 13.79 420 PRO A C 1
ATOM 3501 O O . PRO A 1 420 ? 32.654 81.904 -8.255 1.00 15.22 420 PRO A O 1
ATOM 3505 N N A ILE A 1 421 ? 32.711 79.784 -7.500 0.60 13.15 421 ILE A N 1
ATOM 3506 N N B ILE A 1 421 ? 32.567 79.774 -7.511 0.40 14.04 421 ILE A N 1
ATOM 3507 C CA A ILE A 1 421 ? 32.999 80.174 -6.099 0.60 12.89 421 ILE A CA 1
ATOM 3508 C CA B ILE A 1 421 ? 32.529 80.151 -6.109 0.40 14.30 421 ILE A CA 1
ATOM 3509 C C A ILE A 1 421 ? 34.432 79.873 -5.614 0.60 12.87 421 ILE A C 1
ATOM 3510 C C B ILE A 1 421 ? 33.756 79.704 -5.342 0.40 14.66 421 ILE A C 1
ATOM 3511 O O A ILE A 1 421 ? 34.761 80.086 -4.452 0.60 12.64 421 ILE A O 1
ATOM 3512 O O B ILE A 1 421 ? 34.059 80.277 -4.306 0.40 14.87 421 ILE A O 1
ATOM 3521 N N A HIS A 1 422 ? 35.297 79.398 -6.498 0.60 12.58 422 HIS A N 1
ATOM 3522 N N B HIS A 1 422 ? 34.471 78.692 -5.831 0.40 15.28 422 HIS A N 1
ATOM 3523 C CA A HIS A 1 422 ? 36.631 78.964 -6.091 0.60 13.35 422 HIS A CA 1
ATOM 3524 C CA B HIS A 1 422 ? 35.574 78.155 -5.039 0.40 15.41 422 HIS A CA 1
ATOM 3525 C C A HIS A 1 422 ? 37.611 80.085 -5.724 0.60 13.33 422 HIS A C 1
ATOM 3526 C C B HIS A 1 422 ? 36.797 79.072 -5.094 0.40 15.78 422 HIS A C 1
ATOM 3527 O O A HIS A 1 422 ? 38.648 79.818 -5.120 0.60 13.76 422 HIS A O 1
ATOM 3528 O O B HIS A 1 422 ? 37.904 78.690 -4.703 0.40 16.53 422 HIS A O 1
ATOM 3541 N N A ASP A 1 423 ? 37.288 81.323 -6.076 0.60 14.17 423 ASP A N 1
ATOM 3542 N N B ASP A 1 423 ? 36.549 80.300 -5.551 0.40 16.19 423 ASP A N 1
ATOM 3543 C CA A ASP A 1 423 ? 38.143 82.475 -5.737 0.60 14.52 423 ASP A CA 1
ATOM 3544 C CA B ASP A 1 423 ? 37.515 81.394 -5.547 0.40 16.14 423 ASP A CA 1
ATOM 3545 C C A ASP A 1 423 ? 37.724 83.149 -4.432 0.60 13.97 423 ASP A C 1
ATOM 3546 C C B ASP A 1 423 ? 37.433 82.253 -4.287 0.40 15.57 423 ASP A C 1
ATOM 3547 O O A ASP A 1 423 ? 38.295 84.155 -4.017 0.60 13.87 423 ASP A O 1
ATOM 3548 O O B ASP A 1 423 ? 38.333 83.052 -4.027 0.40 15.73 423 ASP A O 1
ATOM 3557 N N A ARG A 1 424 ? 36.704 82.591 -3.773 0.50 13.03 424 ARG A N 1
ATOM 3558 N N B ARG A 1 424 ? 36.339 82.127 -3.538 0.50 14.75 424 ARG A N 1
ATOM 3559 C CA A ARG A 1 424 ? 36.226 83.114 -2.491 0.50 12.78 424 ARG A CA 1
ATOM 3560 C CA B ARG A 1 424 ? 36.097 82.984 -2.377 0.50 13.99 424 ARG A CA 1
ATOM 3561 C C A ARG A 1 424 ? 37.137 82.712 -1.339 0.50 13.13 424 ARG A C 1
ATOM 3562 C C B ARG A 1 424 ? 37.093 82.669 -1.273 0.50 13.88 424 ARG A C 1
ATOM 3563 O O A ARG A 1 424 ? 37.515 81.548 -1.209 0.50 13.10 424 ARG A O 1
ATOM 3564 O O B ARG A 1 424 ? 37.520 81.523 -1.127 0.50 13.67 424 ARG A O 1
ATOM 3579 N N . ASP A 1 425 ? 37.453 83.676 -0.480 1.00 13.98 425 ASP A N 1
ATOM 3580 C CA . ASP A 1 425 ? 38.349 83.441 0.648 1.00 14.22 425 ASP A CA 1
ATOM 3581 C C . ASP A 1 425 ? 37.714 82.562 1.716 1.00 13.85 425 ASP A C 1
ATOM 3582 O O . ASP A 1 425 ? 38.428 81.921 2.484 1.00 13.75 425 ASP A O 1
ATOM 3587 N N . ASP A 1 426 ? 36.384 82.504 1.746 1.00 13.06 426 ASP A N 1
ATOM 3588 C CA . ASP A 1 426 ? 35.688 81.652 2.711 1.00 12.71 426 ASP A CA 1
ATOM 3589 C C . ASP A 1 426 ? 35.364 80.263 2.177 1.00 12.59 426 ASP A C 1
ATOM 3590 O O . ASP A 1 426 ? 34.653 79.509 2.831 1.00 13.44 426 ASP A O 1
ATOM 3595 N N . VAL A 1 427 ? 35.894 79.921 1.005 1.00 12.04 427 VAL A N 1
ATOM 3596 C CA . VAL A 1 427 ? 35.790 78.564 0.483 1.00 11.98 427 VAL A CA 1
ATOM 3597 C C . VAL A 1 427 ? 37.177 77.930 0.572 1.00 12.29 427 VAL A C 1
ATOM 3598 O O . VAL A 1 427 ? 38.086 78.252 -0.209 1.00 12.61 427 VAL A O 1
ATOM 3602 N N . LEU A 1 428 ? 37.341 77.048 1.551 1.00 12.21 428 LEU A N 1
ATOM 3603 C CA . LEU A 1 428 ? 38.595 76.312 1.740 1.00 12.34 428 LEU A CA 1
ATOM 3604 C C . LEU A 1 428 ? 38.568 75.071 0.876 1.00 12.37 428 LEU A C 1
ATOM 3605 O O . LEU A 1 428 ? 37.600 74.307 0.920 1.00 11.93 428 LEU A O 1
ATOM 3610 N N . CYS A 1 429 ? 39.635 74.853 0.115 1.00 12.16 429 CYS A N 1
ATOM 3611 C CA . CYS A 1 429 ? 39.704 73.742 -0.823 1.00 12.26 429 CYS A CA 1
ATOM 3612 C C . CYS A 1 429 ? 40.847 72.815 -0.483 1.00 11.77 429 CYS A C 1
ATOM 3613 O O . CYS A 1 429 ? 41.964 73.277 -0.233 1.00 12.38 429 CYS A O 1
ATOM 3616 N N . TYR A 1 430 ? 40.568 71.515 -0.490 1.00 11.06 430 TYR A N 1
ATOM 3617 C CA . TYR A 1 430 ? 41.562 70.479 -0.224 1.00 11.24 430 TYR A CA 1
ATOM 3618 C C . TYR A 1 430 ? 41.409 69.420 -1.295 1.00 11.59 430 TYR A C 1
ATOM 3619 O O . TYR A 1 430 ? 40.308 68.913 -1.506 1.00 11.58 430 TYR A O 1
ATOM 3628 N N A SER A 1 431 ? 42.492 69.067 -1.980 0.50 11.55 431 SER A N 1
ATOM 3629 N N B SER A 1 431 ? 42.507 69.092 -1.983 0.50 11.57 431 SER A N 1
ATOM 3630 C CA A SER A 1 431 ? 42.379 68.041 -3.001 0.50 11.77 431 SER A CA 1
ATOM 3631 C CA B SER A 1 431 ? 42.464 68.148 -3.102 0.50 11.84 431 SER A CA 1
ATOM 3632 C C A SER A 1 431 ? 43.534 67.068 -3.000 0.50 11.93 431 SER A C 1
ATOM 3633 C C B SER A 1 431 ? 43.548 67.075 -3.006 0.50 11.97 431 SER A C 1
ATOM 3634 O O A SER A 1 431 ? 44.643 67.377 -2.551 0.50 11.71 431 SER A O 1
ATOM 3635 O O B SER A 1 431 ? 44.637 67.324 -2.480 0.50 11.78 431 SER A O 1
ATOM 3640 N N . THR A 1 432 ? 43.248 65.892 -3.531 1.00 11.95 432 THR A N 1
ATOM 3641 C CA . THR A 1 432 ? 44.261 64.887 -3.755 1.00 12.07 432 THR A CA 1
ATOM 3642 C C . THR A 1 432 ? 45.113 65.321 -4.937 1.00 13.28 432 THR A C 1
ATOM 3643 O O . THR A 1 432 ? 44.771 66.252 -5.683 1.00 12.59 432 THR A O 1
ATOM 3647 N N A GLU A 1 433 ? 46.234 64.635 -5.119 0.50 13.82 433 GLU A N 1
ATOM 3648 N N B GLU A 1 433 ? 46.227 64.620 -5.113 0.50 13.74 433 GLU A N 1
ATOM 3649 C CA A GLU A 1 433 ? 46.964 64.728 -6.369 0.50 14.84 433 GLU A CA 1
ATOM 3650 C CA B GLU A 1 433 ? 46.965 64.664 -6.362 0.50 14.70 433 GLU A CA 1
ATOM 3651 C C A GLU A 1 433 ? 46.100 64.140 -7.481 0.50 14.51 433 GLU A C 1
ATOM 3652 C C B GLU A 1 433 ? 46.069 64.162 -7.486 0.50 14.40 433 GLU A C 1
ATOM 3653 O O A GLU A 1 433 ? 45.106 63.458 -7.220 0.50 14.05 433 GLU A O 1
ATOM 3654 O O B GLU A 1 433 ? 45.026 63.554 -7.242 0.50 13.81 433 GLU A O 1
ATOM 3665 N N . VAL A 1 434 ? 46.470 64.417 -8.724 1.00 14.48 434 VAL A N 1
ATOM 3666 C CA . VAL A 1 434 ? 45.784 63.839 -9.859 1.00 14.56 434 VAL A CA 1
ATOM 3667 C C . VAL A 1 434 ? 45.925 62.313 -9.788 1.00 14.59 434 VAL A C 1
ATOM 3668 O O . VAL A 1 434 ? 47.028 61.772 -9.591 1.00 15.16 434 VAL A O 1
ATOM 3672 N N . LEU A 1 435 ? 44.803 61.620 -9.910 1.00 14.05 435 LEU A N 1
ATOM 3673 C CA . LEU A 1 435 ? 44.750 60.179 -9.723 1.00 14.54 435 LEU A CA 1
ATOM 3674 C C . LEU A 1 435 ? 45.291 59.417 -10.928 1.00 15.25 435 LEU A C 1
ATOM 3675 O O . LEU A 1 435 ? 44.992 59.767 -12.056 1.00 14.24 435 LEU A O 1
ATOM 3680 N N A THR A 1 436 ? 46.030 58.338 -10.650 0.50 16.36 436 THR A N 1
ATOM 3681 N N B THR A 1 436 ? 46.124 58.402 -10.708 0.50 16.11 436 THR A N 1
ATOM 3682 C CA A THR A 1 436 ? 46.601 57.464 -11.676 0.50 17.11 436 THR A CA 1
ATOM 3683 C CA B THR A 1 436 ? 46.555 57.573 -11.834 0.50 16.66 436 THR A CA 1
ATOM 3684 C C A THR A 1 436 ? 45.783 56.179 -11.826 0.50 17.38 436 THR A C 1
ATOM 3685 C C B THR A 1 436 ? 45.620 56.395 -12.012 0.50 16.93 436 THR A C 1
ATOM 3686 O O A THR A 1 436 ? 45.899 55.456 -12.819 0.50 18.11 436 THR A O 1
ATOM 3687 O O B THR A 1 436 ? 45.422 55.941 -13.132 0.50 17.68 436 THR A O 1
ATOM 3694 N N A ASP A 1 437 ? 44.977 55.875 -10.817 0.50 17.30 437 ASP A N 1
ATOM 3695 N N B ASP A 1 437 ? 45.048 55.910 -10.907 0.50 17.07 437 ASP A N 1
ATOM 3696 C CA A ASP A 1 437 ? 44.095 54.728 -10.864 0.50 17.33 437 ASP A CA 1
ATOM 3697 C CA B ASP A 1 437 ? 44.098 54.800 -10.918 0.50 17.20 437 ASP A CA 1
ATOM 3698 C C A ASP A 1 437 ? 42.749 55.168 -10.300 0.50 16.77 437 ASP A C 1
ATOM 3699 C C B ASP A 1 437 ? 42.735 55.258 -10.394 0.50 16.72 437 ASP A C 1
ATOM 3700 O O A ASP A 1 437 ? 42.713 56.056 -9.452 0.50 16.75 437 ASP A O 1
ATOM 3701 O O B ASP A 1 437 ? 42.674 56.233 -9.650 0.50 16.84 437 ASP A O 1
ATOM 3710 N N . PRO A 1 438 ? 41.650 54.546 -10.760 1.00 16.50 438 PRO A N 1
ATOM 3711 C CA . PRO A 1 438 ? 40.316 54.964 -10.314 1.00 16.09 438 PRO A CA 1
ATOM 3712 C C . PRO A 1 438 ? 40.115 54.738 -8.826 1.00 15.74 438 PRO A C 1
ATOM 3713 O O . PRO A 1 438 ? 40.688 53.801 -8.242 1.00 16.08 438 PRO A O 1
ATOM 3717 N N . VAL A 1 439 ? 39.322 55.608 -8.211 1.00 13.89 439 VAL A N 1
ATOM 3718 C CA . VAL A 1 439 ? 38.927 55.447 -6.814 1.00 13.03 439 VAL A CA 1
ATOM 3719 C C . VAL A 1 439 ? 37.413 55.528 -6.795 1.00 12.40 439 VAL A C 1
ATOM 3720 O O . VAL A 1 439 ? 36.850 56.556 -7.203 1.00 12.61 439 VAL A O 1
ATOM 3724 N N . GLU A 1 440 ? 36.754 54.458 -6.354 1.00 11.43 440 GLU A N 1
ATOM 3725 C CA . GLU A 1 440 ? 35.289 54.452 -6.244 1.00 10.94 440 GLU A CA 1
ATOM 3726 C C . GLU A 1 440 ? 34.860 54.812 -4.836 1.00 11.01 440 GLU A C 1
ATOM 3727 O O . GLU A 1 440 ? 35.310 54.202 -3.869 1.00 11.06 440 GLU A O 1
ATOM 3733 N N . VAL A 1 441 ? 33.962 55.789 -4.752 1.00 10.62 441 VAL A N 1
ATOM 3734 C CA . VAL A 1 441 ? 33.338 56.223 -3.508 1.00 10.56 441 VAL A CA 1
ATOM 3735 C C . VAL A 1 441 ? 31.829 55.998 -3.661 1.00 10.19 441 VAL A C 1
ATOM 3736 O O . VAL A 1 441 ? 31.161 56.746 -4.385 1.00 10.54 441 VAL A O 1
ATOM 3740 N N . THR A 1 442 ? 31.300 54.968 -2.995 1.00 10.14 442 THR A N 1
ATOM 3741 C CA . THR A 1 442 ? 29.882 54.632 -3.059 1.00 10.32 442 THR A CA 1
ATOM 3742 C C . THR A 1 442 ? 29.388 54.290 -1.674 1.00 10.61 442 THR A C 1
ATOM 3743 O O . THR A 1 442 ? 29.758 53.265 -1.105 1.00 11.13 442 THR A O 1
ATOM 3747 N N . GLY A 1 443 ? 28.552 55.157 -1.123 1.00 9.90 443 GLY A N 1
ATOM 3748 C CA . GLY A 1 443 ? 28.086 54.966 0.242 1.00 9.67 443 GLY A CA 1
ATOM 3749 C C . GLY A 1 443 ? 27.676 56.270 0.867 1.00 9.95 443 GLY A C 1
ATOM 3750 O O . GLY A 1 443 ? 27.605 57.305 0.198 1.00 9.34 443 GLY A O 1
ATOM 3751 N N . THR A 1 444 ? 27.378 56.210 2.158 1.00 9.41 444 THR A N 1
ATOM 3752 C CA . THR A 1 444 ? 27.172 57.412 2.941 1.00 9.71 444 THR A CA 1
ATOM 3753 C C . THR A 1 444 ? 28.518 58.105 3.154 1.00 9.81 444 THR A C 1
ATOM 3754 O O . THR A 1 444 ? 29.559 57.455 3.240 1.00 10.43 444 THR A O 1
ATOM 3758 N N . VAL A 1 445 ? 28.491 59.434 3.206 1.00 9.02 445 VAL A N 1
ATOM 3759 C CA . VAL A 1 445 ? 29.677 60.259 3.310 1.00 9.44 445 VAL A CA 1
ATOM 3760 C C . VAL A 1 445 ? 29.518 61.210 4.494 1.00 10.04 445 VAL A C 1
ATOM 3761 O O . VAL A 1 445 ? 28.432 61.735 4.734 1.00 10.17 445 VAL A O 1
ATOM 3765 N N . SER A 1 446 ? 30.596 61.426 5.236 1.00 10.70 446 SER A N 1
ATOM 3766 C CA . SER A 1 446 ? 30.575 62.367 6.349 1.00 11.09 446 SER A CA 1
ATOM 3767 C C . SER A 1 446 ? 31.947 62.963 6.539 1.00 11.66 446 SER A C 1
ATOM 3768 O O . SER A 1 446 ? 32.930 62.441 6.017 1.00 11.07 446 SER A O 1
ATOM 3771 N N . ALA A 1 447 ? 32.004 64.076 7.269 1.00 11.83 447 ALA A N 1
ATOM 3772 C CA . ALA A 1 447 ? 33.264 64.720 7.626 1.00 12.28 447 ALA A CA 1
ATOM 3773 C C . ALA A 1 447 ? 33.365 64.820 9.137 1.00 12.78 447 ALA A C 1
ATOM 3774 O O . ALA A 1 447 ? 32.345 64.893 9.830 1.00 13.53 447 ALA A O 1
ATOM 3776 N N . ARG A 1 448 ? 34.596 64.819 9.633 1.00 12.93 448 ARG A N 1
ATOM 3777 C CA . ARG A 1 448 ? 34.872 65.069 11.041 1.00 13.78 448 ARG A CA 1
ATOM 3778 C C . ARG A 1 448 ? 35.873 66.208 11.069 1.00 13.41 448 ARG A C 1
ATOM 3779 O O . ARG A 1 448 ? 37.021 66.034 10.662 1.00 12.91 448 ARG A O 1
ATOM 3787 N N . LEU A 1 449 ? 35.427 67.384 11.510 1.00 12.61 449 LEU A N 1
ATOM 3788 C CA . LEU A 1 449 ? 36.249 68.575 11.470 1.00 12.79 449 LEU A CA 1
ATOM 3789 C C . LEU A 1 449 ? 36.498 69.089 12.867 1.00 12.24 449 LEU A C 1
ATOM 3790 O O . LEU A 1 449 ? 35.605 69.046 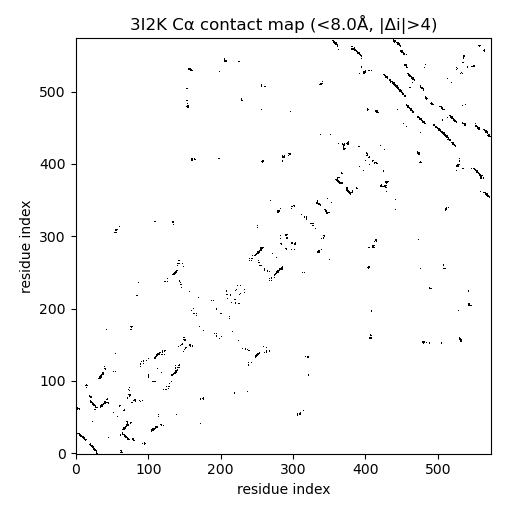13.710 1.00 12.83 449 LEU A O 1
ATOM 3795 N N . PHE A 1 450 ? 37.713 69.583 13.089 1.00 12.12 450 PHE A N 1
ATOM 3796 C CA . PHE A 1 450 ? 38.065 70.289 14.317 1.00 12.15 450 PHE A CA 1
ATOM 3797 C C . PHE A 1 450 ? 37.975 71.767 13.997 1.00 12.15 450 PHE A C 1
ATOM 3798 O O . PHE A 1 450 ? 38.698 72.262 13.132 1.00 12.63 450 PHE A O 1
ATOM 3806 N N . VAL A 1 451 ? 37.048 72.451 14.660 1.00 12.20 451 VAL A N 1
ATOM 3807 C CA . VAL A 1 451 ? 36.664 73.800 14.279 1.00 12.76 451 VAL A CA 1
ATOM 3808 C C . VAL A 1 451 ? 36.643 74.723 15.490 1.00 12.92 451 VAL A C 1
ATOM 3809 O O . VAL A 1 451 ? 36.483 74.277 16.632 1.00 13.40 451 VAL A O 1
ATOM 3813 N N . SER A 1 452 ? 36.810 76.013 15.233 1.00 13.37 452 SER A N 1
ATOM 3814 C CA . SER A 1 452 ? 36.574 77.023 16.262 1.00 13.29 452 SER A CA 1
ATOM 3815 C C . SER A 1 452 ? 36.001 78.273 15.613 1.00 13.21 452 SER A C 1
ATOM 3816 O O . SER A 1 452 ? 36.094 78.447 14.388 1.00 13.08 452 SER A O 1
ATOM 3819 N N . SER A 1 453 ? 35.392 79.124 16.430 1.00 12.74 453 SER A N 1
ATOM 3820 C CA . SER A 1 453 ? 34.716 80.321 15.938 1.00 13.10 453 SER A CA 1
ATOM 3821 C C . SER A 1 453 ? 34.869 81.456 16.927 1.00 13.68 453 SER A C 1
ATOM 3822 O O . SER A 1 453 ? 34.994 81.232 18.127 1.00 14.43 453 SER A O 1
ATOM 3825 N N . SER A 1 454 ? 34.829 82.680 16.422 1.00 13.53 454 SER A N 1
ATOM 3826 C CA . SER A 1 454 ? 34.706 83.850 17.286 1.00 13.85 454 SER A CA 1
ATOM 3827 C C . SER A 1 454 ? 33.288 84.027 17.828 1.00 13.99 454 SER A C 1
ATOM 3828 O O . SER A 1 454 ? 33.055 84.852 18.735 1.00 14.68 454 SER A O 1
ATOM 3831 N N . ALA A 1 455 ? 32.337 83.270 17.282 1.00 13.28 455 ALA A N 1
ATOM 3832 C CA . ALA A 1 455 ? 30.931 83.393 17.616 1.00 12.69 455 ALA A CA 1
ATOM 3833 C C . ALA A 1 455 ? 30.477 82.266 18.539 1.00 12.64 455 ALA A C 1
ATOM 3834 O O . ALA A 1 455 ? 31.131 81.221 18.623 1.00 12.99 455 ALA A O 1
ATOM 3836 N N . VAL A 1 456 ? 29.343 82.471 19.206 1.00 12.60 456 VAL A N 1
ATOM 3837 C CA . VAL A 1 456 ? 28.739 81.442 20.059 1.00 12.71 456 VAL A CA 1
ATOM 3838 C C . VAL A 1 456 ? 27.854 80.451 19.289 1.00 12.32 456 VAL A C 1
ATOM 3839 O O . VAL A 1 456 ? 27.328 79.491 19.860 1.00 12.48 456 VAL A O 1
ATOM 3843 N N . ASP A 1 457 ? 27.667 80.715 17.993 1.00 11.74 457 ASP A N 1
ATOM 3844 C CA . ASP A 1 457 ? 27.052 79.758 17.068 1.00 11.48 457 ASP A CA 1
ATOM 3845 C C . ASP A 1 457 ? 27.498 80.159 15.685 1.00 11.09 457 ASP A C 1
ATOM 3846 O O . ASP A 1 457 ? 27.773 81.327 15.440 1.00 11.05 457 ASP A O 1
ATOM 3851 N N . THR A 1 458 ? 27.611 79.167 14.805 1.00 10.74 458 THR A N 1
ATOM 3852 C CA . THR A 1 458 ? 27.918 79.372 13.397 1.00 10.26 458 THR A CA 1
ATOM 3853 C C . THR A 1 458 ? 27.628 78.045 12.707 1.00 10.19 458 THR A C 1
ATOM 3854 O O . THR A 1 458 ? 27.190 77.098 13.352 1.00 9.76 458 THR A O 1
ATOM 3858 N N . ASP A 1 459 ? 27.817 78.003 11.395 1.00 9.48 459 ASP A N 1
ATOM 3859 C CA . ASP A 1 459 ? 27.691 76.759 10.631 1.00 9.50 459 ASP A CA 1
ATOM 3860 C C . ASP A 1 459 ? 29.042 76.373 10.056 1.00 9.55 459 ASP A C 1
ATOM 3861 O O . ASP A 1 459 ? 29.909 77.220 9.841 1.00 9.45 459 ASP A O 1
ATOM 3866 N N . PHE A 1 460 ? 29.191 75.079 9.784 1.00 9.19 460 PHE A N 1
ATOM 3867 C CA . PHE A 1 460 ? 30.262 74.584 8.927 1.00 9.41 460 PHE A CA 1
ATOM 3868 C C . PHE A 1 460 ? 29.678 73.674 7.865 1.00 9.39 460 PHE A C 1
ATOM 3869 O O . PHE A 1 460 ? 28.778 72.894 8.144 1.00 9.54 460 PHE A O 1
ATOM 3877 N N . THR A 1 461 ? 30.166 73.816 6.637 1.00 9.31 461 THR A N 1
ATOM 3878 C CA . THR A 1 461 ? 29.724 73.022 5.494 1.00 9.73 461 THR A CA 1
ATOM 3879 C C . THR A 1 461 ? 30.890 72.227 4.927 1.00 9.69 461 THR A C 1
ATOM 3880 O O . THR A 1 461 ? 32.052 72.622 5.059 1.00 9.76 461 THR A O 1
ATOM 3884 N N . ALA A 1 462 ? 30.580 71.094 4.303 1.00 9.46 462 ALA A N 1
ATOM 3885 C CA . ALA A 1 462 ? 31.578 70.341 3.560 1.00 9.45 462 ALA A CA 1
ATOM 3886 C C . ALA A 1 462 ? 30.929 69.797 2.300 1.00 9.22 462 ALA A C 1
ATOM 3887 O O . ALA A 1 462 ? 29.783 69.334 2.332 1.00 8.95 462 ALA A O 1
ATOM 3889 N N A LYS A 1 463 ? 31.681 69.810 1.202 0.50 9.08 463 LYS A N 1
ATOM 3890 N N B LYS A 1 463 ? 31.647 69.897 1.184 0.50 9.09 463 LYS A N 1
ATOM 3891 C CA A LYS A 1 463 ? 31.163 69.442 -0.110 0.50 8.97 463 LYS A CA 1
ATOM 3892 C CA B LYS A 1 463 ? 31.166 69.420 -0.106 0.50 9.07 463 LYS A CA 1
ATOM 3893 C C A LYS A 1 463 ? 32.211 68.650 -0.882 0.50 8.89 463 LYS A C 1
ATOM 3894 C C B LYS A 1 463 ? 32.256 68.574 -0.738 0.50 8.86 463 LYS A C 1
ATOM 3895 O O A LYS A 1 463 ? 33.308 69.149 -1.123 0.50 9.32 463 LYS A O 1
ATOM 3896 O O B LYS A 1 463 ? 33.431 68.930 -0.680 0.50 9.12 463 LYS A O 1
ATOM 3907 N N . LEU A 1 464 ? 31.856 67.429 -1.280 1.00 8.85 464 LEU A N 1
ATOM 3908 C CA . LEU A 1 464 ? 32.743 66.546 -2.045 1.00 8.75 464 LEU A CA 1
ATOM 3909 C C . LEU A 1 464 ? 32.587 66.888 -3.531 1.00 8.67 464 LEU A C 1
ATOM 3910 O O . LEU A 1 464 ? 31.463 67.096 -4.013 1.00 9.14 464 LEU A O 1
ATOM 3915 N N . VAL A 1 465 ? 33.718 66.951 -4.234 1.00 8.39 465 VAL A N 1
ATOM 3916 C CA . VAL A 1 465 ? 33.799 67.446 -5.605 1.00 8.55 465 VAL A CA 1
ATOM 3917 C C . VAL A 1 465 ? 34.735 66.553 -6.431 1.00 9.23 465 VAL A C 1
ATOM 3918 O O . VAL A 1 465 ? 35.765 66.103 -5.935 1.00 9.36 465 VAL A O 1
ATOM 3922 N N . ASP A 1 466 ? 34.348 66.298 -7.677 1.00 8.80 466 ASP A N 1
ATOM 3923 C CA . ASP A 1 466 ? 35.162 65.557 -8.634 1.00 9.48 466 ASP A CA 1
ATOM 3924 C C . ASP A 1 466 ? 35.744 66.580 -9.606 1.00 9.28 466 ASP A C 1
ATOM 3925 O O . ASP A 1 466 ? 35.003 67.186 -10.383 1.00 9.57 466 ASP A O 1
ATOM 3930 N N . VAL A 1 467 ? 37.060 66.783 -9.548 1.00 9.56 467 VAL A N 1
ATOM 3931 C CA . VAL A 1 467 ? 37.735 67.712 -10.450 1.00 10.12 467 VAL A CA 1
ATOM 3932 C C . VAL A 1 467 ? 38.148 66.976 -11.720 1.00 10.87 467 VAL A C 1
ATOM 3933 O O . VAL A 1 467 ? 38.943 66.040 -11.680 1.00 10.71 467 VAL A O 1
ATOM 3937 N N . PHE A 1 468 ? 37.579 67.411 -12.837 1.00 10.95 468 PHE A N 1
ATOM 3938 C CA . PHE A 1 468 ? 37.813 66.806 -14.142 1.00 11.39 468 PHE A CA 1
ATOM 3939 C C . PHE A 1 468 ? 39.085 67.347 -14.788 1.00 11.69 468 PHE A C 1
ATOM 3940 O O . PHE A 1 468 ? 39.542 68.441 -14.462 1.00 11.35 468 PHE A O 1
ATOM 3948 N N . PRO A 1 469 ? 39.631 66.597 -15.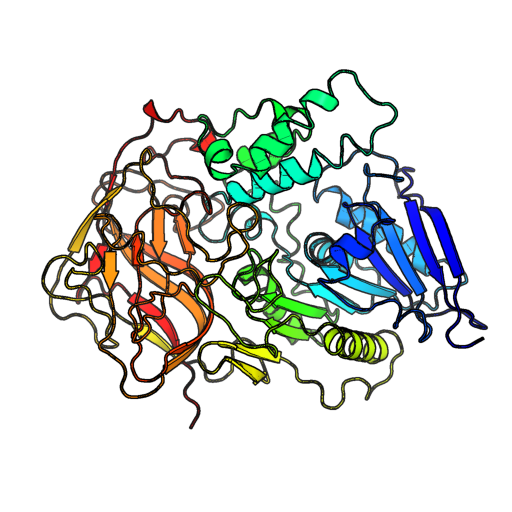768 1.00 12.63 469 PRO A N 1
ATOM 3949 C CA . PRO A 1 469 ? 40.844 67.046 -16.456 1.00 13.17 469 PRO A CA 1
ATOM 3950 C C . PRO A 1 469 ? 40.766 68.458 -17.052 1.00 13.92 469 PRO A C 1
ATOM 3951 O O . PRO A 1 469 ? 41.770 69.186 -17.027 1.00 14.29 469 PRO A O 1
ATOM 3955 N N A ASP A 1 470 ? 39.591 68.845 -17.561 0.70 14.40 470 ASP A N 1
ATOM 3956 N N B ASP A 1 470 ? 39.603 68.850 -17.572 0.30 14.23 470 ASP A N 1
ATOM 3957 C CA A ASP A 1 470 ? 39.407 70.157 -18.182 0.70 15.22 470 ASP A CA 1
ATOM 3958 C CA B ASP A 1 470 ? 39.442 70.171 -18.184 0.30 14.73 470 ASP A CA 1
ATOM 3959 C C A ASP A 1 470 ? 39.177 71.295 -17.182 0.70 15.07 470 ASP A C 1
ATOM 3960 C C B ASP A 1 470 ? 39.260 71.308 -17.170 0.30 14.62 470 ASP A C 1
ATOM 3961 O O A ASP A 1 470 ? 39.037 72.455 -17.588 0.70 16.23 470 ASP A O 1
ATOM 3962 O O B ASP A 1 470 ? 39.256 72.482 -17.550 0.30 15.16 470 ASP A O 1
ATOM 3971 N N . GLY A 1 471 ? 39.122 70.966 -15.888 1.00 14.35 471 GLY A N 1
ATOM 3972 C CA . GLY A 1 471 ? 39.001 71.955 -14.829 1.00 13.76 471 GLY A CA 1
ATOM 3973 C C . GLY A 1 471 ? 37.634 72.015 -14.188 1.00 12.70 471 GLY A C 1
ATOM 3974 O O . GLY A 1 471 ? 37.513 72.561 -13.106 1.00 12.76 471 GLY A O 1
ATOM 3975 N N . ARG A 1 472 ? 36.616 71.455 -14.833 1.00 12.11 472 ARG A N 1
ATOM 3976 C CA . ARG A 1 472 ? 35.297 71.400 -14.186 1.00 11.36 472 ARG A CA 1
ATOM 3977 C C . ARG A 1 472 ? 35.444 70.788 -12.811 1.00 11.15 472 ARG A C 1
ATOM 3978 O O . ARG A 1 472 ? 36.074 69.742 -12.660 1.00 11.07 472 ARG A O 1
ATOM 3986 N N . ALA A 1 473 ? 34.833 71.427 -11.819 1.00 10.44 473 ALA A N 1
ATOM 3987 C CA . ALA A 1 473 ? 34.865 70.943 -10.446 1.00 10.20 473 ALA A CA 1
ATOM 3988 C C . ALA A 1 473 ? 33.438 70.573 -10.085 1.00 10.12 473 ALA A C 1
ATOM 3989 O O . ALA A 1 473 ? 32.654 71.416 -9.661 1.00 10.64 473 ALA A O 1
ATOM 3991 N N . ILE A 1 474 ? 33.095 69.313 -10.316 1.00 9.46 474 ILE A N 1
ATOM 3992 C CA . ILE A 1 474 ? 31.690 68.896 -10.294 1.00 9.09 474 ILE A CA 1
ATOM 3993 C C . ILE A 1 474 ? 31.254 68.475 -8.885 1.00 9.02 474 ILE A C 1
ATOM 3994 O O . ILE A 1 474 ? 31.825 67.556 -8.300 1.00 9.07 474 ILE A O 1
ATOM 3999 N N . ALA A 1 475 ? 30.235 69.139 -8.351 1.00 8.79 475 ALA A N 1
ATOM 4000 C CA . ALA A 1 475 ? 29.682 68.788 -7.051 1.00 9.04 475 ALA A CA 1
ATOM 4001 C C . ALA A 1 475 ? 29.129 67.382 -7.011 1.00 8.90 475 ALA A C 1
ATOM 4002 O O . ALA A 1 475 ? 28.429 66.964 -7.934 1.00 8.60 475 ALA A O 1
ATOM 4004 N N A LEU A 1 476 ? 29.380 66.671 -5.905 0.50 8.83 476 LEU A N 1
ATOM 4005 N N B LEU A 1 476 ? 29.468 66.669 -5.943 0.50 8.66 476 LEU A N 1
ATOM 4006 C CA A LEU A 1 476 ? 28.868 65.305 -5.700 0.50 9.02 476 LEU A CA 1
ATOM 4007 C CA B LEU A 1 476 ? 28.807 65.431 -5.598 0.50 8.68 476 LEU A CA 1
ATOM 4008 C C A 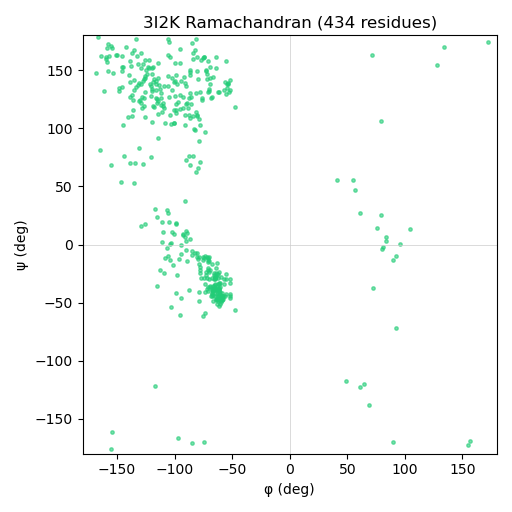LEU A 1 476 ? 27.863 65.222 -4.542 0.50 9.39 476 LEU A C 1
ATOM 4009 C C B LEU A 1 476 ? 27.909 65.759 -4.401 0.50 8.81 476 LEU A C 1
ATOM 4010 O O A LEU A 1 476 ? 26.702 64.878 -4.738 0.50 10.23 476 LEU A O 1
ATOM 4011 O O B LEU A 1 476 ? 26.947 66.516 -4.535 0.50 8.90 476 LEU A O 1
ATOM 4020 N N A CYS A 1 477 ? 28.312 65.521 -3.332 0.50 9.63 477 CYS A N 1
ATOM 4021 N N B CYS A 1 477 ? 28.229 65.221 -3.237 0.50 9.24 477 CYS A N 1
ATOM 4022 C CA A CYS A 1 477 ? 27.412 65.571 -2.190 0.50 9.57 477 CYS A CA 1
ATOM 4023 C CA B CYS A 1 477 ? 27.402 65.396 -2.060 0.50 9.23 477 CYS A CA 1
ATOM 4024 C C A CYS A 1 477 ? 27.935 66.566 -1.162 0.50 9.38 477 CYS A C 1
ATOM 4025 C C B CYS A 1 477 ? 27.951 66.442 -1.086 0.50 9.23 477 CYS A C 1
ATOM 4026 O O A CYS A 1 477 ? 29.073 67.019 -1.244 0.50 9.81 477 CYS A O 1
ATOM 4027 O O B CYS A 1 477 ? 29.145 66.723 -1.066 0.50 9.78 477 CYS A O 1
ATOM 4032 N N . ASP A 1 478 ? 27.073 66.981 -0.243 1.00 9.77 478 ASP A N 1
ATOM 4033 C CA . ASP A 1 478 ? 27.461 67.998 0.717 1.00 9.39 478 ASP A CA 1
ATOM 4034 C C . ASP A 1 478 ? 26.578 67.937 1.936 1.00 9.28 478 ASP A C 1
ATOM 4035 O O . ASP A 1 478 ? 25.522 67.318 1.928 1.00 8.98 478 ASP A O 1
ATOM 4040 N N . GLY A 1 479 ? 27.033 68.595 2.996 1.00 8.99 479 GLY A N 1
ATOM 4041 C CA . GLY A 1 479 ? 26.221 68.756 4.174 1.00 8.73 479 GLY A CA 1
ATOM 4042 C C . GLY A 1 479 ? 26.628 69.973 4.965 1.00 8.47 479 GLY A C 1
ATOM 4043 O O . GLY A 1 479 ? 27.534 70.728 4.596 1.00 8.86 479 GLY A O 1
ATOM 4044 N N . ILE A 1 480 ? 25.965 70.126 6.100 1.00 8.79 480 ILE A N 1
ATOM 4045 C CA . ILE A 1 480 ? 26.149 71.273 6.960 1.00 8.66 480 ILE A CA 1
ATOM 4046 C C . ILE A 1 480 ? 25.981 70.803 8.397 1.00 9.03 480 ILE A C 1
ATOM 4047 O O . ILE A 1 480 ? 25.234 69.859 8.661 1.00 9.55 480 ILE A O 1
ATOM 4052 N N . VAL A 1 481 ? 26.683 71.459 9.307 1.00 8.79 481 VAL A N 1
ATOM 4053 C CA . VAL A 1 481 ? 26.368 71.346 10.730 1.00 9.55 481 VAL A CA 1
ATOM 4054 C C . VAL A 1 481 ? 26.188 72.758 11.277 1.00 9.24 481 VAL A C 1
ATOM 4055 O O . VAL A 1 481 ? 27.035 73.636 11.087 1.00 9.40 481 VAL A O 1
ATOM 4059 N N . ARG A 1 482 ? 25.043 72.966 11.911 1.00 9.68 482 ARG A N 1
ATOM 4060 C CA . ARG A 1 482 ? 24.760 74.196 12.646 1.00 9.52 482 ARG A CA 1
ATOM 4061 C C . ARG A 1 482 ? 25.247 73.912 14.063 1.00 10.25 482 ARG A C 1
ATOM 4062 O O . ARG A 1 482 ? 24.798 72.958 14.697 1.00 10.56 482 ARG A O 1
ATOM 4070 N N . MET A 1 483 ? 26.186 74.710 14.545 1.00 9.92 483 MET A N 1
ATOM 4071 C CA . MET A 1 483 ? 26.977 74.309 15.710 1.00 10.22 483 MET A CA 1
ATOM 4072 C C . MET A 1 483 ? 26.149 74.086 16.973 1.00 10.60 483 MET A C 1
ATOM 4073 O O . MET A 1 483 ? 26.482 73.208 17.768 1.00 11.18 483 MET A O 1
ATOM 4078 N N . ARG A 1 484 ? 25.067 74.837 17.161 1.00 10.20 484 ARG A N 1
ATOM 4079 C CA . ARG A 1 484 ? 24.230 74.629 18.349 1.00 10.84 484 ARG A CA 1
ATOM 4080 C C . ARG A 1 484 ? 23.649 73.211 18.371 1.00 11.01 484 ARG A C 1
ATOM 4081 O O . ARG A 1 484 ? 23.306 72.696 19.438 1.00 11.70 484 ARG A O 1
ATOM 4089 N N . TYR A 1 485 ? 23.552 72.580 17.194 1.00 10.92 485 TYR A N 1
ATOM 4090 C CA . TYR A 1 485 ? 23.021 71.223 17.043 1.00 11.01 485 TYR A CA 1
ATOM 4091 C C . TYR A 1 485 ? 24.123 70.181 16.801 1.00 11.38 485 TYR A C 1
ATOM 4092 O O . TYR A 1 485 ? 23.843 69.085 16.329 1.00 11.90 485 TYR A O 1
ATOM 4101 N N . ARG A 1 486 ? 25.362 70.513 17.136 1.00 12.08 486 ARG A N 1
ATOM 4102 C CA . ARG A 1 486 ? 26.491 69.604 16.882 1.00 12.89 486 ARG A CA 1
ATOM 4103 C C . ARG A 1 486 ? 26.332 68.229 17.549 1.00 13.97 486 ARG A C 1
ATOM 4104 O O . ARG A 1 486 ? 26.788 67.219 16.994 1.00 14.42 486 ARG A O 1
ATOM 4112 N N A GLU A 1 487 ? 25.692 68.198 18.719 0.50 14.34 487 GLU A N 1
ATOM 4113 N N B GLU A 1 487 ? 25.706 68.197 18.726 0.50 14.29 487 GLU A N 1
ATOM 4114 C CA A GLU A 1 487 ? 25.516 66.958 19.486 0.50 15.10 487 GLU A CA 1
ATOM 4115 C CA B GLU A 1 487 ? 25.502 66.947 19.466 0.50 15.00 487 GLU A CA 1
ATOM 4116 C C A GLU A 1 487 ? 24.085 66.418 19.477 0.50 14.72 487 GLU A C 1
ATOM 4117 C C B GLU A 1 487 ? 24.099 66.384 19.287 0.50 14.70 487 GLU A C 1
ATOM 4118 O O A GLU A 1 487 ? 23.868 65.250 19.798 0.50 15.01 487 GLU A O 1
ATOM 4119 O O B GLU A 1 487 ? 23.917 65.166 19.249 0.50 15.08 487 GLU A O 1
ATOM 4130 N N . THR A 1 488 ? 23.116 67.270 19.157 1.00 14.18 488 THR A N 1
ATOM 4131 C CA . THR A 1 488 ? 21.712 66.889 19.146 1.00 14.08 488 THR A CA 1
ATOM 4132 C C . THR A 1 488 ? 20.878 67.917 18.395 1.00 13.38 488 THR A C 1
ATOM 4133 O O . THR A 1 488 ? 21.095 69.121 18.547 1.00 13.79 488 THR A O 1
ATOM 4137 N N . LEU A 1 489 ? 19.936 67.440 17.585 1.00 13.04 489 LEU A N 1
ATOM 4138 C CA . LEU A 1 489 ? 18.964 68.295 16.905 1.00 13.07 489 LEU A CA 1
ATOM 4139 C C . LEU A 1 489 ? 17.821 68.723 17.835 1.00 13.33 489 LEU A C 1
ATOM 4140 O O . LEU A 1 489 ? 17.018 69.592 17.492 1.00 12.35 489 LEU A O 1
ATOM 4145 N N . VAL A 1 490 ? 17.753 68.105 19.017 1.00 13.96 490 VAL A N 1
ATOM 4146 C CA . VAL A 1 490 ? 16.613 68.260 19.909 1.00 15.01 490 VAL A CA 1
ATOM 4147 C C . VAL A 1 490 ? 16.873 69.280 21.018 1.00 15.31 490 VAL A C 1
ATOM 4148 O O . VAL A 1 490 ? 15.996 70.083 21.330 1.00 16.19 490 VAL A O 1
ATOM 4152 N N . ASN A 1 491 ? 18.076 69.240 21.594 1.00 15.73 491 ASN A N 1
ATOM 4153 C CA . ASN A 1 491 ? 18.434 70.022 22.777 1.00 16.18 491 ASN A CA 1
ATOM 4154 C C . ASN A 1 491 ? 19.718 70.825 22.547 1.00 15.84 491 ASN A C 1
ATOM 4155 O O . ASN A 1 491 ? 20.763 70.537 23.132 1.00 16.28 491 ASN A O 1
ATOM 4160 N N . PRO A 1 492 ? 19.639 71.845 21.677 1.00 15.38 492 PRO A N 1
ATOM 4161 C CA . PRO A 1 492 ? 20.832 72.597 21.314 1.00 15.60 492 PRO A CA 1
ATOM 4162 C C . PRO A 1 492 ? 21.468 73.357 22.466 1.00 15.81 492 PRO A C 1
ATOM 4163 O O . PRO A 1 492 ? 20.778 73.742 23.419 1.00 16.25 492 PRO A O 1
ATOM 4167 N N . THR A 1 493 ? 22.779 73.552 22.368 1.00 15.50 493 THR A N 1
ATOM 4168 C CA . THR A 1 493 ? 23.535 74.381 23.297 1.00 15.93 493 THR A CA 1
ATOM 4169 C C . THR A 1 493 ? 24.513 75.213 22.493 1.00 15.66 493 THR A C 1
ATOM 4170 O O . THR A 1 493 ? 24.931 74.821 21.402 1.00 15.16 493 THR A O 1
ATOM 4174 N N . LEU A 1 494 ? 24.891 76.361 23.028 1.00 15.53 494 LEU A N 1
ATOM 4175 C CA . LEU A 1 494 ? 25.822 77.224 22.329 1.00 15.55 494 LEU A CA 1
ATOM 4176 C C . LEU A 1 494 ? 27.260 76.787 22.542 1.00 16.15 494 LEU A C 1
ATOM 4177 O O . LEU A 1 494 ? 27.560 75.921 23.381 1.00 17.23 494 LEU A O 1
ATOM 4182 N N . ILE A 1 495 ? 28.158 77.352 21.745 1.00 15.84 495 ILE A N 1
ATOM 4183 C CA . ILE A 1 495 ? 29.571 77.062 21.878 1.00 15.81 495 ILE A CA 1
ATOM 4184 C C . ILE A 1 495 ? 30.292 78.234 22.516 1.00 16.58 495 ILE A C 1
ATOM 4185 O O . ILE A 1 495 ? 29.762 79.354 22.592 1.00 16.31 495 ILE A O 1
ATOM 4190 N N . GLU A 1 496 ? 31.494 77.952 22.992 1.00 17.55 496 GLU A N 1
ATOM 4191 C CA . GLU A 1 496 ? 32.354 78.955 23.581 1.00 18.83 496 GLU A CA 1
ATOM 4192 C C . GLU A 1 496 ? 33.257 79.495 22.487 1.00 18.61 496 GLU A C 1
ATOM 4193 O O . GLU A 1 496 ? 33.925 78.729 21.775 1.00 18.58 496 GLU A O 1
ATOM 4199 N N . ALA A 1 497 ? 33.280 80.812 22.337 1.00 18.52 497 ALA A N 1
ATOM 4200 C CA . ALA A 1 497 ? 34.150 81.437 21.349 1.00 18.66 497 ALA A CA 1
ATOM 4201 C C . ALA A 1 497 ? 35.600 81.038 21.589 1.00 18.70 497 ALA A C 1
ATOM 4202 O O . ALA A 1 497 ? 36.080 81.045 22.730 1.00 19.07 497 ALA A O 1
ATOM 4204 N N . GLY A 1 498 ? 36.287 80.647 20.518 1.00 18.24 498 GLY A N 1
ATOM 4205 C CA . GLY A 1 498 ? 37.698 80.286 20.581 1.00 18.16 498 GLY A CA 1
ATOM 4206 C C . GLY A 1 498 ? 38.040 78.840 20.929 1.00 17.89 498 GLY A C 1
ATOM 4207 O O . GLY A 1 498 ? 39.168 78.408 20.703 1.00 19.36 498 GLY A O 1
ATOM 4208 N N A GLU A 1 499 ? 37.073 78.101 21.468 0.50 17.65 499 GLU A N 1
ATOM 4209 N N B GLU A 1 499 ? 37.081 78.094 21.465 0.50 17.88 499 GLU A N 1
ATOM 4210 C CA A GLU A 1 499 ? 37.266 76.700 21.841 0.50 17.34 499 GLU A CA 1
ATOM 4211 C CA B GLU A 1 499 ? 37.321 76.705 21.839 0.50 17.77 499 GLU A CA 1
ATOM 4212 C C A GLU A 1 499 ? 37.205 75.806 20.601 0.50 17.01 499 GLU A C 1
ATOM 4213 C C B GLU A 1 499 ? 37.177 75.782 20.630 0.50 17.25 499 GLU A C 1
ATOM 4214 O O A GLU A 1 499 ? 36.451 76.084 19.667 0.50 16.63 499 GLU A O 1
ATOM 4215 O O B GLU A 1 499 ? 36.334 76.006 19.759 0.50 16.93 499 GLU A O 1
ATOM 4226 N N . ILE A 1 500 ? 38.010 74.748 20.591 1.00 16.37 500 ILE A N 1
ATOM 4227 C CA . ILE A 1 500 ? 38.025 73.799 19.481 1.00 16.28 500 ILE A CA 1
ATOM 4228 C C . ILE A 1 500 ? 37.039 72.674 19.753 1.00 15.84 500 ILE A C 1
ATOM 4229 O O . ILE A 1 500 ? 37.043 72.063 20.832 1.00 16.29 500 ILE A O 1
ATOM 4234 N N . TYR A 1 501 ? 36.179 72.418 18.771 1.00 15.10 501 TYR A N 1
ATOM 4235 C CA . TYR A 1 501 ? 35.189 71.348 18.815 1.00 14.46 501 TYR A CA 1
ATOM 4236 C C . TYR A 1 501 ? 35.443 70.376 17.682 1.00 14.61 501 TYR A C 1
ATOM 4237 O O . TYR A 1 501 ? 35.756 70.793 16.562 1.00 13.97 501 TYR A O 1
ATOM 4246 N N . GLU A 1 502 ? 35.294 69.089 17.964 1.00 14.57 502 GLU A N 1
ATOM 4247 C CA . GLU A 1 502 ? 35.257 68.080 16.916 1.00 15.18 502 GLU A CA 1
ATOM 4248 C C . GLU A 1 502 ? 33.806 67.840 16.539 1.00 14.40 502 GLU A C 1
ATOM 4249 O O . GLU A 1 502 ? 33.006 67.399 17.366 1.00 15.32 502 GLU A O 1
ATOM 4255 N N . VAL A 1 503 ? 33.457 68.137 15.292 1.00 13.06 503 VAL A N 1
ATOM 4256 C CA . VAL A 1 503 ? 32.075 68.031 14.859 1.00 12.74 503 VAL A CA 1
ATOM 4257 C C . VAL A 1 503 ? 31.965 67.119 13.641 1.00 12.51 503 VAL A C 1
ATOM 4258 O O . VAL A 1 503 ? 32.887 67.031 12.834 1.00 13.41 503 VAL A O 1
ATOM 4262 N N . ALA A 1 504 ? 30.814 66.467 13.530 1.00 12.13 504 ALA A N 1
ATOM 4263 C CA . ALA A 1 504 ? 30.483 65.643 12.379 1.00 12.21 504 ALA A CA 1
ATOM 4264 C C . ALA A 1 504 ? 29.568 66.418 11.446 1.00 11.84 504 ALA A C 1
ATOM 4265 O O . ALA A 1 504 ? 28.660 67.149 11.889 1.00 12.90 504 ALA A O 1
ATOM 4267 N N . ILE A 1 505 ? 29.829 66.265 10.149 1.00 10.91 505 ILE A N 1
ATOM 4268 C CA . ILE A 1 505 ? 28.963 66.795 9.096 1.00 10.58 505 ILE A CA 1
ATOM 4269 C C . ILE A 1 505 ? 28.472 65.624 8.278 1.00 10.75 505 ILE A C 1
ATOM 4270 O O . ILE A 1 505 ? 29.274 64.883 7.705 1.00 10.93 505 ILE A O 1
ATOM 4275 N N . ASP A 1 506 ? 27.159 65.444 8.256 1.00 9.95 506 ASP A N 1
ATOM 4276 C CA . ASP A 1 506 ? 26.505 64.408 7.474 1.00 9.93 506 ASP A CA 1
ATOM 4277 C C . ASP A 1 506 ? 26.386 64.928 6.044 1.00 10.13 506 ASP A C 1
ATOM 4278 O O . ASP A 1 506 ? 25.647 65.883 5.785 1.00 10.63 506 ASP A O 1
ATOM 4283 N N . MET A 1 507 ? 27.100 64.277 5.121 1.00 9.85 507 MET A N 1
ATOM 4284 C CA . MET A 1 507 ? 27.138 64.708 3.724 1.00 9.70 507 MET A CA 1
ATOM 4285 C C . MET A 1 507 ? 26.308 63.791 2.830 1.00 10.42 507 MET A C 1
ATOM 4286 O O . MET A 1 507 ? 26.566 63.677 1.642 1.00 11.50 507 MET A O 1
ATOM 4291 N N . LEU A 1 508 ? 25.292 63.167 3.402 1.00 10.20 508 LEU A N 1
ATOM 4292 C CA . LEU A 1 508 ? 24.343 62.333 2.671 1.00 10.40 508 LEU A CA 1
ATOM 4293 C C . LEU A 1 508 ? 25.074 61.155 2.015 1.00 10.38 508 LEU A C 1
ATOM 4294 O O . LEU A 1 508 ? 25.725 60.398 2.724 1.00 10.17 508 LEU A O 1
ATOM 4299 N N . ALA A 1 509 ? 24.981 60.987 0.700 1.00 9.62 509 ALA A N 1
ATOM 4300 C CA . ALA A 1 509 ? 25.556 59.807 0.050 1.00 9.29 509 ALA A CA 1
ATOM 4301 C C . ALA A 1 509 ? 25.834 60.095 -1.409 1.00 9.15 509 ALA A C 1
ATOM 4302 O O . ALA A 1 509 ? 25.287 61.042 -1.993 1.00 10.01 509 ALA A O 1
ATOM 4304 N N . THR A 1 510 ? 26.676 59.262 -2.005 1.00 9.44 510 THR A N 1
ATOM 4305 C CA . THR A 1 510 ? 26.962 59.357 -3.429 1.00 9.35 510 THR A CA 1
ATOM 4306 C C . THR A 1 510 ? 27.427 58.020 -3.969 1.00 9.35 510 THR A C 1
ATOM 4307 O O . THR A 1 510 ? 27.670 57.087 -3.219 1.00 9.26 510 THR A O 1
ATOM 4311 N N . SER A 1 511 ? 27.528 57.933 -5.287 1.00 8.55 511 SER A N 1
ATOM 4312 C CA . SER A 1 511 ? 28.234 56.832 -5.940 1.00 9.04 511 SER A CA 1
ATOM 4313 C C . SER A 1 511 ? 28.991 57.416 -7.111 1.00 9.04 511 SER A C 1
ATOM 4314 O O . SER A 1 511 ? 28.385 57.845 -8.088 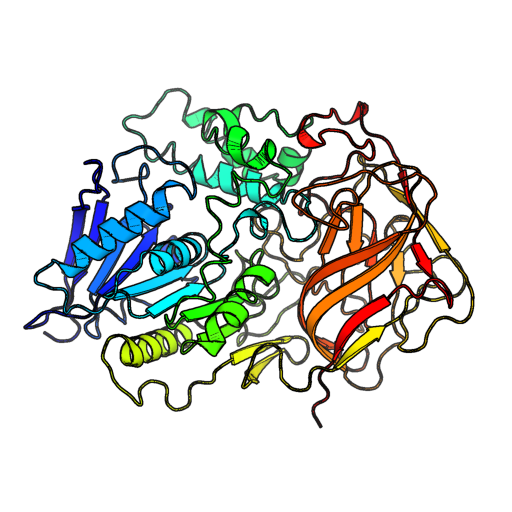1.00 9.03 511 SER A O 1
ATOM 4317 N N . ASN A 1 512 ? 30.309 57.455 -7.004 1.00 8.99 512 ASN A N 1
ATOM 4318 C CA . ASN A 1 512 ? 31.148 58.042 -8.031 1.00 9.49 512 ASN A CA 1
ATOM 4319 C C . ASN A 1 512 ? 32.484 57.344 -8.108 1.00 9.87 512 ASN A C 1
ATOM 4320 O O . ASN A 1 512 ? 33.138 57.154 -7.084 1.00 10.84 512 ASN A O 1
ATOM 4325 N N . VAL A 1 513 ? 32.891 56.998 -9.326 1.00 10.05 513 VAL A N 1
ATOM 4326 C CA . VAL A 1 513 ? 34.258 56.596 -9.587 1.00 10.20 513 VAL A CA 1
ATOM 4327 C C . VAL A 1 513 ? 35.008 57.827 -10.071 1.00 10.02 513 VAL A C 1
ATOM 4328 O O . VAL A 1 513 ? 34.661 58.416 -11.119 1.00 9.93 513 VAL A O 1
ATOM 4332 N N . PHE A 1 514 ? 35.997 58.240 -9.293 1.00 9.72 514 PHE A N 1
ATOM 4333 C CA . PHE A 1 514 ? 36.915 59.296 -9.657 1.00 10.04 514 PHE A CA 1
ATOM 4334 C C . PHE A 1 514 ? 37.932 58.624 -10.568 1.00 11.22 514 PHE A C 1
ATOM 4335 O O . PHE A 1 514 ? 38.690 57.776 -10.122 1.00 12.33 514 PHE A O 1
ATOM 4343 N N . LEU A 1 515 ? 37.900 58.966 -11.847 1.00 11.67 515 LEU A N 1
ATOM 4344 C CA . LEU A 1 515 ? 38.675 58.249 -12.856 1.00 11.89 515 LEU A CA 1
ATOM 4345 C C . LEU A 1 515 ? 40.104 58.781 -12.915 1.00 11.72 515 LEU A C 1
ATOM 4346 O O . LEU A 1 515 ? 40.394 59.857 -12.422 1.00 11.17 515 LEU A O 1
ATOM 4351 N N . PRO A 1 516 ? 41.008 58.025 -13.556 1.00 12.11 516 PRO A N 1
ATOM 4352 C CA . PRO A 1 516 ? 42.345 58.552 -13.750 1.00 12.18 516 PRO A CA 1
ATOM 4353 C C . PRO A 1 516 ? 42.326 59.922 -14.431 1.00 11.84 516 PRO A C 1
ATOM 4354 O O . PRO A 1 516 ? 41.528 60.158 -15.352 1.00 12.60 516 PRO A O 1
ATOM 4358 N N . GLY A 1 517 ? 43.181 60.820 -13.965 1.00 11.45 517 GLY A N 1
ATOM 4359 C CA . GLY A 1 517 ? 43.200 62.196 -14.451 1.00 11.62 517 GLY A CA 1
ATOM 4360 C C . GLY A 1 517 ? 42.330 63.149 -13.645 1.00 11.42 517 GLY A C 1
ATOM 4361 O O . GLY A 1 517 ? 42.425 64.358 -13.813 1.00 12.43 517 GLY A O 1
ATOM 4362 N N . HIS A 1 518 ? 41.510 62.602 -12.749 1.00 11.41 518 HIS A N 1
ATOM 4363 C CA . HIS A 1 518 ? 40.655 63.418 -11.874 1.00 11.27 518 HIS A CA 1
ATOM 4364 C C . HIS A 1 518 ? 41.321 63.655 -10.528 1.00 11.43 518 HIS A C 1
ATOM 4365 O O . HIS A 1 518 ? 42.322 63.032 -10.209 1.00 12.50 518 HIS A O 1
ATOM 4372 N N . ARG A 1 519 ? 40.761 64.574 -9.752 1.00 10.74 519 ARG A N 1
ATOM 4373 C CA . ARG A 1 519 ? 41.107 64.705 -8.337 1.00 10.82 519 ARG A CA 1
ATOM 4374 C C . ARG A 1 519 ? 39.858 64.565 -7.486 1.00 10.91 519 ARG A C 1
ATOM 4375 O O . ARG A 1 519 ? 38.754 64.887 -7.937 1.00 10.87 519 ARG A O 1
ATOM 4383 N N . ILE A 1 520 ? 40.052 64.099 -6.254 1.00 10.16 520 ILE A N 1
ATOM 4384 C CA . ILE A 1 520 ? 39.026 64.165 -5.212 1.00 10.43 520 ILE A CA 1
ATOM 4385 C C . ILE A 1 520 ? 39.276 65.482 -4.496 1.00 10.20 520 ILE A C 1
ATOM 4386 O O . ILE A 1 520 ? 40.415 65.779 -4.103 1.00 10.68 520 ILE A O 1
ATOM 4391 N N A MET A 1 521 ? 38.215 66.258 -4.319 0.50 10.19 521 MET A N 1
ATOM 4392 N N B MET A 1 521 ? 38.231 66.292 -4.346 0.50 10.76 521 MET A N 1
ATOM 4393 C CA A MET A 1 521 ? 38.318 67.580 -3.736 0.50 10.20 521 MET A CA 1
ATOM 4394 C CA B MET A 1 521 ? 38.335 67.575 -3.648 0.50 11.22 521 MET A CA 1
ATOM 4395 C C A MET A 1 521 ? 37.237 67.745 -2.673 0.50 9.90 521 MET A C 1
ATOM 4396 C C B MET A 1 521 ? 37.208 67.716 -2.638 0.50 10.83 521 MET A C 1
ATOM 4397 O O A MET A 1 521 ? 36.148 67.175 -2.785 0.50 9.39 521 MET A O 1
ATOM 4398 O O B MET A 1 521 ? 36.093 67.248 -2.874 0.50 10.39 521 MET A O 1
ATOM 4407 N N A VAL A 1 522 ? 37.568 68.494 -1.625 0.50 9.80 522 VAL A N 1
ATOM 4408 N N B VAL A 1 522 ? 37.511 68.331 -1.498 0.50 10.60 522 VAL A N 1
ATOM 4409 C CA A VAL A 1 522 ? 36.608 68.867 -0.589 0.50 9.73 522 VAL A CA 1
ATOM 4410 C CA B VAL A 1 522 ? 36.462 68.817 -0.606 0.50 10.72 522 VAL A CA 1
ATOM 4411 C C A VAL A 1 522 ? 36.615 70.386 -0.422 0.50 9.94 522 VAL A C 1
ATOM 4412 C C B VAL A 1 522 ? 36.582 70.329 -0.385 0.50 10.51 522 VAL A C 1
ATOM 4413 O O A VAL A 1 522 ? 37.689 70.998 -0.371 0.50 9.94 522 VAL A O 1
ATOM 4414 O O B VAL A 1 522 ? 37.689 70.865 -0.248 0.50 10.60 522 VAL A O 1
ATOM 4421 N N . GLN A 1 523 ? 35.432 70.998 -0.384 1.00 10.19 523 GLN A N 1
ATOM 4422 C CA . GLN A 1 523 ? 35.304 72.409 -0.036 1.00 10.81 523 GLN A CA 1
ATOM 4423 C C . GLN A 1 523 ? 34.721 72.481 1.351 1.00 11.18 523 GLN A C 1
ATOM 4424 O O . GLN A 1 523 ? 33.717 71.826 1.621 1.00 11.73 523 GLN A O 1
ATOM 4430 N N . VAL A 1 524 ? 35.301 73.332 2.190 1.00 10.78 524 VAL A N 1
ATOM 4431 C CA . VAL A 1 524 ? 34.784 73.606 3.520 1.00 11.02 524 VAL A CA 1
ATOM 4432 C C . VAL A 1 524 ? 34.466 75.097 3.633 1.00 10.99 524 VAL A C 1
ATOM 4433 O O . VAL A 1 524 ? 35.230 75.953 3.183 1.00 10.96 524 VAL A O 1
ATOM 4437 N N . SER A 1 525 ? 33.318 75.408 4.217 1.00 10.90 525 SER A N 1
ATOM 4438 C CA . SER A 1 525 ? 32.933 76.800 4.433 1.00 10.92 525 SER A CA 1
ATOM 4439 C C . SER A 1 525 ? 31.977 76.881 5.614 1.00 10.45 525 SER A C 1
ATOM 4440 O O . SER A 1 525 ? 31.939 75.961 6.441 1.00 10.07 525 SER A O 1
ATOM 4443 N N . SER A 1 526 ? 31.242 77.989 5.715 1.00 10.15 526 SER A N 1
ATOM 4444 C CA . SER A 1 526 ? 30.261 78.170 6.781 1.00 9.91 526 SER A CA 1
ATOM 4445 C C . SER A 1 526 ? 28.889 78.599 6.270 1.00 9.51 526 SER A C 1
ATOM 4446 O O . SER A 1 526 ? 28.055 79.047 7.042 1.00 9.54 526 SER A O 1
ATOM 4449 N N . SER A 1 527 ? 28.642 78.450 4.972 1.00 9.02 527 SER A N 1
ATOM 4450 C CA . SER A 1 527 ? 27.351 78.776 4.411 1.00 9.26 527 SER A CA 1
ATOM 4451 C C . SER A 1 527 ? 27.164 78.078 3.069 1.00 8.83 527 SER A C 1
ATOM 4452 O O . SER A 1 527 ? 28.126 77.645 2.433 1.00 8.69 527 SER A O 1
ATOM 4455 N N . ASN A 1 528 ? 25.906 77.956 2.677 1.00 8.94 528 ASN A N 1
ATOM 4456 C CA . ASN A 1 528 ? 25.491 77.337 1.425 1.00 8.84 528 ASN A CA 1
ATOM 4457 C C . ASN A 1 528 ? 24.060 77.750 1.210 1.00 9.19 528 ASN A C 1
ATOM 4458 O O . ASN A 1 528 ? 23.121 77.018 1.542 1.00 8.86 528 ASN A O 1
ATOM 4463 N N . PHE A 1 529 ? 23.906 78.964 0.687 1.00 8.58 529 PHE A N 1
ATOM 4464 C CA . PHE A 1 529 ? 22.636 79.672 0.663 1.00 9.30 529 PHE A CA 1
ATOM 4465 C C . PHE A 1 529 ? 22.114 79.839 -0.764 1.00 9.14 529 PHE A C 1
ATOM 4466 O O . PHE A 1 529 ? 22.859 80.290 -1.627 1.00 9.29 529 PHE A O 1
ATOM 4474 N N . PRO A 1 530 ? 20.819 79.567 -1.013 1.00 8.88 530 PRO A N 1
ATOM 4475 C CA . PRO A 1 530 ? 19.721 79.281 -0.081 1.00 8.43 530 PRO A CA 1
ATOM 4476 C C . PRO A 1 530 ? 19.364 77.808 0.117 1.00 8.88 530 PRO A C 1
ATOM 4477 O O . PRO A 1 530 ? 18.301 77.508 0.636 1.00 9.02 530 PRO A O 1
ATOM 4481 N N . LYS A 1 531 ? 20.253 76.885 -0.241 1.00 8.66 531 LYS A N 1
ATOM 4482 C CA . LYS A 1 531 ? 20.021 75.481 0.103 1.00 8.94 531 LYS A CA 1
ATOM 4483 C C . LYS A 1 531 ? 19.721 75.375 1.592 1.00 9.10 531 LYS A C 1
ATOM 4484 O O . LYS A 1 531 ? 18.786 74.677 1.988 1.00 9.44 531 LYS A O 1
ATOM 4490 N N . TYR A 1 532 ? 20.530 76.070 2.389 1.00 8.95 532 TYR A N 1
ATOM 4491 C CA . TYR A 1 532 ? 20.321 76.197 3.826 1.00 9.71 532 TYR A CA 1
ATOM 4492 C C . TYR A 1 532 ? 20.257 77.671 4.171 1.00 10.08 532 TYR A C 1
ATOM 4493 O O . TYR A 1 532 ? 20.946 78.494 3.554 1.00 10.83 532 TYR A O 1
ATOM 4502 N N . ASP A 1 533 ? 19.454 78.016 5.169 1.00 9.80 533 ASP A N 1
ATOM 4503 C CA . ASP A 1 533 ? 19.450 79.389 5.628 1.00 10.04 533 ASP A CA 1
ATOM 4504 C C . ASP A 1 533 ? 20.804 79.749 6.245 1.00 10.36 533 ASP A C 1
ATOM 4505 O O . ASP A 1 533 ? 21.620 78.879 6.575 1.00 11.07 533 ASP A O 1
ATOM 4510 N N A ARG A 1 534 ? 21.065 81.045 6.357 0.50 10.73 534 ARG A N 1
ATOM 4511 N N B ARG A 1 534 ? 21.038 81.051 6.358 0.50 10.51 534 ARG A N 1
ATOM 4512 C CA A ARG A 1 534 ? 22.365 81.521 6.814 0.50 11.25 534 ARG A CA 1
ATOM 4513 C CA B ARG A 1 534 ? 22.288 81.583 6.872 0.50 10.84 534 ARG A CA 1
ATOM 4514 C C A ARG A 1 534 ? 22.381 81.724 8.325 0.50 10.99 534 ARG A C 1
ATOM 4515 C C B ARG A 1 534 ? 22.287 81.586 8.381 0.50 10.80 534 ARG A C 1
ATOM 4516 O O A ARG A 1 534 ? 21.496 82.374 8.888 0.50 10.87 534 ARG A O 1
ATOM 4517 O O B ARG A 1 534 ? 21.286 81.950 9.003 0.50 10.78 534 ARG A O 1
ATOM 4532 N N . ASN A 1 535 ? 23.396 81.179 8.980 1.00 10.65 535 ASN A N 1
ATOM 4533 C CA . ASN A 1 535 ? 23.543 81.375 10.421 1.00 10.73 535 ASN A CA 1
ATOM 4534 C C . ASN A 1 535 ? 23.849 82.848 10.670 1.00 11.30 535 ASN A C 1
ATOM 4535 O O . ASN A 1 535 ? 24.647 83.457 9.958 1.00 11.58 535 ASN A O 1
ATOM 4540 N N . SER A 1 536 ? 23.190 83.407 11.675 1.00 11.35 536 SER A N 1
ATOM 4541 C CA . SER A 1 536 ? 23.384 84.802 12.068 1.00 11.46 536 SER A CA 1
ATOM 4542 C C . SER A 1 536 ? 24.624 85.014 12.934 1.00 11.59 536 SER A C 1
ATOM 4543 O O . SER A 1 536 ? 25.012 86.157 13.176 1.00 11.47 536 SER A O 1
ATOM 4546 N N . ASN A 1 537 ? 25.234 83.928 13.413 1.00 11.23 537 ASN A N 1
ATOM 4547 C CA . ASN A 1 537 ? 26.432 83.978 14.262 1.00 11.24 537 ASN A CA 1
ATOM 4548 C C . ASN A 1 537 ? 26.205 84.714 15.585 1.00 11.66 537 ASN A C 1
ATOM 4549 O O . ASN A 1 537 ? 27.141 85.278 16.154 1.00 12.67 537 ASN A O 1
ATOM 4554 N N . THR A 1 538 ? 24.970 84.708 16.061 1.00 11.53 538 THR A N 1
ATOM 4555 C CA . THR A 1 538 ? 24.620 85.380 17.321 1.00 11.62 538 THR A CA 1
ATOM 4556 C C . THR A 1 538 ? 24.217 84.429 18.442 1.00 12.11 538 THR A C 1
ATOM 4557 O O . THR A 1 538 ? 24.261 84.811 19.615 1.00 12.62 538 THR A O 1
ATOM 4561 N N . GLY A 1 539 ? 23.781 83.213 18.113 1.00 11.74 539 GLY A N 1
ATOM 4562 C CA . GLY A 1 539 ? 23.163 82.337 19.105 1.00 12.11 539 GLY A CA 1
ATOM 4563 C C . GLY A 1 539 ? 21.686 82.611 19.316 1.00 12.09 539 GLY A C 1
ATOM 4564 O O . GLY A 1 539 ? 21.043 81.973 20.162 1.00 13.40 539 GLY A O 1
ATOM 4565 N N . GLY A 1 540 ? 21.131 83.545 18.543 1.00 12.39 540 GLY A N 1
ATOM 4566 C CA . GLY A 1 540 ? 19.739 83.931 18.665 1.00 13.04 540 GLY A CA 1
ATOM 4567 C C . GLY A 1 540 ? 18.790 83.040 17.893 1.00 12.84 540 GLY A C 1
ATOM 4568 O O . GLY A 1 540 ? 19.188 81.985 17.370 1.00 13.24 540 GLY A O 1
ATOM 4569 N N . VAL A 1 541 ? 17.534 83.464 17.829 1.00 12.93 541 VAL A N 1
ATOM 4570 C CA . VAL A 1 541 ? 16.530 82.789 17.032 1.00 13.26 541 VAL A CA 1
ATOM 4571 C C . VAL A 1 541 ? 16.711 83.311 15.614 1.00 13.25 541 VAL A C 1
ATOM 4572 O O . VAL A 1 541 ? 16.256 84.398 15.262 1.00 13.86 541 VAL A O 1
ATOM 4576 N N . ILE A 1 542 ? 17.392 82.514 14.802 1.00 12.59 542 ILE A N 1
ATOM 4577 C CA . ILE A 1 542 ? 17.917 82.963 13.520 1.00 12.66 542 ILE A CA 1
ATOM 4578 C C . ILE A 1 542 ? 16.850 83.546 12.602 1.00 12.79 542 ILE A C 1
ATOM 4579 O O . ILE A 1 542 ? 17.057 84.596 11.986 1.00 12.85 542 ILE A O 1
ATOM 4584 N N . ALA A 1 543 ? 15.710 82.871 12.513 1.00 13.04 543 ALA A N 1
ATOM 4585 C CA . ALA A 1 543 ? 14.652 83.291 11.601 1.00 13.26 543 ALA A CA 1
ATOM 4586 C C . ALA A 1 543 ? 13.957 84.579 12.033 1.00 13.58 543 ALA A C 1
ATOM 4587 O O . ALA A 1 543 ? 13.178 85.139 11.266 1.00 13.40 543 ALA A O 1
ATOM 4589 N N . ARG A 1 544 ? 14.221 85.035 13.255 1.00 14.05 544 ARG A N 1
ATOM 4590 C CA . ARG A 1 544 ? 13.600 86.266 13.757 1.00 14.54 544 ARG A CA 1
ATOM 4591 C C . ARG A 1 544 ? 14.546 87.465 13.731 1.00 14.95 544 ARG A C 1
ATOM 4592 O O . ARG A 1 544 ? 14.154 88.572 14.111 1.00 16.06 544 ARG A O 1
ATOM 4600 N N . GLU A 1 545 ? 15.769 87.267 13.252 1.00 14.18 545 GLU A N 1
ATOM 4601 C CA . GLU A 1 545 ? 16.767 88.326 13.229 1.00 14.45 545 GLU A CA 1
ATOM 4602 C C . GLU A 1 545 ? 16.761 89.137 11.939 1.00 14.48 545 GLU A C 1
ATOM 4603 O O . GLU A 1 545 ? 16.636 88.592 10.848 1.00 14.66 545 GLU A O 1
ATOM 4609 N N . GLN A 1 546 ? 16.921 90.449 12.079 1.00 14.84 546 GLN A N 1
ATOM 4610 C CA . GLN A 1 546 ? 17.220 91.310 10.939 1.00 15.14 546 GLN A CA 1
ATOM 4611 C C . GLN A 1 546 ? 18.659 91.099 10.496 1.00 14.88 546 GLN A C 1
ATOM 4612 O O . GLN A 1 546 ? 19.524 90.819 11.306 1.00 14.20 546 GLN A O 1
ATOM 4618 N N . LEU A 1 547 ? 18.929 91.265 9.206 1.00 15.20 547 LEU A N 1
ATOM 4619 C CA . LEU A 1 547 ? 20.303 91.148 8.715 1.00 15.66 547 LEU A CA 1
ATOM 4620 C C . LEU A 1 547 ? 21.290 92.015 9.501 1.00 16.05 547 LEU A C 1
ATOM 4621 O O . LEU A 1 547 ? 22.379 91.565 9.844 1.00 15.21 547 LEU A O 1
ATOM 4626 N N . GLU A 1 548 ? 20.899 93.250 9.804 1.00 16.91 548 GLU A N 1
ATOM 4627 C CA . GLU A 1 548 ? 21.769 94.174 10.519 1.00 18.56 548 GLU A CA 1
ATOM 4628 C C . GLU A 1 548 ? 22.119 93.697 11.933 1.00 18.38 548 GLU A C 1
ATOM 4629 O O . GLU A 1 548 ? 23.167 94.077 12.458 1.00 19.82 548 GLU A O 1
ATOM 4635 N N . GLU A 1 549 ? 21.261 92.862 12.526 1.00 18.25 549 GLU A N 1
ATOM 4636 C CA . GLU A 1 549 ? 21.487 92.300 13.870 1.00 18.53 549 GLU A CA 1
ATOM 4637 C C . GLU A 1 549 ? 22.464 91.133 13.849 1.00 17.70 549 GLU A C 1
ATOM 4638 O O . GLU A 1 549 ? 22.961 90.708 14.892 1.00 17.72 549 GLU A O 1
ATOM 4644 N N . MET A 1 550 ? 22.696 90.574 12.672 1.00 16.51 550 MET A N 1
ATOM 4645 C CA . MET A 1 550 ? 23.594 89.436 12.552 1.00 15.87 550 MET A CA 1
ATOM 4646 C C . MET A 1 550 ? 25.041 89.897 12.668 1.00 15.89 550 MET A C 1
ATOM 4647 O O . MET A 1 550 ? 25.347 91.083 12.493 1.00 16.72 550 MET A O 1
ATOM 4652 N N . CYS A 1 551 ? 25.929 88.957 12.970 1.00 15.02 551 CYS A N 1
ATOM 4653 C CA . CYS A 1 551 ? 27.340 89.237 13.181 1.00 15.17 551 CYS A CA 1
ATOM 4654 C C . CYS A 1 551 ? 28.167 88.467 12.178 1.00 14.85 551 CYS A C 1
ATOM 4655 O O . CYS A 1 551 ? 27.733 87.410 11.720 1.00 14.91 551 CYS A O 1
ATOM 4658 N N . THR A 1 552 ? 29.341 88.994 11.839 1.00 14.51 552 THR A N 1
ATOM 4659 C CA . THR A 1 552 ? 30.348 88.199 11.144 1.00 14.55 552 THR A CA 1
ATOM 4660 C C . THR A 1 552 ? 31.036 87.280 12.147 1.00 14.81 552 THR A C 1
ATOM 4661 O O . THR A 1 552 ? 31.006 87.515 13.360 1.00 16.01 552 THR A O 1
ATOM 4665 N N . ALA A 1 553 ? 31.641 86.217 11.639 1.00 14.00 553 ALA A N 1
ATOM 4666 C CA . ALA A 1 553 ? 32.386 85.282 12.458 1.00 13.68 553 ALA A CA 1
ATOM 4667 C C . ALA A 1 553 ? 33.713 84.987 11.796 1.00 14.05 553 ALA A C 1
ATOM 4668 O O . ALA A 1 553 ? 33.770 84.770 10.579 1.00 14.30 553 ALA A O 1
ATOM 4670 N N . VAL A 1 554 ? 34.776 84.984 12.590 1.00 12.99 554 VAL A N 1
ATOM 4671 C CA . VAL A 1 554 ? 36.060 84.460 12.157 1.00 13.04 554 VAL A CA 1
ATOM 4672 C C . VAL A 1 554 ? 36.081 82.988 12.540 1.00 12.79 554 VAL A C 1
ATOM 4673 O O . VAL A 1 554 ? 36.102 82.638 13.722 1.00 12.91 554 VAL A O 1
ATOM 4677 N N . ASN A 1 555 ? 36.041 82.129 11.521 1.00 12.19 555 ASN A N 1
ATOM 4678 C CA . ASN A 1 555 ? 35.949 80.690 11.706 1.00 12.44 555 ASN A CA 1
ATOM 4679 C C . ASN A 1 555 ? 37.240 80.035 11.284 1.00 12.68 555 ASN A C 1
ATOM 4680 O O . ASN A 1 555 ? 37.928 80.515 10.377 1.00 13.08 555 ASN A O 1
ATOM 4685 N N A ARG A 1 556 ? 37.559 78.914 11.921 0.80 12.95 556 ARG A N 1
ATOM 4686 N N B ARG A 1 556 ? 37.597 78.949 11.965 0.20 12.84 556 ARG A N 1
ATOM 4687 C CA A ARG A 1 556 ? 38.851 78.279 11.747 0.80 13.45 556 ARG A CA 1
ATOM 4688 C CA B ARG A 1 556 ? 38.875 78.288 11.737 0.20 13.01 556 ARG A CA 1
ATOM 4689 C C A ARG A 1 556 ? 38.712 76.771 11.686 0.80 13.31 556 ARG A C 1
ATOM 4690 C C B ARG A 1 556 ? 38.718 76.778 11.683 0.20 13.07 556 ARG A C 1
ATOM 4691 O O A ARG A 1 556 ? 37.975 76.182 12.483 0.80 13.31 556 ARG A O 1
ATOM 4692 O O B ARG A 1 556 ? 37.987 76.192 12.481 0.20 13.04 556 ARG A O 1
ATOM 4707 N N . ILE A 1 557 ? 39.407 76.166 10.724 1.00 13.06 557 ILE A N 1
ATOM 4708 C CA . ILE A 1 557 ? 39.505 74.717 10.600 1.00 13.42 557 ILE A CA 1
ATOM 4709 C C . ILE A 1 557 ? 40.909 74.317 11.052 1.00 13.51 557 ILE A C 1
ATOM 4710 O O . ILE A 1 557 ? 41.895 74.797 10.501 1.00 14.08 557 ILE A O 1
ATOM 4715 N N . HIS A 1 558 ? 40.992 73.444 12.047 1.00 13.46 558 HIS A N 1
ATOM 4716 C CA . HIS A 1 558 ? 42.263 72.977 12.585 1.00 13.87 558 HIS A CA 1
ATOM 4717 C C . HIS A 1 558 ? 42.609 71.639 11.968 1.00 14.32 558 HIS A C 1
ATOM 4718 O O . HIS A 1 558 ? 41.740 70.792 11.825 1.00 14.97 558 HIS A O 1
ATOM 4725 N N . ARG A 1 559 ? 43.876 71.454 11.607 1.00 14.44 559 ARG A N 1
ATOM 4726 C CA . ARG A 1 559 ? 44.310 70.239 10.936 1.00 15.16 559 ARG A CA 1
ATOM 4727 C C . ARG A 1 559 ? 45.744 69.906 11.317 1.00 15.93 559 ARG A C 1
ATOM 4728 O O . ARG A 1 559 ? 46.609 70.771 11.333 1.00 17.48 559 ARG A O 1
ATOM 4736 N N . GLY A 1 560 ? 45.983 68.642 11.615 1.00 16.87 560 GLY A N 1
ATOM 4737 C CA . GLY A 1 560 ? 47.313 68.190 11.990 1.00 17.43 560 GLY A CA 1
ATOM 4738 C C . GLY A 1 560 ? 47.213 66.923 12.795 1.00 18.08 560 GLY A C 1
ATOM 4739 O O . GLY A 1 560 ? 46.146 66.334 12.887 1.00 17.82 560 GLY A O 1
ATOM 4740 N N . PRO A 1 561 ? 48.327 66.507 13.413 1.00 19.02 561 PRO A N 1
ATOM 4741 C CA . PRO A 1 561 ? 48.357 65.268 14.186 1.00 19.93 561 PRO A CA 1
ATOM 4742 C C . PRO A 1 561 ? 47.404 65.233 15.377 1.00 20.29 561 PRO A C 1
ATOM 4743 O O . PRO A 1 561 ? 46.814 64.187 15.659 1.00 21.25 561 PRO A O 1
ATOM 4747 N N . GLU A 1 562 ? 47.264 66.359 16.076 1.00 20.98 562 GLU A N 1
ATOM 4748 C CA . GLU A 1 562 ? 46.390 66.438 17.254 1.00 21.50 562 GLU A CA 1
ATOM 4749 C C . GLU A 1 562 ? 44.954 66.824 16.921 1.00 20.26 562 GLU A C 1
ATOM 4750 O O . GLU A 1 562 ? 44.067 66.673 17.755 1.00 20.23 562 GLU A O 1
ATOM 4756 N N . HIS A 1 563 ? 44.734 67.325 15.703 1.00 18.70 563 HIS A N 1
ATOM 4757 C CA . HIS A 1 563 ? 43.403 67.726 15.235 1.00 17.56 563 HIS A CA 1
ATOM 4758 C C . HIS A 1 563 ? 43.209 67.170 13.835 1.00 16.57 563 HIS A C 1
ATOM 4759 O O . HIS A 1 563 ? 43.192 67.922 12.857 1.00 15.51 563 HIS A O 1
ATOM 4766 N N . PRO A 1 564 ? 43.062 65.846 13.730 1.00 15.46 564 PRO A N 1
ATOM 4767 C CA . PRO A 1 564 ? 43.083 65.194 12.419 1.00 15.18 564 PRO A CA 1
ATOM 4768 C C . PRO A 1 564 ? 41.752 65.301 11.660 1.00 14.12 564 PRO A C 1
ATOM 4769 O O . PRO A 1 564 ? 41.071 64.292 11.419 1.00 13.63 564 PRO A O 1
ATOM 4773 N N . SER A 1 565 ? 41.393 66.524 11.289 1.00 13.13 565 SER A N 1
ATOM 4774 C CA . SER A 1 565 ? 40.209 66.762 10.469 1.00 12.23 565 SER A CA 1
ATOM 4775 C C . SER A 1 565 ? 40.264 65.942 9.194 1.00 11.62 565 SER A C 1
ATOM 4776 O O . SER A 1 565 ? 41.312 65.852 8.547 1.00 11.35 565 SER A O 1
ATOM 4779 N N . HIS A 1 566 ? 39.129 65.364 8.818 1.00 11.30 566 HIS A N 1
ATOM 4780 C CA . HIS A 1 566 ? 39.086 64.494 7.651 1.00 11.37 566 HIS A CA 1
ATOM 4781 C C . HIS A 1 566 ? 37.691 64.334 7.107 1.00 11.11 566 HIS A C 1
ATOM 4782 O O . HIS A 1 566 ? 36.714 64.610 7.799 1.00 11.44 566 HIS A O 1
ATOM 4789 N N . ILE A 1 567 ? 37.613 63.899 5.850 1.00 11.09 567 ILE A N 1
ATOM 4790 C CA . ILE A 1 567 ? 36.383 63.368 5.289 1.00 10.68 567 ILE A CA 1
ATOM 4791 C C . ILE A 1 567 ? 36.480 61.848 5.326 1.00 10.89 567 ILE A C 1
ATOM 4792 O O . ILE A 1 567 ? 37.551 61.280 5.094 1.00 11.86 567 ILE A O 1
ATOM 4797 N N . VAL A 1 568 ? 35.381 61.188 5.651 1.00 10.12 568 VAL A N 1
ATOM 4798 C CA . VAL A 1 568 ? 35.326 59.734 5.624 1.00 10.17 568 VAL A CA 1
ATOM 4799 C C . VAL A 1 568 ? 34.679 59.315 4.315 1.00 10.39 568 VAL A C 1
ATOM 4800 O O . VAL A 1 568 ? 33.483 59.579 4.097 1.00 10.17 568 VAL A O 1
ATOM 4804 N N . LEU A 1 569 ? 35.448 58.675 3.437 1.00 10.12 569 LEU A N 1
ATOM 4805 C CA . LEU A 1 569 ? 34.923 58.234 2.145 1.00 10.13 569 LEU A CA 1
ATOM 4806 C C . LEU A 1 569 ? 34.625 56.744 2.150 1.00 10.25 569 LEU A C 1
ATOM 4807 O O . LEU A 1 569 ? 35.477 55.949 2.594 1.00 10.99 569 LEU A O 1
ATOM 4812 N N . PRO A 1 570 ? 33.438 56.352 1.655 1.00 10.01 570 PRO A N 1
ATOM 4813 C CA . PRO A 1 570 ? 33.081 54.942 1.545 1.00 9.87 570 PRO A CA 1
ATOM 4814 C C . PRO A 1 570 ? 33.737 54.327 0.324 1.00 10.24 570 PRO A C 1
ATOM 4815 O O . PRO A 1 570 ? 33.172 54.336 -0.767 1.00 10.76 570 PRO A O 1
ATOM 4819 N N . ILE A 1 571 ? 34.949 53.814 0.509 1.00 10.43 571 ILE A N 1
ATOM 4820 C CA . ILE A 1 571 ? 35.756 53.319 -0.608 1.00 10.78 571 ILE A CA 1
ATOM 4821 C C . ILE A 1 571 ? 35.361 51.907 -1.010 1.00 11.35 571 ILE A C 1
ATOM 4822 O O . ILE A 1 571 ? 35.243 51.012 -0.165 1.00 11.62 571 ILE A O 1
ATOM 4827 N N . ILE A 1 572 ? 35.136 51.712 -2.304 1.00 12.04 572 ILE A N 1
ATOM 4828 C CA . ILE A 1 572 ? 34.818 50.404 -2.853 1.00 13.58 572 ILE A CA 1
ATOM 4829 C C . ILE A 1 572 ? 35.973 50.040 -3.775 1.00 15.11 572 ILE A C 1
ATOM 4830 O O . ILE A 1 572 ? 36.325 50.799 -4.663 1.00 14.46 572 ILE A O 1
ATOM 4835 N N . LYS A 1 573 ? 36.586 48.885 -3.548 1.00 18.44 573 LYS A N 1
ATOM 4836 C CA . LYS A 1 573 ? 37.686 48.435 -4.399 1.00 21.33 573 LYS A CA 1
ATOM 4837 C C . LYS A 1 573 ? 37.241 47.165 -5.100 1.00 22.80 573 LYS A C 1
ATOM 4838 O O . LYS A 1 573 ? 36.891 46.181 -4.444 1.00 23.33 573 LYS A O 1
ATOM 4844 N N A ARG A 1 574 ? 37.145 47.229 -6.432 0.50 23.07 574 ARG A N 1
ATOM 4845 N N B ARG A 1 574 ? 37.335 47.177 -6.424 0.50 23.98 574 ARG A N 1
ATOM 4846 C CA A ARG A 1 574 ? 36.560 46.161 -7.259 0.50 23.18 574 ARG A CA 1
ATOM 4847 C CA B ARG A 1 574 ? 37.173 45.981 -7.227 0.50 24.83 574 ARG A CA 1
ATOM 4848 C C A ARG A 1 574 ? 37.547 45.755 -8.348 0.50 23.45 574 ARG A C 1
ATOM 4849 C C B ARG A 1 574 ? 38.203 46.030 -8.349 0.50 25.77 574 ARG A C 1
ATOM 4850 O O A ARG A 1 574 ? 37.693 46.453 -9.354 0.50 23.20 574 ARG A O 1
ATOM 4851 O O B ARG A 1 574 ? 38.827 47.067 -8.583 0.50 25.78 574 ARG A O 1
ATOM 4866 N N A LYS A 1 575 ? 38.211 44.619 -8.151 0.50 23.44 575 LYS A N 1
ATOM 4867 N N B LYS A 1 575 ? 38.387 44.905 -9.029 0.50 26.95 575 LYS A N 1
ATOM 4868 C CA A LYS A 1 575 ? 39.295 44.198 -9.037 0.50 23.75 575 LYS A CA 1
ATOM 4869 C CA B LYS A 1 575 ? 39.347 44.824 -10.120 0.50 27.63 575 LYS A CA 1
ATOM 4870 C C A LYS A 1 575 ? 38.886 43.066 -9.980 0.50 23.58 575 LYS A C 1
ATOM 4871 C C B LYS A 1 575 ? 38.892 43.797 -11.149 0.50 27.87 575 LYS A C 1
ATOM 4872 O O A LYS A 1 575 ? 37.854 42.420 -9.796 0.50 23.70 575 LYS A O 1
ATOM 4873 O O B LYS A 1 575 ? 39.145 42.602 -10.992 0.50 28.47 575 LYS A O 1
#